Protein AF-A0A934RX71-F1 (afdb_monomer)

Organism: NCBI:txid415221

Foldseek 3Di:
DDDDDDDDDDDDDDDDDDDDDDDDDDDDDDDDDDDDDDDDPDQDPAEEQEDAALVSLLVQLVVCQPDLHEHEYEYEFDENELPPVDNAEREHAHDNQHEYEYEYQAQVGAEQERCLPAAHYEAEHAEYEYERHEQENAEDQAAHRRYEYPQYEYEYERYEFYPAEYQAAASGYEAANEYAYENYEFEQAEYAHDLPHQQFARHYGYEAEYEYEQYEYYQGEYAYFDLQGAYALHYEYEHAADEYEAYLYEYYNREYHPRYANYAYEHYEYEYEQAEHEAYQEHYEYHNYEYEYFLYEYDHDHQEPYYYHANYEYEYELYEAELNYDDDPRYHYYYYLYHHYNDDQQFPDVPQPRRAGDPPGPQAQRGDQDDDVVDDDDDQAEPQRHGLDHDNHHGRHRNHDDGVDWAFEAEAEVVNQQWDWDQHRHGGHAQDKTKTATDTDFQKDWAAKDPPGGDRDRIDIDGDPYHYYIYTYMDGAQDQQCPLPAGSNCCGPPQVADSNDQQRCPLPHGSVRCVVVVHRSNDRPNVVVVVCVVCVPVPPDDDPVPPDFDDDPHDTDDDDDDDKDKDFDWDDDPLPDIDTPDIDIDDDDDDDDDDDDDDDDD

Sequence (602 aa):
MPKFRIGIPQGNGIKEPEGLMWFTSSITKLILAFAALNFGITNLPGKLFEVSTVVGFREALLEASSNAEANSIHLTAGTYSTQEDGLGSFVYISSTGHKLSIYGESHESTIIDGDNKDTVLKLSQSQVHLENISVTNGYTTGSGGGVKATSAYLTISEVRVSDCHAENGGGGIFANGGISASRSTFYSNNANGSTSHFDSGGAVSASHDASFINCLFEGNKSPGGSPTRNGGAAIYVELGTLSSWVQQCIFVRNTESAYTADVSVHRGQTNVYNSLFINGTTALGSSEANLTVWNSIFTGGYNKLVSGGDSTSISLYNCFIPSSHSFPDNITYLLIDCLISDQSPLFVDMENRDYRLQESSPLKDRGRSTNTNEEPILQEQDYAGLTRSFGTASDIGPFEYWPNNTYNVTISPSPIAGGIVAGGETLAAQGATVSIKATPAPGYRFISWNEPYQSFDSTFELVLNSNVSLVAHFERDLSDEDQDGLTAYDELAIVGTDPLKADTDADGIDDKTEFDNGLDPTHNDSQAFESIIATPSVLGLFSSQEATYLKINGQFEEIEQKPVYMLSISKSSDLETWIVIGSIELNASPSYEPIFFKYKLE

Solvent-accessible surface area (backbone atoms only — not comparable to full-atom values): 31542 Å² total; per-residue (Å²): 137,85,89,86,84,84,86,81,84,88,79,85,89,80,82,86,84,89,82,92,83,94,81,82,88,86,84,83,88,89,86,80,87,90,86,88,79,88,83,78,90,70,85,71,80,53,55,76,40,85,27,84,46,58,68,51,45,52,52,48,36,50,50,56,30,72,44,93,52,38,29,36,37,40,34,48,69,42,77,38,44,24,61,79,82,68,77,40,47,47,64,36,64,37,88,66,65,46,46,40,35,42,34,31,76,29,36,92,46,11,34,36,29,9,81,64,65,21,29,27,36,39,34,33,36,51,36,37,37,40,30,21,24,21,34,28,29,3,15,33,86,43,54,6,0,16,31,24,21,68,46,14,26,37,38,37,35,43,29,36,33,25,54,3,30,6,43,26,18,0,0,16,29,19,21,48,36,7,37,39,38,30,52,28,39,33,34,47,7,29,3,51,18,35,97,86,48,81,48,4,0,0,24,31,18,29,50,29,54,36,37,35,35,46,28,40,38,32,46,8,25,5,68,13,43,39,93,68,44,42,4,1,3,28,34,20,37,35,30,60,87,38,60,31,41,39,29,40,27,40,38,37,46,29,44,41,36,101,29,16,4,40,41,11,38,36,29,28,40,37,41,37,34,24,22,32,39,35,40,32,46,20,51,32,20,26,15,51,14,39,41,39,36,32,20,24,33,46,44,67,68,37,61,22,50,44,49,68,15,69,78,20,41,40,38,40,33,23,24,39,34,47,65,70,51,43,75,59,93,76,49,53,73,44,80,41,76,49,49,70,42,80,70,74,65,43,50,69,35,68,92,67,44,25,52,34,68,36,94,84,19,80,38,60,49,50,16,66,72,67,88,48,102,88,52,85,83,80,64,67,44,30,91,56,69,48,71,57,85,62,70,90,14,37,49,42,26,29,66,43,57,53,54,96,40,64,26,48,28,47,63,43,44,39,50,65,85,26,30,51,70,45,60,44,81,40,62,38,40,57,71,38,71,44,62,38,37,52,45,53,29,71,26,29,38,73,60,32,37,43,81,96,59,69,35,74,61,53,56,51,79,43,69,30,85,56,70,42,77,46,40,40,33,34,44,76,33,77,53,52,80,48,68,55,80,48,27,34,23,46,22,49,62,70,73,69,49,48,62,78,36,38,37,54,53,69,50,84,59,40,33,44,61,27,52,77,71,71,49,60,43,76,53,69,53,42,69,60,55,50,53,52,71,76,44,41,80,83,75,76,62,75,60,93,87,72,78,83,73,60,78,61,98,86,49,74,74,89,83,93,74,86,80,76,49,78,49,72,44,63,52,58,92,75,83,80,56,76,45,77,79,49,71,53,78,52,76,89,74,95,83,74,77,91,84,85,85,87,82,84,85,127

Nearest PDB structures (foldseek):
  2vfo-assembly1_A  TM=2.304E-01  e=1.042E-01  Lederbergvirus P22
  2vfn-assembly1_A-3  TM=2.362E-01  e=2.595E-01  Lederbergvirus P22
  2vfp-assembly1_A  TM=2.175E-01  e=1.974E-01  Lederbergvirus P22
  2xc1-assembly1_A  TM=2.196E-01  e=5.383E-01  Lederbergvirus P22
  1qa1-assembly1_A  TM=2.425E-01  e=1.684E+00  Lederbergvirus P22

Radius of gyration: 39.59 Å; Cα contacts (8 Å, |Δi|>4): 1602; chains: 1; bounding box: 50×117×100 Å

InterPro domains:
  IPR011050 Pectin lyase fold/virulence factor [SSF51126] (56-401)
  IPR012334 Pectin lyase fold [G3DSA:2.160.20.10] (57-226)
  IPR044060 Bacterial repeat domain [PF18998] (410-476)

pLDDT: mean 75.49, std 22.3, range [22.94, 98.81]

Mean predicted aligned error: 17.78 Å

Structure (mmCIF, N/CA/C/O backbone):
data_AF-A0A934RX71-F1
#
_entry.id   AF-A0A934RX71-F1
#
loop_
_atom_site.group_PDB
_atom_site.id
_atom_site.type_symbol
_atom_site.label_atom_id
_atom_site.label_alt_id
_atom_site.label_comp_id
_atom_site.label_asym_id
_atom_site.label_entity_id
_atom_site.label_seq_id
_atom_site.pdbx_PDB_ins_code
_atom_site.Cartn_x
_atom_site.Cartn_y
_atom_site.Cartn_z
_atom_site.occupancy
_atom_site.B_iso_or_equiv
_atom_site.auth_seq_id
_atom_site.auth_comp_id
_atom_site.auth_asym_id
_atom_site.auth_atom_id
_atom_site.pdbx_PDB_model_num
ATOM 1 N N . MET A 1 1 ? 11.939 -27.059 50.079 1.00 27.84 1 MET A N 1
ATOM 2 C CA . MET A 1 1 ? 12.456 -26.033 51.020 1.00 27.84 1 MET A CA 1
ATOM 3 C C . MET A 1 1 ? 11.314 -25.094 51.421 1.00 27.84 1 MET A C 1
ATOM 5 O O . MET A 1 1 ? 10.364 -24.993 50.654 1.00 27.84 1 MET A O 1
ATOM 9 N N . PRO A 1 2 ? 11.322 -24.537 52.645 1.00 31.05 2 PRO A N 1
ATOM 10 C CA . PRO A 1 2 ? 10.117 -24.243 53.428 1.00 31.05 2 PRO A CA 1
ATOM 11 C C . PRO A 1 2 ? 9.476 -22.871 53.155 1.00 31.05 2 PRO A C 1
ATOM 13 O O . PRO A 1 2 ? 10.147 -21.913 52.782 1.00 31.05 2 PRO A O 1
ATOM 16 N N . LYS A 1 3 ? 8.163 -22.789 53.417 1.00 27.30 3 LYS A N 1
ATOM 17 C CA . LYS A 1 3 ? 7.356 -21.559 53.465 1.00 27.30 3 LYS A CA 1
ATOM 18 C C . LYS A 1 3 ? 7.732 -20.726 54.700 1.00 27.30 3 LYS A C 1
ATOM 20 O O . LYS A 1 3 ? 7.624 -21.221 55.820 1.00 27.30 3 LYS A O 1
ATOM 25 N N . PHE A 1 4 ? 8.106 -19.462 54.504 1.00 25.59 4 PHE A N 1
ATOM 26 C CA . PHE A 1 4 ? 8.289 -18.479 55.577 1.00 25.59 4 PHE A CA 1
ATOM 27 C C . PHE A 1 4 ? 6.977 -17.730 55.867 1.00 25.59 4 PHE A C 1
ATOM 29 O O . PHE A 1 4 ? 6.361 -17.166 54.966 1.00 25.59 4 PHE A O 1
ATOM 36 N N . ARG A 1 5 ? 6.570 -17.707 57.144 1.00 25.86 5 ARG A N 1
ATOM 37 C CA . ARG A 1 5 ? 5.630 -16.736 57.733 1.00 25.86 5 ARG A CA 1
ATOM 38 C C . ARG A 1 5 ? 6.460 -15.673 58.455 1.00 25.86 5 ARG A C 1
ATOM 40 O O . ARG A 1 5 ? 7.285 -16.032 59.290 1.00 25.86 5 ARG A O 1
ATOM 47 N N . ILE A 1 6 ? 6.207 -14.395 58.182 1.00 27.34 6 ILE A N 1
ATOM 48 C CA . ILE A 1 6 ? 6.726 -13.268 58.970 1.00 27.34 6 ILE A CA 1
ATOM 49 C C . ILE A 1 6 ? 5.532 -12.614 59.669 1.00 27.34 6 ILE A C 1
ATOM 51 O O . ILE A 1 6 ? 4.572 -12.208 59.019 1.00 27.34 6 ILE A O 1
ATOM 55 N N . GLY A 1 7 ? 5.577 -12.593 61.002 1.00 25.86 7 GLY A N 1
ATOM 56 C CA . GLY A 1 7 ? 4.602 -11.923 61.858 1.00 25.86 7 GLY A CA 1
ATOM 57 C C . GLY A 1 7 ? 4.910 -10.434 62.011 1.00 25.86 7 GLY A C 1
ATOM 58 O O . GLY A 1 7 ? 6.071 -10.032 62.041 1.00 25.86 7 GLY A O 1
ATOM 59 N N . ILE A 1 8 ? 3.854 -9.632 62.132 1.00 29.97 8 ILE A N 1
ATOM 60 C CA . ILE A 1 8 ? 3.912 -8.205 62.465 1.00 29.97 8 ILE A CA 1
ATOM 61 C C . ILE A 1 8 ? 3.592 -8.072 63.966 1.00 29.97 8 ILE A C 1
ATOM 63 O O . ILE A 1 8 ? 2.584 -8.636 64.403 1.00 29.97 8 ILE A O 1
ATOM 67 N N . PRO A 1 9 ? 4.404 -7.367 64.775 1.00 30.64 9 PRO A N 1
ATOM 68 C CA . PRO A 1 9 ? 4.114 -7.170 66.188 1.00 30.64 9 PRO A CA 1
ATOM 69 C C . PRO A 1 9 ? 3.102 -6.038 66.413 1.00 30.64 9 PRO A C 1
ATOM 71 O O . PRO A 1 9 ? 3.166 -4.985 65.782 1.00 30.64 9 PRO A O 1
ATOM 74 N N . GLN A 1 10 ? 2.186 -6.267 67.358 1.00 32.44 10 GLN A N 1
ATOM 75 C CA . GLN A 1 10 ? 1.287 -5.258 67.913 1.00 32.44 10 GLN A CA 1
ATOM 76 C C . GLN A 1 10 ? 2.030 -4.260 68.809 1.00 32.44 10 GLN A C 1
ATOM 78 O O . GLN A 1 10 ? 2.942 -4.632 69.547 1.00 32.44 10 GLN A O 1
ATOM 83 N N . GLY A 1 11 ? 1.550 -3.015 68.819 1.00 29.59 11 GLY A N 1
ATOM 84 C CA . GLY A 1 11 ? 1.971 -1.991 69.767 1.00 29.59 11 GLY A CA 1
ATOM 85 C C . GLY A 1 11 ? 1.001 -0.814 69.836 1.00 29.59 11 GLY A C 1
ATOM 86 O O . GLY A 1 11 ? 1.175 0.153 69.112 1.00 29.59 11 GLY A O 1
ATOM 87 N N . ASN A 1 12 ? 0.015 -0.951 70.729 1.00 31.89 12 ASN A N 1
ATOM 88 C CA . ASN A 1 12 ? -0.657 0.052 71.570 1.00 31.89 12 ASN A CA 1
ATOM 89 C C . ASN A 1 12 ? -1.144 1.385 70.972 1.00 31.89 12 ASN A C 1
ATOM 91 O O . ASN A 1 12 ? -0.387 2.214 70.481 1.00 31.89 12 ASN A O 1
ATOM 95 N N . GLY A 1 13 ? -2.452 1.606 71.141 1.00 30.12 13 GLY A N 1
ATOM 96 C CA . GLY A 1 13 ? -3.190 2.743 70.606 1.00 30.12 13 GLY A CA 1
ATOM 97 C C . GLY A 1 13 ? -3.198 3.994 71.473 1.00 30.12 13 GLY A C 1
ATOM 98 O O . GLY A 1 13 ? -2.628 4.009 72.556 1.00 30.12 13 GLY A O 1
ATOM 99 N N . ILE A 1 14 ? -3.943 4.999 70.999 1.00 30.70 14 ILE A N 1
ATOM 100 C CA . ILE A 1 14 ? -4.554 6.093 71.763 1.00 30.70 14 ILE A CA 1
ATOM 101 C C . ILE A 1 14 ? -5.862 6.498 71.037 1.00 30.70 14 ILE A C 1
ATOM 103 O O . ILE A 1 14 ? -5.829 6.913 69.887 1.00 30.70 14 ILE A O 1
ATOM 107 N N . LYS A 1 15 ? -6.977 6.316 71.762 1.00 29.83 15 LYS A N 1
ATOM 108 C CA . LYS A 1 15 ? -8.265 7.051 71.831 1.00 29.83 15 LYS A CA 1
ATOM 109 C C . LYS A 1 15 ? -8.863 7.756 70.592 1.00 29.83 15 LYS A C 1
ATOM 111 O O . LYS A 1 15 ? -8.307 8.727 70.094 1.00 29.83 15 LYS A O 1
ATOM 116 N N . GLU A 1 16 ? -10.110 7.385 70.276 1.00 33.69 16 GLU A N 1
ATOM 117 C CA . GLU A 1 16 ? -11.098 8.227 69.570 1.00 33.69 16 GLU A CA 1
ATOM 118 C C . GLU A 1 16 ? -11.586 9.414 70.436 1.00 33.69 16 GLU A C 1
ATOM 120 O O . GLU A 1 16 ? -11.408 9.401 71.663 1.00 33.69 16 GLU A O 1
ATOM 125 N N . PRO A 1 17 ? -12.230 10.429 69.820 1.00 35.56 17 PRO A N 1
ATOM 126 C CA . PRO A 1 17 ? -13.693 10.450 69.925 1.00 35.56 17 PRO A CA 1
ATOM 127 C C . PRO A 1 17 ? -14.466 10.873 68.656 1.00 35.56 17 PRO A C 1
ATOM 129 O O . PRO A 1 17 ? -13.960 11.530 67.751 1.00 35.56 17 PRO A O 1
ATOM 132 N N . GLU A 1 18 ? -15.735 10.476 68.703 1.00 29.92 18 GLU A N 1
ATOM 133 C CA . GLU A 1 18 ? -16.916 10.689 67.857 1.00 29.92 18 GLU A CA 1
ATOM 134 C C . GLU A 1 18 ? -17.138 12.095 67.251 1.00 29.92 18 GLU A C 1
ATOM 136 O O . GLU A 1 18 ? -16.810 13.111 67.863 1.00 29.92 18 GLU A O 1
ATOM 141 N N . GLY A 1 19 ? -17.866 12.161 66.120 1.00 26.58 19 GLY A N 1
ATOM 142 C CA . GLY A 1 19 ? -18.654 13.353 65.760 1.00 26.58 19 GLY A CA 1
ATOM 143 C C . GLY A 1 19 ? -18.944 13.574 64.267 1.00 26.58 19 GLY A C 1
ATOM 144 O O . GLY A 1 19 ? -18.037 13.819 63.484 1.00 26.58 19 GLY A O 1
ATOM 145 N N . LEU A 1 20 ? -20.234 13.540 63.909 1.00 26.14 20 LEU A N 1
ATOM 146 C CA . LEU A 1 20 ? -20.867 13.875 62.619 1.00 26.14 20 LEU A CA 1
ATOM 147 C C . LEU A 1 20 ? -20.278 15.091 61.866 1.00 26.14 20 LEU A C 1
ATOM 149 O O . LEU A 1 20 ? -20.031 16.119 62.485 1.00 26.14 20 LEU A O 1
ATOM 153 N N . MET A 1 21 ? -20.304 15.051 60.523 1.00 22.94 21 MET A N 1
ATOM 154 C CA . MET A 1 21 ? -20.961 16.074 59.677 1.00 22.94 21 MET A CA 1
ATOM 155 C C . MET A 1 21 ? -20.939 15.682 58.189 1.00 22.94 21 MET A C 1
ATOM 157 O O . MET A 1 21 ? -19.890 15.405 57.616 1.00 22.94 21 MET A O 1
ATOM 161 N N . TRP A 1 22 ? -22.111 15.706 57.555 1.00 26.36 22 TRP A N 1
ATOM 162 C CA . TRP A 1 22 ? -22.256 15.715 56.100 1.00 26.36 22 TRP A CA 1
ATOM 163 C C . TRP A 1 22 ? -21.961 17.126 55.579 1.00 26.36 22 TRP A C 1
ATOM 165 O O . TRP A 1 22 ? -22.635 18.059 56.004 1.00 26.36 22 TRP A O 1
ATOM 175 N N . PHE A 1 23 ? -21.042 17.274 54.622 1.00 24.97 23 PHE A N 1
ATOM 176 C CA . PHE A 1 23 ? -21.052 18.397 53.683 1.00 24.97 23 PHE A CA 1
ATOM 177 C C . PHE A 1 23 ? -20.603 17.952 52.291 1.00 24.97 23 PHE A C 1
ATOM 179 O O . PHE A 1 23 ? -19.602 17.270 52.095 1.00 24.97 23 PHE A O 1
ATOM 186 N N . THR A 1 24 ? -21.419 18.359 51.332 1.00 32.00 24 THR A N 1
ATOM 187 C CA . THR A 1 24 ? -21.270 18.250 49.889 1.00 32.00 24 THR A CA 1
ATOM 188 C C . THR A 1 24 ? -20.193 19.188 49.338 1.00 32.00 24 THR A C 1
ATOM 190 O O . THR A 1 24 ? -19.987 20.279 49.864 1.00 32.00 24 THR A O 1
ATOM 193 N N . SER A 1 25 ? -19.672 18.819 48.164 1.00 36.06 25 SER A N 1
ATOM 194 C CA . SER A 1 25 ? -18.941 19.639 47.183 1.00 36.06 25 SER A CA 1
ATOM 195 C C . SER A 1 25 ? -17.517 20.070 47.544 1.00 36.06 25 SER A C 1
ATOM 197 O O . SER A 1 25 ? -17.285 20.716 48.560 1.00 36.06 25 SER A O 1
ATOM 199 N N . SER A 1 26 ? -16.575 19.813 46.633 1.00 23.94 26 SER A N 1
ATOM 200 C CA . SER A 1 26 ? -15.551 20.799 46.282 1.00 23.94 26 SER A CA 1
ATOM 201 C C . SER A 1 26 ? -14.902 20.503 44.936 1.00 23.94 26 SER A C 1
ATOM 203 O O . SER A 1 26 ? -14.575 19.378 44.573 1.00 23.94 26 SER A O 1
ATOM 205 N N . ILE A 1 27 ? -14.757 21.604 44.221 1.00 23.91 27 ILE A N 1
ATOM 206 C CA . ILE A 1 27 ? -14.109 21.842 42.946 1.00 23.91 27 ILE A CA 1
ATOM 207 C C . ILE A 1 27 ? -12.593 22.037 43.198 1.00 23.91 27 ILE A C 1
ATOM 209 O O . ILE A 1 27 ? -12.213 22.745 44.124 1.00 23.91 27 ILE A O 1
ATOM 213 N N . THR A 1 28 ? -11.756 21.498 42.296 1.00 23.86 28 THR A N 1
ATOM 214 C CA . THR A 1 28 ? -10.336 21.840 41.973 1.00 23.86 28 THR A CA 1
ATOM 215 C C . THR A 1 28 ? -9.152 21.413 42.864 1.00 23.86 28 THR A C 1
ATOM 217 O O . THR A 1 28 ? -8.969 21.903 43.966 1.00 23.86 28 THR A O 1
ATOM 220 N N . LYS A 1 29 ? -8.257 20.650 42.204 1.00 27.33 29 LYS A N 1
ATOM 221 C CA . LYS A 1 29 ? -6.785 20.779 42.051 1.00 27.33 29 LYS A CA 1
ATOM 222 C C . LYS A 1 29 ? -5.862 20.930 43.277 1.00 27.33 29 LYS A C 1
ATOM 224 O O . LYS A 1 29 ? -6.033 21.789 44.127 1.00 27.33 29 LYS A O 1
ATOM 229 N N . LEU A 1 30 ? -4.719 20.248 43.106 1.00 23.80 30 LEU A N 1
ATOM 230 C CA . LEU A 1 30 ? -3.391 20.461 43.698 1.00 23.80 30 LEU A CA 1
ATOM 231 C C . LEU A 1 30 ? -3.101 19.701 45.005 1.00 23.80 30 LEU A C 1
ATOM 233 O O . LEU A 1 30 ? -3.343 20.216 46.083 1.00 23.80 30 LEU A O 1
ATOM 237 N N . ILE A 1 31 ? -2.480 18.520 44.883 1.00 25.97 31 ILE A N 1
ATOM 238 C CA . ILE A 1 31 ? -1.184 18.188 45.509 1.00 25.97 31 ILE A CA 1
ATOM 239 C C . ILE A 1 31 ? -0.436 17.290 44.506 1.00 25.97 31 ILE A C 1
ATOM 241 O O . ILE A 1 31 ? -0.904 16.220 44.127 1.00 25.97 31 ILE A O 1
ATOM 245 N N . LEU A 1 32 ? 0.693 17.804 44.019 1.00 25.55 32 LEU A N 1
ATOM 246 C CA . LEU A 1 32 ? 1.668 17.143 43.154 1.00 25.55 32 LEU A CA 1
ATOM 247 C C . LEU A 1 32 ? 2.635 16.293 43.995 1.00 25.55 32 LEU A C 1
ATOM 249 O O . LEU A 1 32 ? 2.989 16.691 45.099 1.00 25.55 32 LEU A O 1
ATOM 253 N N . ALA A 1 33 ? 3.118 15.213 43.374 1.00 27.55 33 ALA A N 1
ATOM 254 C CA . ALA A 1 33 ? 4.468 14.651 43.472 1.00 27.55 33 ALA A CA 1
ATOM 255 C C . ALA A 1 33 ? 5.069 14.410 44.868 1.00 27.55 33 ALA A C 1
ATOM 257 O O . ALA A 1 33 ? 5.556 15.339 45.490 1.00 27.55 33 ALA A O 1
ATOM 258 N N . PHE A 1 34 ? 5.187 13.137 45.269 1.00 25.53 34 PHE A N 1
ATOM 259 C CA . PHE A 1 34 ? 6.425 12.562 45.830 1.00 25.53 34 PHE A CA 1
ATOM 260 C C . PHE A 1 34 ? 6.262 11.040 46.005 1.00 25.53 34 PHE A C 1
ATOM 262 O O . PHE A 1 34 ? 5.809 10.576 47.043 1.00 25.53 34 PHE A O 1
ATOM 269 N N . ALA A 1 35 ? 6.624 10.267 44.976 1.00 25.50 35 ALA A N 1
ATOM 270 C CA . ALA A 1 35 ? 7.065 8.869 45.096 1.00 25.50 35 ALA A CA 1
ATOM 271 C C . ALA A 1 35 ? 7.681 8.398 43.764 1.00 25.50 35 ALA A C 1
ATOM 273 O O . ALA A 1 35 ? 7.205 7.463 43.132 1.00 25.50 35 ALA A O 1
ATOM 274 N N . ALA A 1 36 ? 8.740 9.074 43.318 1.00 29.73 36 ALA A N 1
ATOM 275 C CA . ALA A 1 36 ? 9.679 8.503 42.361 1.00 29.73 36 ALA A CA 1
ATOM 276 C C . ALA A 1 36 ? 11.007 8.309 43.092 1.00 29.73 36 ALA A C 1
ATOM 278 O O . ALA A 1 36 ? 11.760 9.259 43.289 1.00 29.73 36 ALA A O 1
ATOM 279 N N . LEU A 1 37 ? 11.267 7.083 43.538 1.00 25.55 37 LEU A N 1
ATOM 280 C CA . LEU A 1 37 ? 12.614 6.621 43.847 1.00 25.55 37 LEU A CA 1
ATOM 281 C C . LEU A 1 37 ? 12.683 5.115 43.588 1.00 25.55 37 LEU A C 1
ATOM 283 O O . LEU A 1 37 ? 12.255 4.313 44.407 1.00 25.55 37 LEU A O 1
ATOM 287 N N . ASN A 1 38 ? 13.224 4.806 42.407 1.00 28.89 38 ASN A N 1
ATOM 288 C CA . ASN A 1 38 ? 13.971 3.606 42.040 1.00 28.89 38 ASN A CA 1
ATOM 289 C C . ASN A 1 38 ? 13.392 2.252 42.469 1.00 28.89 38 ASN A C 1
ATOM 291 O O . ASN A 1 38 ? 13.602 1.813 43.591 1.00 28.89 38 ASN A O 1
ATOM 295 N N . PHE A 1 39 ? 12.792 1.529 41.523 1.00 28.77 39 PHE A N 1
ATOM 296 C CA . PHE A 1 39 ? 13.412 0.379 40.845 1.00 28.77 39 PHE A CA 1
ATOM 297 C C . PHE A 1 39 ? 12.384 -0.231 39.877 1.00 28.77 39 PHE A C 1
ATOM 299 O O . PHE A 1 39 ? 11.270 -0.546 40.277 1.00 28.77 39 PHE A O 1
ATOM 306 N N . GLY A 1 40 ? 12.781 -0.421 38.616 1.00 26.20 40 GLY A N 1
ATOM 307 C CA . GLY A 1 40 ? 12.026 -1.199 37.630 1.00 26.20 40 GLY A CA 1
ATOM 308 C C . GLY A 1 40 ? 11.142 -0.362 36.713 1.00 26.20 40 GLY A C 1
ATOM 309 O O . GLY A 1 40 ? 9.965 -0.155 36.984 1.00 26.20 40 GLY A O 1
ATOM 310 N N . ILE A 1 41 ? 11.712 0.061 35.582 1.00 31.94 41 ILE A N 1
ATOM 311 C CA . ILE A 1 41 ? 10.945 0.379 34.377 1.00 31.94 41 ILE A CA 1
ATOM 312 C C . ILE A 1 41 ? 10.197 -0.908 34.021 1.00 31.94 41 ILE A C 1
ATOM 314 O O . ILE A 1 41 ? 10.784 -1.849 33.490 1.00 31.94 41 ILE A O 1
ATOM 318 N N . THR A 1 42 ? 8.928 -0.993 34.401 1.00 30.28 42 THR A N 1
ATOM 319 C CA . THR A 1 42 ? 8.024 -1.981 33.830 1.00 30.28 42 THR A CA 1
ATOM 320 C C . THR A 1 42 ? 7.497 -1.341 32.557 1.00 30.28 42 THR A C 1
ATOM 322 O O . THR A 1 42 ? 6.811 -0.326 32.603 1.00 30.28 42 THR A O 1
ATOM 325 N N . ASN A 1 43 ? 7.896 -1.887 31.407 1.00 36.84 43 ASN A N 1
ATOM 326 C CA . ASN A 1 43 ? 7.139 -1.707 30.175 1.00 36.84 43 ASN A CA 1
ATOM 327 C C . ASN A 1 43 ? 5.737 -2.255 30.459 1.00 36.84 43 ASN A C 1
ATOM 329 O O . ASN A 1 43 ? 5.523 -3.466 30.385 1.00 36.84 43 ASN A O 1
ATOM 333 N N . LEU A 1 44 ? 4.817 -1.384 30.869 1.00 39.50 44 LEU A N 1
ATOM 334 C CA . LEU A 1 44 ? 3.402 -1.710 30.859 1.00 39.50 44 LEU A CA 1
ATOM 335 C C . LEU A 1 44 ? 3.023 -1.952 29.388 1.00 39.50 44 LEU A C 1
ATOM 337 O O . LEU A 1 44 ? 3.421 -1.162 28.524 1.00 39.50 44 LEU A O 1
ATOM 341 N N . PRO A 1 45 ? 2.357 -3.073 29.064 1.00 53.25 45 PRO A N 1
ATOM 342 C CA . PRO A 1 45 ? 1.878 -3.311 27.711 1.00 53.25 45 PRO A CA 1
ATOM 343 C C . PRO A 1 45 ? 0.926 -2.175 27.334 1.00 53.25 45 PRO A C 1
ATOM 345 O O . PRO A 1 45 ? 0.048 -1.823 28.119 1.00 53.25 45 PRO A O 1
ATOM 348 N N . GLY A 1 46 ? 1.143 -1.580 26.160 1.00 65.19 46 GLY A N 1
ATOM 349 C CA . GLY A 1 46 ? 0.379 -0.422 25.708 1.00 65.19 46 GLY A CA 1
ATOM 350 C C . GLY A 1 46 ? -1.132 -0.662 25.712 1.00 65.19 46 GLY A C 1
ATOM 351 O O . GLY A 1 46 ? -1.586 -1.779 25.452 1.00 65.19 46 GLY A O 1
ATOM 352 N N . LYS A 1 47 ? -1.919 0.380 25.999 1.00 84.00 47 LYS A N 1
ATOM 353 C CA . LYS A 1 47 ? -3.384 0.279 26.044 1.00 84.00 47 LYS A CA 1
ATOM 354 C C . LYS A 1 47 ? -3.951 0.029 24.639 1.00 84.00 47 LYS A C 1
ATOM 356 O O . LYS A 1 47 ? -3.605 0.739 23.693 1.00 84.00 47 LYS A O 1
ATOM 361 N N . LEU A 1 48 ? -4.830 -0.969 24.526 1.00 89.88 48 LEU A N 1
ATOM 362 C CA . LEU A 1 48 ? -5.617 -1.265 23.326 1.00 89.88 48 LEU A CA 1
ATOM 363 C C . LEU A 1 48 ? -7.025 -0.670 23.465 1.00 89.88 48 LEU A C 1
ATOM 365 O O . LEU A 1 48 ? -7.694 -0.885 24.478 1.00 89.88 48 LEU A O 1
ATOM 369 N N . PHE A 1 49 ? -7.464 0.067 22.448 1.00 93.19 49 PHE A N 1
ATOM 370 C CA . PHE A 1 49 ? -8.806 0.626 22.330 1.00 93.19 49 PHE A CA 1
ATOM 371 C C . PHE A 1 49 ? -9.550 -0.069 21.194 1.00 93.19 49 PHE A C 1
ATOM 373 O O . PHE A 1 49 ? -9.143 0.047 20.043 1.00 93.19 49 PHE A O 1
ATOM 380 N N . GLU A 1 50 ? -10.648 -0.743 21.518 1.00 94.62 50 GLU A N 1
ATOM 381 C CA . GLU A 1 50 ? -11.567 -1.333 20.542 1.00 94.62 50 GLU A CA 1
ATOM 382 C C . GLU A 1 50 ? -12.674 -0.324 20.226 1.00 94.62 50 GLU A C 1
ATOM 384 O O . GLU A 1 50 ? -13.411 0.095 21.125 1.00 94.62 50 GLU A O 1
ATOM 389 N N . VAL A 1 51 ? -12.770 0.113 18.971 1.00 97.50 51 VAL A N 1
ATOM 390 C CA . VAL A 1 51 ? -13.590 1.264 18.582 1.00 97.50 51 VAL A CA 1
ATOM 391 C C . VAL A 1 51 ? -14.483 0.925 17.393 1.00 97.50 51 VAL A C 1
ATOM 393 O O . VAL A 1 51 ? -14.006 0.628 16.304 1.00 97.50 51 VAL A O 1
ATOM 396 N N . SER A 1 52 ? -15.792 1.095 17.573 1.00 96.06 52 SER A N 1
ATOM 397 C CA . SER A 1 52 ? -16.811 0.875 16.534 1.00 96.06 52 SER A CA 1
ATOM 398 C C . SER A 1 52 ? -17.685 2.097 16.231 1.00 96.06 52 SER A C 1
ATOM 400 O O . SER A 1 52 ? -18.663 1.997 15.497 1.00 96.06 52 SER A O 1
ATOM 402 N N . THR A 1 53 ? -17.363 3.262 16.808 1.00 97.69 53 THR A N 1
ATOM 403 C CA . THR A 1 53 ? -18.130 4.508 16.623 1.00 97.69 53 THR A CA 1
ATOM 404 C C . THR A 1 53 ? -17.210 5.719 16.473 1.00 97.69 53 THR A C 1
ATOM 406 O O . THR A 1 53 ? -16.093 5.721 16.999 1.00 97.69 53 THR A O 1
ATOM 409 N N . VAL A 1 54 ? -17.690 6.783 15.818 1.00 98.38 54 VAL A N 1
ATOM 410 C CA . VAL A 1 54 ? -16.952 8.053 15.670 1.00 98.38 54 VAL A CA 1
ATOM 411 C C . VAL A 1 54 ? -16.632 8.689 17.024 1.00 98.38 54 VAL A C 1
ATOM 413 O O . VAL A 1 54 ? -15.492 9.094 17.257 1.00 98.38 54 VAL A O 1
ATOM 416 N N . VAL A 1 55 ? -17.600 8.720 17.946 1.00 98.00 55 VAL A N 1
ATOM 417 C CA . VAL A 1 55 ? -17.396 9.268 19.299 1.00 98.00 55 VAL A CA 1
ATOM 418 C C . VAL A 1 55 ? -16.313 8.484 20.041 1.00 98.00 55 VAL A C 1
ATOM 420 O O . VAL A 1 55 ? -15.372 9.086 20.560 1.00 98.00 55 VAL A O 1
ATOM 423 N N . GLY A 1 56 ? -16.384 7.148 20.014 1.00 97.94 56 GLY A N 1
ATOM 424 C CA . GLY A 1 56 ? -15.374 6.290 20.633 1.00 97.94 56 GLY A CA 1
ATOM 425 C C . GLY A 1 56 ? -13.978 6.489 20.036 1.00 97.94 56 GLY A C 1
ATOM 426 O O . GLY A 1 56 ? -12.991 6.482 20.768 1.00 97.94 56 GLY A O 1
ATOM 427 N N . PHE A 1 57 ? -13.877 6.751 18.727 1.00 98.38 57 PHE A N 1
ATOM 428 C CA . PHE A 1 57 ? -12.587 7.023 18.091 1.00 98.38 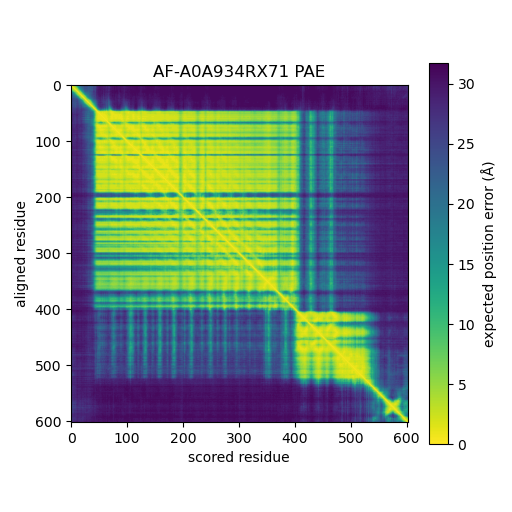57 PHE A CA 1
ATOM 429 C C . PHE A 1 57 ? -11.957 8.314 18.618 1.00 98.38 57 PHE A C 1
ATOM 431 O O . PHE A 1 57 ? -10.769 8.347 18.943 1.00 98.38 57 PHE A O 1
ATOM 438 N N . ARG A 1 58 ? -12.754 9.374 18.778 1.00 97.38 58 ARG A N 1
ATOM 439 C CA . ARG A 1 58 ? -12.271 10.638 19.351 1.00 97.38 58 ARG A CA 1
ATOM 440 C C . ARG A 1 58 ? -11.834 10.483 20.801 1.00 97.38 58 ARG A C 1
ATOM 442 O O . ARG A 1 58 ? -10.793 11.021 21.173 1.00 97.38 58 ARG A O 1
ATOM 449 N N . GLU A 1 59 ? -12.604 9.756 21.604 1.00 95.81 59 GLU A N 1
ATOM 450 C CA . GLU A 1 59 ? -12.264 9.479 23.003 1.00 95.81 59 GLU A CA 1
ATOM 451 C C . GLU A 1 59 ? -10.954 8.693 23.116 1.00 95.81 59 GLU A C 1
ATOM 453 O O . GLU A 1 59 ? -10.089 9.063 23.911 1.00 95.81 59 GLU A O 1
ATOM 458 N N . ALA A 1 60 ? -10.758 7.681 22.265 1.00 95.44 60 ALA A N 1
ATOM 459 C CA . ALA A 1 60 ? -9.524 6.904 22.212 1.00 95.44 60 ALA A CA 1
ATOM 460 C C . ALA A 1 60 ? -8.308 7.769 21.839 1.00 95.44 60 ALA A C 1
ATOM 462 O O . ALA A 1 60 ? -7.280 7.710 22.514 1.00 95.44 60 ALA A O 1
ATOM 463 N N . LEU A 1 61 ? -8.426 8.626 20.815 1.00 94.62 61 LEU A N 1
ATOM 464 C CA . LEU A 1 61 ? -7.359 9.560 20.427 1.00 94.62 61 LEU A CA 1
ATOM 465 C C . LEU A 1 61 ? -7.034 10.553 21.549 1.00 94.62 61 LEU A C 1
ATOM 467 O O . LEU A 1 61 ? -5.861 10.821 21.816 1.00 94.62 61 LEU A O 1
ATOM 471 N N . LEU A 1 62 ? -8.058 11.087 22.222 1.00 92.62 62 LEU A N 1
ATOM 472 C CA . LEU A 1 62 ? -7.884 12.014 23.336 1.00 92.62 62 LEU A CA 1
ATOM 473 C C . LEU A 1 62 ? -7.179 11.337 24.513 1.00 92.62 62 LEU A C 1
ATOM 475 O O . LEU A 1 62 ? -6.214 11.888 25.045 1.00 92.62 62 LEU A O 1
ATOM 479 N N . GLU A 1 63 ? -7.605 10.139 24.905 1.00 91.19 63 GLU A N 1
ATOM 480 C CA . GLU A 1 63 ? -6.976 9.424 26.011 1.00 91.19 63 GLU A CA 1
ATOM 481 C C . GLU A 1 63 ? -5.526 9.051 25.679 1.00 91.19 63 GLU A C 1
ATOM 483 O O . GLU A 1 63 ? -4.620 9.391 26.450 1.00 91.19 63 GLU A O 1
ATOM 488 N N . ALA A 1 64 ? -5.291 8.468 24.499 1.00 90.00 64 ALA A N 1
ATOM 489 C CA . ALA A 1 64 ? -3.959 8.127 24.002 1.00 90.00 64 ALA A CA 1
ATOM 490 C C . ALA A 1 64 ? -3.035 9.349 23.891 1.00 90.00 64 ALA A C 1
ATOM 492 O O . ALA A 1 64 ? -1.813 9.216 23.900 1.00 90.00 64 ALA A O 1
ATOM 493 N N . SER A 1 65 ? -3.592 10.558 23.760 1.00 88.00 65 SER A N 1
ATOM 494 C CA . SER A 1 65 ? -2.796 11.786 23.708 1.00 88.00 65 SER A CA 1
ATOM 495 C C . SER A 1 65 ? -2.288 12.227 25.085 1.00 88.00 65 SER A C 1
ATOM 497 O O . SER A 1 65 ? -1.289 12.942 25.186 1.00 88.00 65 SER A O 1
ATOM 499 N N . SER A 1 66 ? -2.960 11.794 26.151 1.00 83.94 66 SER A N 1
ATOM 500 C CA . SER A 1 66 ? -2.742 12.271 27.519 1.00 83.94 66 SER A CA 1
ATOM 501 C C . SER A 1 66 ? -1.954 11.304 28.402 1.00 83.94 66 SER A C 1
ATOM 503 O O . SER A 1 66 ? -1.395 11.724 29.417 1.00 83.94 66 SER A O 1
ATOM 505 N N . ASN A 1 67 ? -1.901 10.023 28.032 1.00 73.75 67 ASN A N 1
ATOM 506 C CA . ASN A 1 67 ? -1.194 9.007 28.799 1.00 73.75 67 ASN A CA 1
ATOM 507 C C . ASN A 1 67 ? 0.301 8.927 28.413 1.00 73.75 67 ASN A C 1
ATOM 509 O O . ASN A 1 67 ? 0.746 9.436 27.380 1.00 73.75 67 ASN A O 1
ATOM 513 N N . ALA A 1 68 ? 1.101 8.342 29.304 1.00 73.12 68 ALA A N 1
ATOM 514 C CA . ALA A 1 68 ? 2.554 8.224 29.160 1.00 73.12 68 ALA A CA 1
ATOM 515 C C . ALA A 1 68 ? 2.970 6.828 28.654 1.00 73.12 68 ALA A C 1
ATOM 517 O O . ALA A 1 68 ? 3.971 6.269 29.102 1.00 73.12 68 ALA A O 1
ATOM 518 N N . GLU A 1 69 ? 2.167 6.235 27.768 1.00 82.38 69 GLU A N 1
ATOM 519 C CA . GLU A 1 69 ? 2.350 4.867 27.277 1.00 82.38 69 GLU A CA 1
ATOM 520 C C . GLU A 1 69 ? 2.165 4.805 25.755 1.00 82.38 69 GLU A C 1
ATOM 522 O O . GLU A 1 69 ? 1.608 5.716 25.142 1.00 82.38 69 GLU A O 1
ATOM 527 N N . ALA A 1 70 ? 2.659 3.738 25.121 1.00 83.81 70 ALA A N 1
ATOM 528 C CA . ALA A 1 70 ? 2.325 3.455 23.727 1.00 83.81 70 ALA A CA 1
ATOM 529 C C . ALA A 1 70 ? 0.871 2.970 23.636 1.00 83.81 70 ALA A C 1
ATOM 531 O O . ALA A 1 70 ? 0.417 2.234 24.509 1.00 83.81 70 ALA A O 1
ATOM 532 N N . ASN A 1 71 ? 0.147 3.347 22.584 1.00 88.31 71 ASN A N 1
ATOM 533 C CA . ASN A 1 71 ? -1.273 3.012 22.445 1.00 88.31 71 ASN A CA 1
ATOM 534 C C . ASN A 1 71 ? -1.572 2.385 21.091 1.00 88.31 71 ASN A C 1
ATOM 536 O O . ASN A 1 71 ? -0.947 2.731 20.085 1.00 88.31 71 ASN A O 1
ATOM 540 N N . SER A 1 72 ? -2.569 1.508 21.075 1.00 92.81 72 SER A N 1
ATOM 541 C CA . SER A 1 72 ? -3.113 0.915 19.857 1.00 92.81 72 SER A CA 1
ATOM 542 C C . SER A 1 72 ? -4.618 1.150 19.801 1.00 92.81 72 SER A C 1
ATOM 544 O O . SER A 1 72 ? -5.316 0.900 20.779 1.00 92.81 72 SER A O 1
ATOM 546 N N . ILE A 1 73 ? -5.118 1.643 18.674 1.00 95.88 73 ILE A N 1
ATOM 547 C CA . ILE A 1 73 ? -6.541 1.851 18.410 1.00 95.88 73 ILE A CA 1
ATOM 548 C C . ILE A 1 73 ? -6.931 0.920 17.268 1.00 95.88 73 ILE A C 1
ATOM 550 O O . ILE A 1 73 ? -6.440 1.088 16.152 1.00 95.88 73 ILE A O 1
ATOM 554 N N . HIS A 1 74 ? -7.804 -0.036 17.561 1.00 96.06 74 HIS A N 1
ATOM 555 C CA . HIS A 1 74 ? -8.420 -0.911 16.579 1.00 96.06 74 HIS A CA 1
ATOM 556 C C . HIS A 1 74 ? -9.782 -0.349 16.175 1.00 96.06 74 HIS A C 1
ATOM 558 O O . HIS A 1 74 ? -10.648 -0.112 17.022 1.00 96.06 74 HIS A O 1
ATOM 564 N N . LEU A 1 75 ? -9.958 -0.120 14.879 1.00 96.88 75 LEU A N 1
ATOM 565 C CA . LEU A 1 75 ? -11.204 0.320 14.274 1.00 96.88 75 LEU A CA 1
ATOM 566 C C . LEU A 1 75 ? -11.894 -0.883 13.622 1.00 96.88 75 LEU A C 1
ATOM 568 O O . LEU A 1 75 ? -11.369 -1.454 12.665 1.00 96.88 75 LEU A O 1
ATOM 572 N N . THR A 1 76 ? -13.084 -1.240 14.103 1.00 93.31 76 THR A N 1
ATOM 573 C CA . THR A 1 76 ? -13.908 -2.267 13.448 1.00 93.31 76 THR A CA 1
ATOM 574 C C . THR A 1 76 ? -14.299 -1.839 12.028 1.00 93.31 76 THR A C 1
ATOM 576 O O . THR A 1 76 ? -14.192 -0.663 11.667 1.00 93.31 76 THR A O 1
ATOM 579 N N . ALA A 1 77 ? -14.796 -2.764 11.208 1.00 93.38 77 ALA A N 1
ATOM 580 C CA . ALA A 1 77 ? -15.350 -2.408 9.902 1.00 93.38 77 ALA A CA 1
ATOM 581 C C . ALA A 1 77 ? -16.454 -1.340 10.028 1.00 93.38 77 ALA A C 1
ATOM 583 O O . ALA A 1 77 ? -17.335 -1.417 10.887 1.00 93.38 77 ALA A O 1
ATOM 584 N N . GLY A 1 78 ? -16.411 -0.341 9.151 1.00 91.81 78 GLY A N 1
ATOM 585 C CA . GLY A 1 78 ? -17.333 0.784 9.138 1.00 91.81 78 GLY A CA 1
ATOM 586 C C . GLY A 1 78 ? -16.717 2.052 8.554 1.00 91.81 78 GLY A C 1
ATOM 587 O O . GLY A 1 78 ? -15.518 2.132 8.279 1.00 91.81 78 GLY A O 1
ATOM 588 N N . THR A 1 79 ? -17.564 3.066 8.379 1.00 97.94 79 THR A N 1
ATOM 589 C CA . THR A 1 79 ? -17.148 4.406 7.960 1.00 97.94 79 THR A CA 1
ATOM 590 C C . THR A 1 79 ? -17.174 5.355 9.153 1.00 97.94 79 THR A C 1
ATOM 592 O O . THR A 1 79 ? -18.216 5.549 9.769 1.00 97.94 79 THR A O 1
ATOM 595 N N . TYR A 1 80 ? -16.035 5.976 9.443 1.00 98.56 80 TYR A N 1
ATOM 596 C CA . TYR A 1 80 ? -15.836 6.966 10.494 1.00 98.56 80 TYR A CA 1
ATOM 597 C C . TYR A 1 80 ? -15.741 8.345 9.841 1.00 98.56 80 TYR A C 1
ATOM 599 O O . TYR A 1 80 ? -14.658 8.783 9.444 1.00 98.56 80 TYR A O 1
ATOM 607 N N . SER A 1 81 ? -16.880 9.021 9.684 1.00 98.50 81 SER A N 1
ATOM 608 C CA . SER A 1 81 ? -16.922 10.336 9.037 1.00 98.50 81 SER A CA 1
ATOM 609 C C . SER A 1 81 ? -16.595 11.462 10.019 1.00 98.50 81 SER A C 1
ATOM 611 O O . SER A 1 81 ? -17.136 11.512 11.126 1.00 98.50 81 SER A O 1
ATOM 613 N N . THR A 1 82 ? -15.780 12.432 9.597 1.00 98.31 82 THR A N 1
ATOM 614 C CA . THR A 1 82 ? -15.492 13.654 10.374 1.00 98.31 82 THR A CA 1
ATOM 615 C C . THR A 1 82 ? -16.736 14.503 10.643 1.00 98.31 82 THR A C 1
ATOM 617 O O . THR A 1 82 ? -16.731 15.349 11.541 1.00 98.31 82 THR A O 1
ATOM 620 N N . GLN A 1 83 ? -17.806 14.285 9.877 1.00 97.75 83 GLN A N 1
ATOM 621 C CA . GLN A 1 83 ? -19.045 15.054 9.941 1.00 97.75 83 GLN A CA 1
ATOM 622 C C . GLN A 1 83 ? -20.148 14.378 10.757 1.00 97.75 83 GLN A C 1
ATOM 624 O O . GLN A 1 83 ? -21.134 15.043 11.068 1.00 97.75 83 GLN A O 1
ATOM 629 N N . GLU A 1 84 ? -19.994 13.104 11.133 1.00 97.25 84 GLU A N 1
ATOM 630 C CA . GLU A 1 84 ? -21.043 12.328 11.816 1.00 97.25 84 GLU A CA 1
ATOM 631 C C . GLU A 1 84 ? -21.506 12.987 13.124 1.00 97.25 84 GLU A C 1
ATOM 633 O O . GLU A 1 84 ? -22.702 13.057 13.403 1.00 97.25 84 GLU A O 1
ATOM 638 N N . ASP A 1 85 ? -20.567 13.535 13.895 1.00 95.81 85 ASP A N 1
ATOM 639 C CA . ASP A 1 85 ? -20.831 14.250 15.147 1.00 95.81 85 ASP A CA 1
ATOM 640 C C . ASP A 1 85 ? -20.641 15.773 15.044 1.00 95.81 85 ASP A C 1
ATOM 642 O O . ASP A 1 85 ? -20.776 16.494 16.034 1.00 95.81 85 ASP A O 1
ATOM 646 N N . GLY A 1 86 ? -20.330 16.279 13.847 1.00 94.69 86 GLY A N 1
ATOM 647 C CA . GLY A 1 86 ? -20.120 17.702 13.580 1.00 94.69 86 GLY A CA 1
ATOM 648 C C . GLY A 1 86 ? -18.864 18.313 14.214 1.00 94.69 86 GLY A C 1
ATOM 649 O O . GLY A 1 86 ? -18.746 19.540 14.235 1.00 94.69 86 GLY A O 1
ATOM 650 N N . LEU A 1 87 ? -17.928 17.507 14.734 1.00 97.06 87 LEU A N 1
ATOM 651 C CA . LEU A 1 87 ? -16.697 18.001 15.372 1.00 97.06 87 LEU A CA 1
ATOM 652 C C . LEU A 1 87 ? -15.509 18.150 14.404 1.00 97.06 87 LEU A C 1
ATOM 654 O O . LEU A 1 87 ? -14.477 18.708 14.784 1.00 97.06 87 LEU A O 1
ATOM 658 N N . GLY A 1 88 ? -15.648 17.698 13.155 1.00 97.69 88 GLY A N 1
ATOM 659 C CA . GLY A 1 88 ? -14.642 17.842 12.104 1.00 97.69 88 GLY A CA 1
ATOM 660 C C . GLY A 1 88 ? -13.494 16.838 12.230 1.00 97.69 88 GLY A C 1
ATOM 661 O O . GLY A 1 88 ? -13.689 15.714 12.690 1.00 97.69 88 GLY A O 1
ATOM 662 N N . SER A 1 89 ? -12.284 17.221 11.811 1.00 98.44 89 SER A N 1
ATOM 663 C CA . SER A 1 89 ? -11.093 16.348 11.785 1.00 98.44 89 SER A CA 1
ATOM 664 C C . SER A 1 89 ? -10.908 15.477 13.036 1.00 98.44 89 SER A C 1
ATOM 666 O O . SER A 1 89 ? -11.122 15.936 14.161 1.00 98.44 89 SER A O 1
ATOM 668 N N . PHE A 1 90 ? -10.390 14.261 12.868 1.00 98.50 90 PHE A N 1
ATOM 669 C CA . PHE A 1 90 ? -9.857 13.476 13.982 1.00 98.50 90 PHE A CA 1
ATOM 670 C C . PHE A 1 90 ? -8.467 13.998 14.349 1.00 98.50 90 PHE A C 1
ATOM 672 O O . PHE A 1 90 ? -7.601 14.173 13.487 1.00 98.50 90 PHE A O 1
ATOM 679 N N . VAL A 1 91 ? -8.257 14.308 15.628 1.00 96.00 91 VAL A N 1
ATOM 680 C CA . VAL A 1 91 ? -7.074 15.045 16.086 1.00 96.00 91 VAL A CA 1
ATOM 681 C C . VAL A 1 91 ? -6.307 14.228 17.113 1.00 96.00 91 VAL A C 1
ATOM 683 O O . VAL A 1 91 ? -6.846 13.868 18.155 1.00 96.00 91 VAL A O 1
ATOM 686 N N . TYR A 1 92 ? -5.023 14.018 16.841 1.00 93.69 92 TYR A N 1
ATOM 687 C CA . TYR A 1 92 ? -4.055 13.480 17.783 1.00 93.69 92 TYR A CA 1
ATOM 688 C C . TYR A 1 92 ? -2.881 14.445 17.932 1.00 93.69 92 TYR A C 1
ATOM 690 O O . TYR A 1 92 ? -2.029 14.575 17.049 1.00 93.69 92 TYR A O 1
ATOM 698 N N . ILE A 1 93 ? -2.844 15.143 19.063 1.00 89.12 93 ILE A N 1
ATOM 699 C CA . ILE A 1 93 ? -1.767 16.067 19.415 1.00 89.12 93 ILE A CA 1
ATOM 700 C C . ILE A 1 93 ? -1.307 15.690 20.811 1.00 89.12 93 ILE A C 1
ATOM 702 O O . ILE A 1 93 ? -2.076 15.813 21.760 1.00 89.12 93 ILE A O 1
ATOM 706 N N . SER A 1 94 ? -0.057 15.259 20.950 1.00 83.56 94 SER A N 1
ATOM 707 C CA . SER A 1 94 ? 0.469 14.884 22.260 1.00 83.56 94 SER A CA 1
ATOM 708 C C . SER A 1 94 ? 1.917 15.319 22.465 1.00 83.56 94 SER A C 1
ATOM 710 O O . SER A 1 94 ? 2.702 15.438 21.526 1.00 83.56 94 SER A O 1
ATOM 712 N N . SER A 1 95 ? 2.288 15.551 23.721 1.00 73.38 95 SER A N 1
ATOM 713 C CA . SER A 1 95 ? 3.634 15.956 24.135 1.00 73.38 95 SER A CA 1
ATOM 714 C C . SER A 1 95 ? 4.458 14.822 24.751 1.00 73.38 95 SER A C 1
ATOM 716 O O . SER A 1 95 ? 5.570 15.074 25.204 1.00 73.38 95 SER A O 1
ATOM 718 N N . THR A 1 96 ? 3.921 13.601 24.833 1.00 70.25 96 THR A N 1
ATOM 719 C CA . THR A 1 96 ? 4.525 12.500 25.606 1.00 70.25 96 THR A CA 1
ATOM 720 C C . THR A 1 96 ? 5.535 11.663 24.809 1.00 70.25 96 THR A C 1
ATOM 722 O O . THR A 1 96 ? 6.332 10.947 25.402 1.00 70.25 96 THR A O 1
ATOM 725 N N . GLY A 1 97 ? 5.589 11.814 23.477 1.00 73.12 97 GLY A N 1
ATOM 726 C CA . GLY A 1 97 ? 6.618 11.210 22.618 1.00 73.12 97 GLY A CA 1
ATOM 727 C C . GLY A 1 97 ? 6.492 9.695 22.411 1.00 73.12 97 GLY A C 1
ATOM 728 O O . GLY A 1 97 ? 7.419 9.089 21.867 1.00 73.12 97 GLY A O 1
ATOM 729 N N . HIS A 1 98 ? 5.381 9.089 22.831 1.00 81.94 98 HIS A N 1
ATOM 730 C CA . HIS A 1 98 ? 5.111 7.661 22.667 1.00 81.94 98 HIS A CA 1
ATOM 731 C C . HIS A 1 98 ? 4.513 7.334 21.294 1.00 81.94 98 HIS A C 1
ATOM 733 O O . HIS A 1 98 ? 4.009 8.206 20.592 1.00 81.94 98 HIS A O 1
ATOM 739 N N . LYS A 1 99 ? 4.588 6.055 20.907 1.00 87.88 99 LYS A N 1
ATOM 740 C CA . LYS A 1 99 ? 4.032 5.562 19.643 1.00 87.88 99 LYS A CA 1
ATOM 741 C C . LYS A 1 99 ? 2.510 5.420 19.746 1.00 87.88 99 LYS A C 1
ATOM 743 O O . LYS A 1 99 ? 2.013 4.798 20.687 1.00 87.88 99 LYS A O 1
ATOM 748 N N . LEU A 1 100 ? 1.800 5.902 18.729 1.00 92.19 100 LEU A N 1
ATOM 749 C CA . LEU A 1 100 ? 0.398 5.566 18.474 1.00 92.19 100 LEU A CA 1
ATOM 750 C C . LEU A 1 100 ? 0.307 4.625 17.270 1.00 92.19 100 LEU A C 1
ATOM 752 O O . LEU A 1 100 ? 0.906 4.906 16.235 1.00 92.19 100 LEU A O 1
ATOM 756 N N . SER A 1 101 ? -0.463 3.547 17.389 1.00 93.81 101 SER A N 1
ATOM 757 C CA . SER A 1 101 ? -0.855 2.701 16.256 1.00 93.81 101 SER A CA 1
ATOM 758 C C . SER A 1 101 ? -2.365 2.798 16.053 1.00 93.81 101 SER A C 1
ATOM 760 O O . SER A 1 101 ? -3.114 2.651 17.014 1.00 93.81 101 SER A O 1
ATOM 762 N N . ILE A 1 102 ? -2.813 3.053 14.828 1.00 96.62 102 ILE A N 1
ATOM 763 C CA . ILE A 1 102 ? -4.224 3.021 14.432 1.00 96.62 102 ILE A CA 1
ATOM 764 C C . ILE A 1 102 ? -4.339 1.973 13.335 1.00 96.62 102 ILE A C 1
ATOM 766 O O . ILE A 1 102 ? -3.672 2.105 12.308 1.00 96.62 102 ILE A O 1
ATOM 770 N N . TYR A 1 103 ? -5.158 0.949 13.548 1.00 95.75 103 TYR A N 1
ATOM 771 C CA . TYR A 1 103 ? -5.351 -0.097 12.556 1.00 95.75 103 TYR A CA 1
ATOM 772 C C . TYR A 1 103 ? -6.812 -0.505 12.401 1.00 95.75 103 TYR A C 1
ATOM 774 O O . TYR A 1 103 ? -7.588 -0.420 13.351 1.00 95.75 103 TYR A O 1
ATOM 782 N N . GLY A 1 104 ? -7.182 -0.908 11.189 1.00 92.12 104 GLY A N 1
ATOM 783 C CA . GLY A 1 104 ? -8.512 -1.409 10.855 1.00 92.12 104 GLY A CA 1
ATOM 784 C C . GLY A 1 104 ? -8.542 -2.913 10.608 1.00 92.12 104 GLY A C 1
ATOM 785 O O . GLY A 1 104 ? -7.505 -3.578 10.606 1.00 92.12 104 GLY A O 1
ATOM 786 N N . GLU A 1 105 ? -9.738 -3.439 10.351 1.00 84.69 105 GLU A N 1
ATOM 787 C CA . GLU A 1 105 ? -9.925 -4.826 9.905 1.00 84.69 105 GLU A CA 1
ATOM 788 C C . GLU A 1 105 ? -9.402 -5.037 8.476 1.00 84.69 105 GLU A C 1
ATOM 790 O O . GLU A 1 105 ? -8.829 -6.081 8.158 1.00 84.69 105 GLU A O 1
ATOM 795 N N . SER A 1 106 ? -9.609 -4.045 7.605 1.00 84.38 106 SER A N 1
ATOM 796 C CA . SER A 1 106 ? -9.027 -3.968 6.264 1.00 84.38 106 SER A CA 1
ATOM 797 C C . SER A 1 106 ? -9.177 -2.556 5.697 1.00 84.38 106 SER A C 1
ATOM 799 O O . SER A 1 106 ? -10.123 -1.842 6.040 1.00 84.38 106 SER A O 1
ATOM 801 N N . HIS A 1 107 ? -8.315 -2.169 4.753 1.00 83.19 107 HIS A N 1
ATOM 802 C CA . HIS A 1 107 ? -8.468 -0.885 4.065 1.00 83.19 107 HIS A CA 1
ATOM 803 C C . HIS A 1 107 ? -9.745 -0.797 3.211 1.00 83.19 107 HIS A C 1
ATOM 805 O O . HIS A 1 107 ? -10.160 0.307 2.880 1.00 83.19 107 HIS A O 1
ATOM 811 N N . GLU A 1 108 ? -10.405 -1.910 2.877 1.00 81.00 108 GLU A N 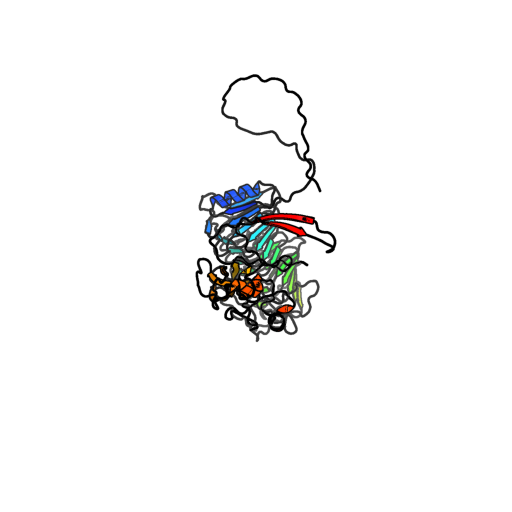1
ATOM 812 C CA . GLU A 1 108 ? -11.677 -1.903 2.134 1.00 81.00 108 GLU A CA 1
ATOM 813 C C . GLU A 1 108 ? -12.905 -1.728 3.042 1.00 81.00 108 GLU A C 1
ATOM 815 O O . GLU A 1 108 ? -13.919 -1.180 2.613 1.00 81.00 108 GLU A O 1
ATOM 820 N N . SER A 1 109 ? -12.832 -2.188 4.296 1.00 85.88 109 SER A N 1
ATOM 821 C CA . SER A 1 109 ? -13.966 -2.180 5.230 1.00 85.88 109 SER A CA 1
ATOM 822 C C . SER A 1 109 ? -13.870 -1.107 6.311 1.00 85.88 109 SER A C 1
ATOM 824 O O . SER A 1 109 ? -14.904 -0.685 6.824 1.00 85.88 109 SER A O 1
ATOM 826 N N . THR A 1 110 ? -12.668 -0.645 6.655 1.00 96.00 110 THR A N 1
ATOM 827 C CA . THR A 1 110 ? -12.439 0.384 7.674 1.00 96.00 110 THR A CA 1
ATOM 828 C C . THR A 1 110 ? -12.052 1.701 7.004 1.00 96.00 110 THR A C 1
ATOM 830 O O . THR A 1 110 ? -10.908 1.911 6.595 1.00 96.00 110 THR A O 1
ATOM 833 N N . ILE A 1 111 ? -13.020 2.609 6.896 1.00 98.00 111 ILE A N 1
ATOM 834 C CA . ILE A 1 111 ? -12.905 3.860 6.140 1.00 98.00 111 ILE A CA 1
ATOM 835 C C . ILE A 1 111 ? -12.967 5.042 7.104 1.00 98.00 111 ILE A C 1
ATOM 837 O O . ILE A 1 111 ? -13.929 5.181 7.850 1.00 98.00 111 ILE A O 1
ATOM 841 N N . ILE A 1 112 ? -11.986 5.937 7.059 1.00 98.75 112 ILE A N 1
ATOM 842 C CA . ILE A 1 112 ? -12.006 7.225 7.755 1.00 98.75 112 ILE A CA 1
ATOM 843 C C . ILE A 1 112 ? -12.225 8.312 6.699 1.00 98.75 112 ILE A C 1
ATOM 845 O O . ILE A 1 112 ? -11.401 8.490 5.799 1.00 98.75 112 ILE A O 1
ATOM 849 N N . ASP A 1 113 ? -13.355 9.011 6.781 1.00 98.75 113 ASP A N 1
ATOM 850 C CA . ASP A 1 113 ? -13.882 9.841 5.691 1.00 98.75 113 ASP A CA 1
ATOM 851 C C . ASP A 1 113 ? -13.958 11.324 6.097 1.00 98.75 113 ASP A C 1
ATOM 853 O O . ASP A 1 113 ? -14.529 11.662 7.136 1.00 98.75 113 ASP A O 1
ATOM 857 N N . GLY A 1 114 ? -13.374 12.216 5.291 1.00 98.44 114 GLY A N 1
ATOM 858 C CA . GLY A 1 114 ? -13.380 13.672 5.507 1.00 98.44 114 GLY A CA 1
ATOM 859 C C . GLY A 1 114 ? -14.618 14.416 4.994 1.00 98.44 114 GLY A C 1
ATOM 860 O O . GLY A 1 114 ? -14.703 15.639 5.153 1.00 98.44 114 GLY A O 1
ATOM 861 N N . ASP A 1 115 ? -15.550 13.712 4.346 1.00 97.31 115 ASP A N 1
ATOM 862 C CA . ASP A 1 115 ? -16.797 14.195 3.733 1.00 97.31 115 ASP A CA 1
ATOM 863 C C . ASP A 1 115 ? -16.598 15.401 2.798 1.00 97.31 115 ASP A C 1
ATOM 865 O O . ASP A 1 115 ? -17.446 16.288 2.682 1.00 97.31 115 ASP A O 1
ATOM 869 N N . ASN A 1 116 ? -15.434 15.479 2.149 1.00 97.44 116 ASN A N 1
ATOM 870 C CA . ASN A 1 116 ? -14.992 16.594 1.309 1.00 97.44 116 ASN A CA 1
ATOM 871 C C . ASN A 1 116 ? -14.984 17.958 2.026 1.00 97.44 116 ASN A C 1
ATOM 873 O O . ASN A 1 116 ? -15.071 19.003 1.375 1.00 97.44 116 ASN A O 1
ATOM 877 N N . LYS A 1 117 ? -14.891 17.976 3.361 1.00 97.31 117 LYS A N 1
ATOM 878 C CA . LYS A 1 117 ? -14.947 19.205 4.173 1.00 97.31 117 LYS A CA 1
ATOM 879 C C . LYS A 1 117 ? -13.747 19.397 5.080 1.00 97.31 117 LYS A C 1
ATOM 881 O O . LYS A 1 117 ? -13.309 20.535 5.255 1.00 97.31 117 LYS A O 1
ATOM 886 N N . ASP A 1 118 ? -13.237 18.317 5.661 1.00 98.31 118 ASP A N 1
ATOM 887 C CA . ASP A 1 118 ? -12.170 18.378 6.653 1.00 98.31 118 ASP A CA 1
ATOM 888 C C . ASP A 1 118 ? -10.910 17.665 6.192 1.00 98.31 118 ASP A C 1
ATOM 890 O O . ASP A 1 118 ? -10.959 16.665 5.479 1.00 98.31 118 ASP A O 1
ATOM 894 N N . THR A 1 119 ? -9.771 18.101 6.734 1.00 98.50 119 THR A N 1
ATOM 895 C CA . THR A 1 119 ? -8.636 17.190 6.852 1.00 98.50 119 THR A CA 1
ATOM 896 C C . THR A 1 119 ? -9.081 15.975 7.665 1.00 98.50 119 THR A C 1
ATOM 898 O O . THR A 1 119 ? -9.601 16.171 8.766 1.00 98.50 119 THR A O 1
ATOM 901 N N . VAL A 1 120 ? -8.839 14.752 7.199 1.00 98.75 120 VAL A N 1
ATOM 902 C CA . VAL A 1 120 ? -9.314 13.550 7.906 1.00 98.75 120 VAL A CA 1
ATOM 903 C C . VAL A 1 120 ? -8.581 13.369 9.239 1.00 98.75 120 VAL A C 1
ATOM 905 O O . VAL A 1 120 ? -9.197 13.433 10.306 1.00 98.75 120 VAL A O 1
ATOM 908 N N . LEU A 1 121 ? -7.253 13.217 9.193 1.00 98.38 121 LEU A N 1
ATOM 909 C CA . LEU A 1 121 ? -6.398 12.997 10.364 1.00 98.38 121 LEU A CA 1
ATOM 910 C C . LEU A 1 121 ? -5.415 14.157 10.555 1.00 98.38 121 LEU A C 1
ATOM 912 O O . LEU A 1 121 ? -4.611 14.468 9.675 1.00 98.38 121 LEU A O 1
ATOM 916 N N . LYS A 1 122 ? -5.416 14.774 11.739 1.00 97.38 122 LYS A N 1
ATOM 917 C CA . LYS A 1 122 ? -4.423 15.780 12.152 1.00 97.38 122 LYS A CA 1
ATOM 918 C C . LYS A 1 122 ? -3.537 15.204 13.247 1.00 97.38 122 LYS A C 1
ATOM 920 O O . LYS A 1 122 ? -3.996 14.994 14.366 1.00 97.38 122 LYS A O 1
ATOM 925 N N . LEU A 1 123 ? -2.268 14.985 12.919 1.00 95.00 123 LEU A N 1
ATOM 926 C CA . LEU A 1 123 ? -1.306 14.256 13.740 1.00 95.00 123 LEU A CA 1
ATOM 927 C C . LEU A 1 123 ? -0.105 15.151 14.093 1.00 95.00 123 LEU A C 1
ATOM 929 O O . LEU A 1 123 ? 0.481 15.825 13.239 1.00 95.00 123 LEU A O 1
ATOM 933 N N . SER A 1 124 ? 0.289 15.163 15.362 1.00 89.00 124 SER A N 1
ATOM 934 C CA . SER A 1 124 ? 1.450 15.914 15.856 1.00 89.00 124 SER A CA 1
ATOM 935 C C . SER A 1 124 ? 2.070 15.177 17.032 1.00 89.00 124 SER A C 1
ATOM 937 O O . SER A 1 124 ? 1.461 15.222 18.096 1.00 89.00 124 SER A O 1
ATOM 939 N N . GLN A 1 125 ? 3.235 14.530 16.840 1.00 74.75 125 GLN A N 1
ATOM 940 C CA . GLN A 1 125 ? 3.965 13.692 17.820 1.00 74.75 125 GLN A CA 1
ATOM 941 C C . GLN A 1 125 ? 5.316 13.192 17.271 1.00 74.75 125 GLN A C 1
ATOM 943 O O . GLN A 1 125 ? 5.769 13.742 16.284 1.00 74.75 125 GLN A O 1
ATOM 948 N N . SER A 1 126 ? 5.977 12.209 17.905 1.00 72.50 126 SER A N 1
ATOM 949 C CA . SER A 1 126 ? 7.207 11.571 17.400 1.00 72.50 126 SER A CA 1
ATOM 950 C C . SER A 1 126 ? 6.926 10.463 16.373 1.00 72.50 126 SER A C 1
ATOM 952 O O . SER A 1 126 ? 7.515 10.497 15.298 1.00 72.50 126 SER A O 1
ATOM 954 N N . GLN A 1 127 ? 6.034 9.503 16.660 1.00 88.88 127 GLN A N 1
ATOM 955 C CA . GLN A 1 127 ? 5.791 8.336 15.793 1.00 88.88 127 GLN A CA 1
ATOM 956 C C . GLN A 1 127 ? 4.316 7.912 15.769 1.00 88.88 127 GLN A C 1
ATOM 958 O O . GLN A 1 127 ? 3.737 7.602 16.811 1.00 88.88 127 GLN A O 1
ATOM 963 N N . VAL A 1 128 ? 3.727 7.840 14.573 1.00 94.31 128 VAL A N 1
ATOM 964 C CA . VAL A 1 128 ? 2.371 7.307 14.358 1.00 94.31 128 VAL A CA 1
ATOM 965 C C . VAL A 1 128 ? 2.412 6.225 13.284 1.00 94.31 128 VAL A C 1
ATOM 967 O O . VAL A 1 128 ? 3.003 6.427 12.224 1.00 94.31 128 VAL A O 1
ATOM 970 N N . HIS A 1 129 ? 1.784 5.088 13.570 1.00 95.69 129 HIS A N 1
ATOM 971 C CA . HIS A 1 129 ? 1.622 3.961 12.657 1.00 95.69 129 HIS A CA 1
ATOM 972 C C . HIS A 1 129 ? 0.163 3.852 12.211 1.00 95.69 129 HIS A C 1
ATOM 974 O O . HIS A 1 129 ? -0.720 3.807 13.066 1.00 95.69 129 HIS A O 1
ATOM 980 N N . LEU A 1 130 ? -0.085 3.834 10.902 1.00 97.88 130 LEU A N 1
ATOM 981 C CA . LEU A 1 130 ? -1.408 3.616 10.312 1.00 97.88 130 LEU A CA 1
ATOM 982 C C . LEU A 1 130 ? -1.391 2.321 9.498 1.00 97.88 130 LEU A C 1
ATOM 984 O O . LEU A 1 130 ? -0.498 2.135 8.672 1.00 97.88 130 LEU A O 1
ATOM 988 N N . GLU A 1 131 ? -2.377 1.453 9.702 1.00 95.56 131 GLU A N 1
ATOM 989 C CA . GLU A 1 131 ? -2.392 0.138 9.058 1.00 95.56 131 GLU A CA 1
ATOM 990 C C . GLU A 1 131 ? -3.801 -0.351 8.711 1.00 95.56 131 GLU A C 1
ATOM 992 O O . GLU A 1 131 ? -4.723 -0.153 9.491 1.00 95.56 131 GLU A O 1
ATOM 997 N N . ASN A 1 132 ? -3.987 -1.009 7.563 1.00 92.06 132 ASN A N 1
ATOM 998 C CA . ASN A 1 132 ? -5.265 -1.633 7.180 1.00 92.06 132 ASN A CA 1
ATOM 999 C C . ASN A 1 132 ? -6.478 -0.684 7.254 1.00 92.06 132 ASN A C 1
ATOM 1001 O O . ASN A 1 132 ? -7.539 -1.052 7.755 1.00 92.06 132 ASN A O 1
ATOM 1005 N N . ILE A 1 133 ? -6.327 0.550 6.769 1.00 96.69 133 ILE A N 1
ATOM 1006 C CA . ILE A 1 133 ? -7.400 1.555 6.746 1.00 96.69 133 ILE A CA 1
ATOM 1007 C C . ILE A 1 133 ? -7.443 2.307 5.417 1.00 96.69 133 ILE A C 1
ATOM 1009 O O . ILE A 1 133 ? -6.425 2.467 4.738 1.00 96.69 133 ILE A O 1
ATOM 1013 N N . SER A 1 134 ? -8.618 2.833 5.083 1.00 97.88 134 SER A N 1
ATOM 1014 C CA . SER A 1 134 ? -8.782 3.869 4.063 1.00 97.88 134 SER A CA 1
ATOM 1015 C C . SER A 1 134 ? -8.896 5.252 4.701 1.00 97.88 134 SER A C 1
ATOM 1017 O O . SER A 1 134 ? -9.643 5.439 5.656 1.00 97.88 134 SER A O 1
ATOM 1019 N N . VAL A 1 135 ? -8.198 6.239 4.145 1.00 98.81 135 VAL A N 1
ATOM 1020 C CA . VAL A 1 135 ? -8.343 7.667 4.456 1.00 98.81 135 VAL A CA 1
ATOM 1021 C C . VAL A 1 135 ? -8.812 8.366 3.187 1.00 98.81 135 VAL A C 1
ATOM 1023 O O . VAL A 1 135 ? -8.048 8.471 2.228 1.00 98.81 135 VAL A O 1
ATOM 1026 N N . THR A 1 136 ? -10.061 8.829 3.164 1.00 98.50 136 THR A N 1
ATOM 1027 C CA . THR A 1 136 ? -10.693 9.280 1.917 1.00 98.50 136 THR A CA 1
ATOM 1028 C C . THR A 1 136 ? -11.434 10.606 2.040 1.00 98.50 136 THR A C 1
ATOM 1030 O O . THR A 1 136 ? -11.780 11.031 3.144 1.00 98.50 136 THR A O 1
ATOM 1033 N N . ASN A 1 137 ? -11.695 11.248 0.896 1.00 98.06 137 ASN A N 1
ATOM 1034 C CA . ASN A 1 137 ? -12.528 12.451 0.769 1.00 98.06 137 ASN A CA 1
ATOM 1035 C C . ASN A 1 137 ? -12.084 13.597 1.694 1.00 98.06 137 ASN A C 1
ATOM 1037 O O . ASN A 1 137 ? -12.898 14.361 2.212 1.00 98.06 137 ASN A O 1
ATOM 1041 N N . GLY A 1 138 ? -10.787 13.702 1.970 1.00 98.62 138 GLY A N 1
ATOM 1042 C CA . GLY A 1 138 ? -10.243 14.767 2.800 1.00 98.62 138 GLY A CA 1
ATOM 1043 C C . GLY A 1 138 ? -10.213 16.098 2.054 1.00 98.62 138 GLY A C 1
ATOM 1044 O O . GLY A 1 138 ? -9.866 16.137 0.880 1.00 98.62 138 GLY A O 1
ATOM 1045 N N . TYR A 1 139 ? -10.521 17.210 2.716 1.00 98.12 139 TYR A N 1
ATOM 1046 C CA . TYR A 1 139 ? -10.436 18.541 2.112 1.00 98.12 139 TYR A CA 1
ATOM 1047 C C . TYR A 1 139 ? -9.794 19.551 3.055 1.00 98.12 139 TYR A C 1
ATOM 1049 O O . TYR A 1 139 ? -10.158 19.673 4.224 1.00 98.12 139 TYR A O 1
ATOM 1057 N N . THR A 1 140 ? -8.857 20.346 2.546 1.00 95.94 140 THR A N 1
ATOM 1058 C CA . THR A 1 140 ? -8.280 21.444 3.319 1.00 95.94 140 THR A CA 1
ATOM 1059 C C . THR A 1 140 ? -7.867 22.620 2.452 1.00 95.94 140 THR A C 1
ATOM 1061 O O . THR A 1 140 ? -7.331 22.461 1.358 1.00 95.94 140 THR A O 1
ATOM 1064 N N . THR A 1 141 ? -8.024 23.830 2.990 1.00 93.12 141 THR A N 1
ATOM 1065 C CA . THR A 1 141 ? -7.429 25.039 2.402 1.00 93.12 141 THR A CA 1
ATOM 1066 C C . THR A 1 141 ? -5.940 25.186 2.734 1.00 93.12 141 THR A C 1
ATOM 1068 O O . THR A 1 141 ? -5.319 26.177 2.365 1.00 93.12 141 THR A O 1
ATOM 1071 N N . GLY A 1 142 ? -5.377 24.257 3.513 1.00 91.56 142 GLY A N 1
ATOM 1072 C CA . GLY A 1 142 ? -3.958 24.194 3.846 1.00 91.56 142 GLY A CA 1
ATOM 1073 C C . GLY A 1 142 ? -3.265 23.023 3.154 1.00 91.56 142 GLY A C 1
ATOM 1074 O O . GLY A 1 142 ? -3.473 22.782 1.970 1.00 91.56 142 GLY A O 1
ATOM 1075 N N . SER A 1 143 ? -2.441 22.302 3.916 1.00 92.38 143 SER A N 1
ATOM 1076 C CA . SER A 1 143 ? -1.727 21.093 3.480 1.00 92.38 143 SER A CA 1
ATOM 1077 C C . SER A 1 143 ? -2.259 19.853 4.205 1.00 92.38 143 SER A C 1
ATOM 1079 O O . SER A 1 143 ? -2.613 19.964 5.385 1.00 92.38 143 SER A O 1
ATOM 1081 N N . GLY A 1 144 ? -2.256 18.693 3.544 1.00 94.94 144 GLY A N 1
ATOM 1082 C CA . GLY A 1 144 ? -2.726 17.419 4.102 1.00 94.94 144 GLY A CA 1
ATOM 1083 C C . GLY A 1 144 ? -4.247 17.307 4.075 1.00 94.94 144 GLY A C 1
ATOM 1084 O O . GLY A 1 144 ? -4.892 17.553 5.096 1.00 94.94 144 GLY A O 1
ATOM 1085 N N . GLY A 1 145 ? -4.824 16.978 2.917 1.00 96.75 145 GLY A N 1
ATOM 1086 C CA . GLY A 1 145 ? -6.264 16.734 2.783 1.00 96.75 145 GLY A CA 1
ATOM 1087 C C . GLY A 1 145 ? -6.678 15.460 3.517 1.00 96.75 145 GLY A C 1
ATOM 1088 O O . GLY A 1 145 ? -7.537 15.499 4.388 1.00 96.75 145 GLY A O 1
ATOM 1089 N N . GLY A 1 146 ? -6.008 14.342 3.264 1.00 98.38 146 GLY A N 1
ATOM 1090 C CA . GLY A 1 146 ? -6.204 13.110 4.029 1.00 98.38 146 GLY A CA 1
ATOM 1091 C C . GLY A 1 146 ? -5.553 13.201 5.407 1.00 98.38 146 GLY A C 1
ATOM 1092 O O . GLY A 1 146 ? -6.218 13.287 6.439 1.00 98.38 146 GLY A O 1
ATOM 1093 N N . VAL A 1 147 ? -4.222 13.227 5.433 1.00 98.38 147 VAL A N 1
ATOM 1094 C CA . VAL A 1 147 ? -3.428 13.221 6.667 1.00 98.38 147 VAL A CA 1
ATOM 1095 C C . VAL A 1 147 ? -2.522 14.442 6.726 1.00 98.38 147 VAL A C 1
ATOM 1097 O O . VAL A 1 147 ? -1.720 14.694 5.828 1.00 98.38 147 VAL A O 1
ATOM 1100 N N . LYS A 1 148 ? -2.588 15.177 7.835 1.00 96.88 148 LYS A N 1
ATOM 1101 C CA . LYS A 1 148 ? -1.648 16.248 8.163 1.00 96.88 148 LYS A CA 1
ATOM 1102 C C . LYS A 1 148 ? -0.789 15.850 9.359 1.00 96.88 148 LYS A C 1
ATOM 1104 O O . LYS A 1 148 ? -1.213 16.010 10.503 1.00 96.88 148 LYS A O 1
ATOM 1109 N N . ALA A 1 149 ? 0.435 15.401 9.097 1.00 94.56 149 ALA A N 1
ATOM 1110 C CA . ALA A 1 149 ? 1.454 15.116 10.101 1.00 94.56 149 ALA A CA 1
ATOM 1111 C C . ALA A 1 149 ? 2.439 16.285 10.222 1.00 94.56 149 ALA A C 1
ATOM 1113 O O . ALA A 1 149 ? 3.333 16.472 9.398 1.00 94.56 149 ALA A O 1
ATOM 1114 N N . THR A 1 150 ? 2.264 17.101 11.264 1.00 90.31 150 THR A N 1
ATOM 1115 C CA . THR A 1 150 ? 3.037 18.349 11.430 1.00 90.31 150 THR A CA 1
ATOM 1116 C C . THR A 1 150 ? 4.438 18.102 11.992 1.00 90.31 150 THR A C 1
ATOM 1118 O O . THR A 1 150 ? 5.385 18.774 11.600 1.00 90.31 150 THR A O 1
ATOM 1121 N N . SER A 1 151 ? 4.581 17.142 12.901 1.00 88.12 151 SER A N 1
ATOM 1122 C CA . SER A 1 151 ? 5.869 16.748 13.495 1.00 88.12 151 SER A CA 1
ATOM 1123 C C . SER A 1 151 ? 6.041 15.235 13.623 1.00 88.12 151 SER A C 1
ATOM 1125 O O . SER A 1 151 ? 7.130 14.783 13.956 1.00 88.12 151 SER A O 1
ATOM 1127 N N . ALA A 1 152 ? 4.981 14.466 13.349 1.00 88.56 152 ALA A N 1
ATOM 1128 C CA . ALA A 1 152 ? 4.992 13.013 13.436 1.00 88.56 152 ALA A CA 1
ATOM 1129 C C . ALA A 1 152 ? 5.764 12.395 12.277 1.00 88.56 152 ALA A C 1
ATOM 1131 O O . ALA A 1 152 ? 5.506 12.734 11.121 1.00 88.56 152 ALA A O 1
ATOM 1132 N N . TYR A 1 153 ? 6.647 11.452 12.604 1.00 92.12 153 TYR A N 1
ATOM 1133 C CA . TYR A 1 153 ? 7.130 10.480 11.640 1.00 92.12 153 TYR A CA 1
ATOM 1134 C C . TYR A 1 153 ? 6.020 9.457 11.396 1.00 92.12 153 TYR A C 1
ATOM 1136 O O . TYR A 1 153 ? 5.569 8.782 12.331 1.00 92.12 153 TYR A O 1
ATOM 1144 N N . LEU A 1 154 ? 5.549 9.368 10.154 1.00 95.38 154 LEU A N 1
ATOM 1145 C CA . LEU A 1 154 ? 4.483 8.447 9.776 1.00 95.38 154 LEU A CA 1
ATOM 1146 C C . LEU A 1 154 ? 5.061 7.121 9.299 1.00 95.38 154 LEU A C 1
ATOM 1148 O O . LEU A 1 154 ? 5.881 7.089 8.391 1.00 95.38 154 LEU A O 1
ATOM 1152 N N . THR A 1 155 ? 4.594 6.020 9.872 1.00 95.75 155 THR A N 1
ATOM 1153 C CA . THR A 1 155 ? 4.728 4.693 9.263 1.00 95.75 155 THR A CA 1
ATOM 1154 C C . THR A 1 155 ? 3.357 4.279 8.754 1.00 95.75 155 THR A C 1
ATOM 1156 O O . THR A 1 155 ? 2.391 4.345 9.510 1.00 95.75 155 THR A O 1
ATOM 1159 N N . ILE A 1 156 ? 3.248 3.914 7.480 1.00 95.50 156 IL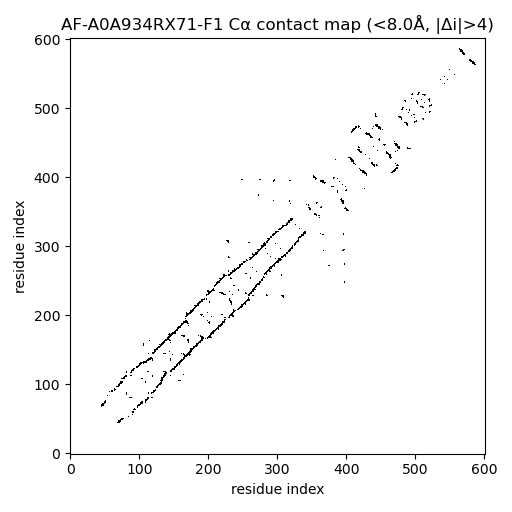E A N 1
ATOM 1160 C CA . ILE A 1 156 ? 1.990 3.450 6.891 1.00 95.50 156 ILE A CA 1
ATOM 1161 C C . ILE A 1 156 ? 2.197 2.133 6.141 1.00 95.50 156 ILE A C 1
ATOM 1163 O O . ILE A 1 156 ? 3.190 1.957 5.427 1.00 95.50 156 ILE A O 1
ATOM 1167 N N . SER A 1 157 ? 1.272 1.198 6.325 1.00 91.38 157 SER A N 1
ATOM 1168 C CA . SER A 1 157 ? 1.301 -0.125 5.693 1.00 91.38 157 SER A CA 1
ATOM 1169 C C . SER A 1 157 ? -0.105 -0.609 5.373 1.00 91.38 157 SER A C 1
ATOM 1171 O O . SER A 1 157 ? -0.949 -0.565 6.258 1.00 91.38 157 SER A O 1
ATOM 1173 N N . GLU A 1 158 ? -0.371 -1.093 4.158 1.00 88.69 158 GLU A N 1
ATOM 1174 C CA . GLU A 1 158 ? -1.730 -1.515 3.760 1.00 88.69 158 GLU A CA 1
ATOM 1175 C C . GLU A 1 158 ? -2.761 -0.385 3.929 1.00 88.69 158 GLU A C 1
ATOM 1177 O O . GLU A 1 158 ? -3.873 -0.584 4.420 1.00 88.69 158 GLU A O 1
ATOM 1182 N N . VAL A 1 159 ? -2.366 0.848 3.593 1.00 96.00 159 VAL A N 1
ATOM 1183 C CA . VAL A 1 159 ? -3.230 2.029 3.695 1.00 96.00 159 VAL A CA 1
ATOM 1184 C C . VAL A 1 159 ? -3.614 2.513 2.306 1.00 96.00 159 VAL A C 1
ATOM 1186 O O . VAL A 1 159 ? -2.782 2.603 1.398 1.00 96.00 159 VAL A O 1
ATOM 1189 N N . ARG A 1 160 ? -4.882 2.892 2.156 1.00 96.31 160 ARG A N 1
ATOM 1190 C CA . ARG A 1 160 ? -5.405 3.538 0.954 1.00 96.31 160 ARG A CA 1
ATOM 1191 C C . ARG A 1 160 ? -5.706 5.004 1.255 1.00 96.31 160 ARG A C 1
ATOM 1193 O O . ARG A 1 160 ? -6.479 5.300 2.157 1.00 96.31 160 ARG A O 1
ATOM 1200 N N . VAL A 1 161 ? -5.084 5.931 0.527 1.00 98.50 161 VAL A N 1
ATOM 1201 C CA . VAL A 1 161 ? -5.327 7.378 0.664 1.00 98.50 161 VAL A CA 1
ATOM 1202 C C . VAL A 1 161 ? -5.879 7.937 -0.630 1.00 98.50 161 VAL A C 1
ATOM 1204 O O . VAL A 1 161 ? -5.248 7.792 -1.685 1.00 98.50 161 VAL A O 1
ATOM 1207 N N . SER A 1 162 ? -7.048 8.572 -0.562 1.00 97.44 162 SER A N 1
ATOM 1208 C CA . SER A 1 162 ? -7.777 8.842 -1.790 1.00 97.44 162 SER A CA 1
ATOM 1209 C C . SER A 1 162 ? -8.758 9.967 -1.836 1.00 97.44 162 SER A C 1
ATOM 1211 O O . SER A 1 162 ? -9.355 10.327 -0.827 1.00 97.44 162 SER A O 1
ATOM 1213 N N . ASP A 1 163 ? -8.951 10.477 -3.052 1.00 96.69 163 ASP A N 1
ATOM 1214 C CA . ASP A 1 163 ? -9.926 11.525 -3.346 1.00 96.69 163 ASP A CA 1
ATOM 1215 C C . ASP A 1 163 ? -9.779 12.712 -2.376 1.00 96.69 163 ASP A C 1
ATOM 1217 O O . ASP A 1 163 ? -10.736 13.400 -2.030 1.00 96.69 163 ASP A O 1
ATOM 1221 N N . CYS A 1 164 ? -8.552 12.930 -1.889 1.00 98.25 164 CYS A N 1
ATOM 1222 C CA . CYS A 1 164 ? -8.239 13.985 -0.948 1.00 98.25 164 CYS A CA 1
ATOM 1223 C C . CYS A 1 164 ? -7.702 15.204 -1.691 1.00 98.25 164 CYS A C 1
ATOM 1225 O O . CYS A 1 164 ? -6.928 15.098 -2.646 1.00 98.25 164 CYS A O 1
ATOM 1227 N N . HIS A 1 165 ? -8.076 16.380 -1.204 1.00 95.62 165 HIS A N 1
ATOM 1228 C CA . HIS A 1 165 ? -7.737 17.664 -1.786 1.00 95.62 165 HIS A CA 1
ATOM 1229 C C . HIS A 1 165 ? -7.075 18.592 -0.768 1.00 95.62 165 HIS A C 1
ATOM 1231 O O . HIS A 1 165 ? -7.582 18.810 0.336 1.00 95.62 165 HIS A O 1
ATOM 1237 N N . ALA A 1 166 ? -5.966 19.206 -1.171 1.00 93.75 166 ALA A N 1
ATOM 1238 C CA . ALA A 1 166 ? -5.312 20.280 -0.436 1.00 93.75 166 ALA A CA 1
ATOM 1239 C C . ALA A 1 166 ? -5.058 21.481 -1.356 1.00 93.75 166 ALA A C 1
ATOM 1241 O O . ALA A 1 166 ? -4.559 21.336 -2.470 1.00 93.75 166 ALA A O 1
ATOM 1242 N N . GLU A 1 167 ? -5.347 22.693 -0.885 1.00 89.69 167 GLU A N 1
ATOM 1243 C CA . GLU A 1 167 ? -5.022 23.908 -1.648 1.00 89.69 167 GLU A CA 1
ATOM 1244 C C . GLU A 1 167 ? -3.507 24.180 -1.710 1.00 89.69 167 GLU A C 1
ATOM 1246 O O . GLU A 1 167 ? -3.026 24.753 -2.684 1.00 89.69 167 GLU A O 1
ATOM 1251 N N . ASN A 1 168 ? -2.738 23.739 -0.705 1.00 87.31 168 ASN A N 1
ATOM 1252 C CA . ASN A 1 168 ? -1.279 23.855 -0.691 1.00 87.31 168 ASN A CA 1
ATOM 1253 C C . ASN A 1 168 ? -0.613 22.542 -1.140 1.00 87.31 168 ASN A C 1
ATOM 1255 O O . ASN A 1 168 ? -0.574 22.249 -2.330 1.00 87.31 168 ASN A O 1
ATOM 1259 N N . GLY A 1 169 ? -0.058 21.773 -0.200 1.00 87.81 169 GLY A N 1
ATOM 1260 C CA . GLY A 1 169 ? 0.746 20.583 -0.467 1.00 87.81 169 GLY A CA 1
ATOM 1261 C C . GLY A 1 169 ? 0.208 19.325 0.197 1.00 87.81 169 GLY A C 1
ATOM 1262 O O . GLY A 1 169 ? -0.450 19.403 1.234 1.00 87.81 169 GLY A O 1
ATOM 1263 N N . GLY A 1 170 ? 0.515 18.158 -0.365 1.00 91.25 170 GLY A N 1
ATOM 1264 C CA . GLY A 1 170 ? 0.086 16.875 0.185 1.00 91.25 170 GLY A CA 1
ATOM 1265 C C . GLY A 1 170 ? -1.426 16.716 0.107 1.00 91.25 170 GLY A C 1
ATOM 1266 O O . GLY A 1 170 ? -2.093 16.748 1.141 1.00 91.25 170 GLY A O 1
ATOM 1267 N N . GLY A 1 171 ? -1.967 16.583 -1.108 1.00 93.81 171 GLY A N 1
ATOM 1268 C CA . GLY A 1 171 ? -3.403 16.367 -1.321 1.00 93.81 171 GLY A CA 1
ATOM 1269 C C . GLY A 1 171 ? -3.907 15.201 -0.477 1.00 93.81 171 GLY A C 1
ATOM 1270 O O . GLY A 1 171 ? -4.810 15.371 0.340 1.00 93.81 171 GLY A O 1
ATOM 1271 N N . GLY A 1 172 ? -3.211 14.066 -0.559 1.00 97.38 172 GLY A N 1
ATOM 1272 C CA . GLY A 1 172 ? -3.383 12.932 0.346 1.00 97.38 172 GLY A CA 1
ATOM 1273 C C . GLY A 1 172 ? -2.712 13.163 1.699 1.00 97.38 172 GLY A C 1
ATOM 1274 O O . GLY A 1 172 ? -3.385 13.315 2.716 1.00 97.38 172 GLY A O 1
ATOM 1275 N N . ILE A 1 173 ? -1.379 13.195 1.732 1.00 97.75 173 ILE A N 1
ATOM 1276 C CA . ILE A 1 173 ? -0.588 13.283 2.964 1.00 97.75 173 ILE A CA 1
ATOM 1277 C C . ILE A 1 173 ? 0.387 14.456 2.914 1.00 97.75 173 ILE A C 1
ATOM 1279 O O . ILE A 1 173 ? 1.208 14.576 2.006 1.00 97.75 173 ILE A O 1
ATOM 1283 N N . PHE A 1 174 ? 0.374 15.266 3.968 1.00 95.44 174 PHE A N 1
ATOM 1284 C CA . PHE A 1 174 ? 1.455 16.188 4.296 1.00 95.44 174 PHE A CA 1
ATOM 1285 C C . PHE A 1 174 ? 2.241 15.648 5.498 1.00 95.44 174 PHE A C 1
ATOM 1287 O O . PHE A 1 174 ? 1.724 15.637 6.617 1.00 95.44 174 PHE A O 1
ATOM 1294 N N . ALA A 1 175 ? 3.473 15.194 5.265 1.00 94.06 175 ALA A N 1
ATOM 1295 C CA . ALA A 1 175 ? 4.339 14.519 6.233 1.00 94.06 175 ALA A CA 1
ATOM 1296 C C . ALA A 1 175 ? 5.593 15.347 6.542 1.00 94.06 175 ALA A C 1
ATOM 1298 O O . ALA A 1 175 ? 6.701 15.061 6.083 1.00 94.06 175 ALA A O 1
ATOM 1299 N N . ASN A 1 176 ? 5.431 16.385 7.359 1.00 90.19 176 ASN A N 1
ATOM 1300 C CA . ASN A 1 176 ? 6.548 17.256 7.713 1.00 90.19 176 ASN A CA 1
ATOM 1301 C C . ASN A 1 176 ? 7.562 16.567 8.640 1.00 90.19 176 ASN A C 1
ATOM 1303 O O . ASN A 1 176 ? 8.721 16.937 8.605 1.00 90.19 176 ASN A O 1
ATOM 1307 N N . GLY A 1 177 ? 7.168 15.562 9.432 1.00 87.81 177 GLY A N 1
ATOM 1308 C CA . GLY A 1 177 ? 8.090 14.782 10.275 1.00 87.81 177 GLY A CA 1
ATOM 1309 C C . GLY A 1 177 ? 8.793 13.615 9.568 1.00 87.81 177 GLY A C 1
ATOM 1310 O O . GLY A 1 177 ? 9.587 12.933 10.205 1.00 87.81 177 GLY A O 1
ATOM 1311 N N . GLY A 1 178 ? 8.515 13.384 8.280 1.00 90.62 178 GLY A N 1
ATOM 1312 C CA . GLY A 1 178 ? 8.990 12.222 7.520 1.00 90.62 178 GLY A CA 1
ATOM 1313 C C . GLY A 1 178 ? 7.940 11.116 7.396 1.00 90.62 178 GLY A C 1
ATOM 1314 O O . GLY A 1 178 ? 6.913 11.119 8.085 1.00 90.62 178 GLY A O 1
ATOM 1315 N N . ILE A 1 179 ? 8.177 10.186 6.474 1.00 94.62 179 ILE A N 1
ATOM 1316 C CA . ILE A 1 179 ? 7.253 9.095 6.158 1.00 94.62 179 ILE A CA 1
ATOM 1317 C C . ILE A 1 179 ? 7.990 7.832 5.706 1.00 94.62 179 ILE A C 1
ATOM 1319 O O . ILE A 1 179 ? 8.922 7.886 4.911 1.00 94.62 179 ILE A O 1
ATOM 1323 N N . SER A 1 180 ? 7.518 6.680 6.167 1.00 95.31 180 SER A N 1
ATOM 1324 C CA . SER A 1 180 ? 7.820 5.371 5.600 1.00 95.31 180 SER A CA 1
ATOM 1325 C C . SER A 1 180 ? 6.508 4.709 5.206 1.00 95.31 180 SER A C 1
ATOM 1327 O O . SER A 1 180 ? 5.684 4.391 6.063 1.00 95.31 180 SER A O 1
ATOM 1329 N N . ALA A 1 181 ? 6.292 4.549 3.908 1.00 95.81 181 ALA A N 1
ATOM 1330 C CA . ALA A 1 181 ? 5.120 3.918 3.339 1.00 95.81 181 ALA A CA 1
ATOM 1331 C C . ALA A 1 181 ? 5.502 2.584 2.712 1.00 95.81 181 ALA A C 1
ATOM 1333 O O . ALA A 1 181 ? 6.447 2.495 1.927 1.00 95.81 181 ALA A O 1
ATOM 1334 N N . SER A 1 182 ? 4.743 1.549 3.037 1.00 90.62 182 SER A N 1
ATOM 1335 C CA . SER A 1 182 ? 4.873 0.248 2.402 1.00 90.62 182 SER A CA 1
ATOM 1336 C C . SER A 1 182 ? 3.516 -0.252 1.962 1.00 90.62 182 SER A C 1
ATOM 1338 O O . SER A 1 182 ? 2.524 0.015 2.639 1.00 90.62 182 SER A O 1
ATOM 1340 N N . ARG A 1 183 ? 3.456 -0.977 0.848 1.00 88.06 183 ARG A N 1
ATOM 1341 C CA . ARG A 1 183 ? 2.249 -1.709 0.460 1.00 88.06 183 ARG A CA 1
ATOM 1342 C C . ARG A 1 183 ? 0.974 -0.852 0.512 1.00 88.06 183 ARG A C 1
ATOM 1344 O O . ARG A 1 183 ? -0.007 -1.212 1.141 1.00 88.06 183 ARG A O 1
ATOM 1351 N N . SER A 1 184 ? 1.041 0.365 -0.017 1.00 92.94 184 SER A N 1
ATOM 1352 C CA . SER A 1 184 ? -0.011 1.375 0.156 1.00 92.94 184 SER A CA 1
ATOM 1353 C C . SER A 1 184 ? -0.393 2.000 -1.179 1.00 92.94 184 SER A C 1
ATOM 1355 O O . SER A 1 184 ? 0.434 2.112 -2.088 1.00 92.94 184 SER A O 1
ATOM 1357 N N . THR A 1 185 ? -1.651 2.423 -1.295 1.00 93.25 185 THR A N 1
ATOM 1358 C CA . THR A 1 185 ? -2.202 3.001 -2.527 1.00 93.25 185 THR A CA 1
ATOM 1359 C C . THR A 1 185 ? -2.595 4.457 -2.323 1.00 93.25 185 THR A C 1
ATOM 1361 O O . THR A 1 185 ? -3.324 4.794 -1.393 1.00 93.25 185 THR A O 1
ATOM 1364 N N . PHE A 1 186 ? -2.174 5.312 -3.247 1.00 96.62 186 PHE A N 1
ATOM 1365 C CA . PHE A 1 186 ? -2.511 6.726 -3.306 1.00 96.62 186 PHE A CA 1
ATOM 1366 C C . PHE A 1 186 ? -3.191 7.011 -4.637 1.00 96.62 186 PHE A C 1
ATOM 1368 O O . PHE A 1 186 ? -2.529 7.005 -5.680 1.00 96.62 186 PHE A O 1
ATOM 1375 N N . TYR A 1 187 ? -4.501 7.248 -4.615 1.00 92.50 187 TYR A N 1
ATOM 1376 C CA . TYR A 1 187 ? -5.257 7.430 -5.851 1.00 92.50 187 TYR A CA 1
ATOM 1377 C C . TYR A 1 187 ? -6.107 8.699 -5.856 1.00 92.50 187 TYR A C 1
ATOM 1379 O O . TYR A 1 187 ? -6.732 9.046 -4.857 1.00 92.50 187 TYR A O 1
ATOM 1387 N N . SER A 1 188 ? -6.127 9.391 -6.997 1.00 93.94 188 SER A N 1
ATOM 1388 C CA . SER A 1 188 ? -6.968 10.576 -7.232 1.00 93.94 188 SER A CA 1
ATOM 1389 C C . SER A 1 188 ? -6.781 11.721 -6.226 1.00 93.94 188 SER A C 1
ATOM 1391 O O . SER A 1 188 ? -7.687 12.527 -6.021 1.00 93.94 188 SER A O 1
ATOM 1393 N N . ASN A 1 189 ? -5.607 11.838 -5.600 1.00 96.31 189 ASN A N 1
ATOM 1394 C CA . ASN A 1 189 ? -5.341 12.937 -4.675 1.00 96.31 189 ASN A CA 1
ATOM 1395 C C . ASN A 1 189 ? -4.893 14.188 -5.432 1.00 96.31 189 ASN A C 1
ATOM 1397 O O . ASN A 1 189 ? -4.099 14.110 -6.373 1.00 96.31 189 ASN A O 1
ATOM 1401 N N . ASN A 1 190 ? -5.373 15.352 -5.005 1.00 92.94 190 ASN A N 1
ATOM 1402 C CA . ASN A 1 190 ? -5.089 16.624 -5.651 1.00 92.94 190 ASN A CA 1
ATOM 1403 C C . ASN A 1 190 ? -4.469 17.619 -4.669 1.00 92.94 190 ASN A C 1
ATOM 1405 O O . ASN A 1 190 ? -5.034 17.923 -3.620 1.00 92.94 190 ASN A O 1
ATOM 1409 N N . ALA A 1 191 ? -3.330 18.186 -5.045 1.00 90.69 191 ALA A N 1
ATOM 1410 C CA . ALA A 1 191 ? -2.790 19.374 -4.403 1.00 90.69 191 ALA A CA 1
ATOM 1411 C C . ALA A 1 191 ? -2.794 20.502 -5.426 1.00 90.69 191 ALA A C 1
ATOM 1413 O O . ALA A 1 191 ? -2.134 20.376 -6.450 1.00 90.69 191 ALA A O 1
ATOM 1414 N N . ASN A 1 192 ? -3.502 21.607 -5.185 1.00 84.50 192 ASN A N 1
ATOM 1415 C CA . ASN A 1 192 ? -3.470 22.730 -6.132 1.00 84.50 192 ASN A CA 1
ATOM 1416 C C . ASN A 1 192 ? -2.073 23.363 -6.212 1.00 84.50 192 ASN A C 1
ATOM 1418 O O . ASN A 1 192 ? -1.681 23.866 -7.268 1.00 84.50 192 ASN A O 1
ATOM 1422 N N . GLY A 1 193 ? -1.310 23.286 -5.120 1.00 67.62 193 GLY A N 1
ATOM 1423 C CA . GLY A 1 193 ? -0.028 23.949 -4.998 1.00 67.62 193 GLY A CA 1
ATOM 1424 C C . GLY A 1 193 ? -0.188 25.463 -4.905 1.00 67.62 193 GLY A C 1
ATOM 1425 O O . GLY A 1 193 ? -1.138 26.069 -5.399 1.00 67.62 193 GLY A O 1
ATOM 1426 N N . SER A 1 194 ? 0.778 26.118 -4.276 1.00 58.81 194 SER A N 1
ATOM 1427 C CA . SER A 1 194 ? 0.830 27.576 -4.281 1.00 58.81 194 SER A CA 1
ATOM 1428 C C . SER A 1 194 ? 1.817 28.034 -5.345 1.00 58.81 194 SER A C 1
ATOM 1430 O O . SER A 1 194 ? 2.939 27.542 -5.403 1.00 58.81 194 SER A O 1
ATOM 1432 N N . THR A 1 195 ? 1.489 29.079 -6.110 1.00 52.22 195 THR A N 1
ATOM 1433 C CA . THR A 1 195 ? 2.478 29.760 -6.973 1.00 52.22 195 THR A CA 1
ATOM 1434 C C . THR A 1 195 ? 3.629 30.395 -6.175 1.00 52.22 195 THR A C 1
ATOM 1436 O O . THR A 1 195 ? 4.560 30.937 -6.763 1.00 52.22 195 THR A O 1
ATOM 1439 N N . SER A 1 196 ? 3.547 30.381 -4.838 1.00 48.72 196 SER A N 1
ATOM 1440 C CA . SER A 1 196 ? 4.526 30.956 -3.910 1.00 48.72 196 SER A CA 1
ATOM 1441 C C . SER A 1 196 ? 5.136 29.959 -2.915 1.00 48.72 196 SER A C 1
ATOM 1443 O O . SER A 1 196 ? 6.096 30.328 -2.246 1.00 48.72 196 SER A O 1
ATOM 1445 N N . HIS A 1 197 ? 4.594 28.740 -2.790 1.00 50.72 197 HIS A N 1
ATOM 1446 C CA . HIS A 1 197 ? 5.056 27.720 -1.836 1.00 50.72 197 HIS A CA 1
ATOM 1447 C C . HIS A 1 197 ? 5.217 26.370 -2.536 1.00 50.72 197 HIS A C 1
ATOM 1449 O O . HIS A 1 197 ? 4.349 25.923 -3.281 1.00 50.72 197 HIS A O 1
ATOM 1455 N N . PHE A 1 198 ? 6.365 25.752 -2.289 1.00 58.09 198 PHE A N 1
ATOM 1456 C CA . PHE A 1 198 ? 7.036 24.805 -3.174 1.00 58.09 198 PHE A CA 1
ATOM 1457 C C . PHE A 1 198 ? 6.656 23.335 -2.924 1.00 58.09 198 PHE A C 1
ATOM 1459 O O . PHE A 1 198 ? 7.228 22.445 -3.536 1.00 58.09 198 PHE A O 1
ATOM 1466 N N . ASP A 1 199 ? 5.639 23.094 -2.095 1.00 59.31 199 ASP A N 1
ATOM 1467 C CA . ASP A 1 199 ? 5.343 21.795 -1.471 1.00 59.31 199 ASP A CA 1
ATOM 1468 C C . ASP A 1 199 ? 4.291 20.983 -2.241 1.00 59.31 199 ASP A C 1
ATOM 1470 O O . ASP A 1 199 ? 3.405 20.357 -1.663 1.00 59.31 199 ASP A O 1
ATOM 1474 N N . SER A 1 200 ? 4.288 21.061 -3.570 1.00 67.38 200 SER A N 1
ATOM 1475 C CA . SER A 1 200 ? 3.119 20.652 -4.362 1.00 67.38 200 SER A CA 1
ATOM 1476 C C . SER A 1 200 ? 3.132 19.150 -4.665 1.00 67.38 200 SER A C 1
ATOM 1478 O O . SER A 1 200 ? 3.181 18.774 -5.829 1.00 67.38 200 SER A O 1
ATOM 1480 N N . GLY A 1 201 ? 3.145 18.305 -3.630 1.00 73.50 201 GLY A N 1
ATOM 1481 C CA . GLY A 1 201 ? 2.910 16.861 -3.724 1.00 73.50 201 GLY A CA 1
ATOM 1482 C C . GLY A 1 201 ? 1.415 16.544 -3.840 1.00 73.50 201 GLY A C 1
ATOM 1483 O O . GLY A 1 201 ? 0.684 16.801 -2.883 1.00 73.50 201 GLY A O 1
ATOM 1484 N N . GLY A 1 202 ? 0.949 16.002 -4.970 1.00 86.75 202 GLY A N 1
ATOM 1485 C CA . GLY A 1 202 ? -0.464 15.659 -5.190 1.00 86.75 202 GLY A CA 1
ATOM 1486 C C . GLY A 1 202 ? -0.942 14.530 -4.277 1.00 86.75 202 GLY A C 1
ATOM 1487 O O . GLY A 1 202 ? -1.935 14.686 -3.569 1.00 86.75 202 GLY A O 1
ATOM 1488 N N . ALA A 1 203 ? -0.179 13.437 -4.197 1.00 94.81 203 ALA A N 1
ATOM 1489 C CA . ALA A 1 203 ? -0.406 12.385 -3.208 1.00 94.81 203 ALA A CA 1
ATOM 1490 C C . ALA A 1 203 ? 0.281 12.708 -1.884 1.00 94.81 203 ALA A C 1
ATOM 1492 O O . ALA A 1 203 ? -0.381 12.803 -0.853 1.00 94.81 203 ALA A O 1
ATOM 1493 N N . VAL A 1 204 ? 1.604 12.879 -1.907 1.00 95.62 204 VAL A N 1
ATOM 1494 C CA . VAL A 1 204 ? 2.424 13.018 -0.702 1.00 95.62 204 VAL A CA 1
ATOM 1495 C C . VAL A 1 204 ? 3.389 14.183 -0.850 1.00 95.62 204 VAL A C 1
ATOM 1497 O O . VAL A 1 204 ? 4.116 14.286 -1.835 1.00 95.62 204 VAL A O 1
ATOM 1500 N N . SER A 1 205 ? 3.424 15.039 0.167 1.00 92.75 205 SER A N 1
ATOM 1501 C CA . SER A 1 205 ? 4.463 16.048 0.357 1.00 92.75 205 SER A CA 1
ATOM 1502 C C . SER A 1 205 ? 5.187 15.776 1.670 1.00 92.75 205 SER A C 1
ATOM 1504 O O . SER A 1 205 ? 4.549 15.773 2.725 1.00 92.75 205 SER A O 1
ATOM 1506 N N . ALA A 1 206 ? 6.502 15.578 1.621 1.00 91.25 206 ALA A N 1
ATOM 1507 C CA . ALA A 1 206 ? 7.337 15.292 2.786 1.00 91.25 206 ALA A CA 1
ATOM 1508 C C . ALA A 1 206 ? 8.528 16.259 2.890 1.00 91.25 206 ALA A C 1
ATOM 1510 O O . ALA A 1 206 ? 9.045 16.723 1.877 1.00 91.25 206 ALA A O 1
ATOM 1511 N N . SER A 1 207 ? 8.959 16.558 4.118 1.00 85.56 207 SER A N 1
ATOM 1512 C CA . SER A 1 207 ? 10.026 17.545 4.400 1.00 85.56 207 SER A CA 1
ATOM 1513 C C . SER A 1 207 ? 11.214 16.976 5.197 1.00 85.56 207 SER A C 1
ATOM 1515 O O . SER A 1 207 ? 12.059 17.725 5.680 1.00 85.56 207 SER A O 1
ATOM 1517 N N . HIS A 1 208 ? 11.249 15.654 5.373 1.00 84.94 208 HIS A N 1
ATOM 1518 C CA . HIS A 1 208 ? 12.299 14.866 6.034 1.00 84.94 208 HIS A CA 1
ATOM 1519 C C . HIS A 1 208 ? 12.385 13.496 5.335 1.00 84.94 208 HIS A C 1
ATOM 1521 O O . HIS A 1 208 ? 11.777 13.320 4.277 1.00 84.94 208 HIS A O 1
ATOM 1527 N N . ASP A 1 209 ? 13.110 12.534 5.923 1.00 84.44 209 ASP A N 1
ATOM 1528 C CA . ASP A 1 209 ? 13.235 11.154 5.435 1.00 84.44 209 ASP A CA 1
ATOM 1529 C C . ASP A 1 209 ? 11.906 10.612 4.894 1.00 84.44 209 ASP A C 1
ATOM 1531 O O . ASP A 1 209 ? 10.896 10.558 5.605 1.00 84.44 209 ASP A O 1
ATOM 1535 N N . ALA A 1 210 ? 11.927 10.212 3.625 1.00 90.62 210 ALA A N 1
ATOM 1536 C CA . ALA A 1 210 ? 10.781 9.663 2.924 1.00 90.62 210 ALA A CA 1
ATOM 1537 C C . ALA A 1 210 ? 11.174 8.331 2.280 1.00 90.62 210 ALA A C 1
ATOM 1539 O O . ALA A 1 210 ? 12.152 8.255 1.537 1.00 90.62 210 ALA A O 1
ATOM 1540 N N . SER A 1 211 ? 10.431 7.275 2.576 1.00 92.56 211 SER A N 1
ATOM 1541 C CA . SER A 1 211 ? 10.628 5.955 1.988 1.00 92.56 211 SER A CA 1
ATOM 1542 C C . SER A 1 211 ? 9.296 5.423 1.494 1.00 92.56 211 SER A C 1
ATOM 1544 O O . SER A 1 211 ? 8.304 5.472 2.218 1.00 92.56 211 SER A O 1
ATOM 1546 N N . PHE A 1 212 ? 9.275 4.920 0.269 1.00 93.38 212 PHE A N 1
ATOM 1547 C CA . PHE A 1 212 ? 8.112 4.311 -0.356 1.00 93.38 212 PHE A CA 1
ATOM 1548 C C . PHE A 1 212 ? 8.540 2.971 -0.928 1.00 93.38 212 PHE A C 1
ATOM 1550 O O . PHE A 1 212 ? 9.443 2.913 -1.761 1.00 93.38 212 PHE A O 1
ATOM 1557 N N . ILE A 1 213 ? 7.915 1.897 -0.460 1.00 89.88 213 ILE A N 1
ATOM 1558 C CA . ILE A 1 213 ? 8.248 0.532 -0.861 1.00 89.88 213 ILE A CA 1
ATOM 1559 C C . ILE A 1 213 ? 6.974 -0.156 -1.323 1.00 89.88 213 ILE A C 1
ATOM 1561 O O . ILE A 1 213 ? 6.018 -0.268 -0.558 1.00 89.88 213 ILE A O 1
ATOM 1565 N N . ASN A 1 214 ? 6.961 -0.633 -2.562 1.00 87.12 214 ASN A N 1
ATOM 1566 C CA . ASN A 1 214 ? 5.822 -1.339 -3.137 1.00 87.12 214 ASN A CA 1
ATOM 1567 C C . ASN A 1 214 ? 4.510 -0.553 -2.961 1.00 87.12 214 ASN A C 1
ATOM 1569 O O . ASN A 1 214 ? 3.579 -0.988 -2.293 1.00 87.12 214 ASN A O 1
ATOM 1573 N N . CYS A 1 215 ? 4.497 0.684 -3.450 1.00 91.44 215 CYS A N 1
ATOM 1574 C CA . CYS A 1 215 ? 3.337 1.571 -3.361 1.00 91.44 215 CYS A CA 1
ATOM 1575 C C . CYS A 1 215 ? 2.819 1.913 -4.758 1.00 91.44 215 CYS A C 1
ATOM 1577 O O . CYS A 1 215 ? 3.611 2.076 -5.691 1.00 91.44 215 CYS A O 1
ATOM 1579 N N . LEU A 1 216 ? 1.503 2.084 -4.875 1.00 91.62 216 LEU A N 1
ATOM 1580 C CA . LEU A 1 216 ? 0.834 2.511 -6.101 1.00 91.62 216 LEU A CA 1
ATOM 1581 C C . LEU A 1 216 ? 0.424 3.984 -6.002 1.00 91.62 216 LEU A C 1
ATOM 1583 O O . LEU A 1 216 ? -0.290 4.372 -5.081 1.00 91.62 216 LEU A O 1
ATOM 1587 N N . PHE A 1 217 ? 0.824 4.784 -6.985 1.00 94.25 217 PHE A N 1
ATOM 1588 C CA . PHE A 1 217 ? 0.441 6.184 -7.144 1.00 94.25 217 PHE A CA 1
ATOM 1589 C C . PHE A 1 217 ? -0.281 6.371 -8.474 1.00 94.25 217 PHE A C 1
ATOM 1591 O O . PHE A 1 217 ? 0.347 6.361 -9.535 1.00 94.25 217 PHE A O 1
ATOM 1598 N N . GLU A 1 218 ? -1.595 6.561 -8.426 1.00 92.00 218 GLU A N 1
ATOM 1599 C CA . GLU A 1 218 ? -2.413 6.636 -9.632 1.00 92.00 218 GLU A CA 1
ATOM 1600 C C . GLU A 1 218 ? -3.317 7.866 -9.687 1.00 92.00 218 GLU A C 1
ATOM 1602 O O . GLU A 1 218 ? -4.042 8.173 -8.745 1.00 92.00 218 GLU A O 1
ATOM 1607 N N . GLY A 1 219 ? -3.337 8.553 -10.830 1.00 90.69 219 GLY A N 1
ATOM 1608 C CA . GLY A 1 219 ? -4.301 9.631 -11.067 1.00 90.69 219 GLY A CA 1
ATOM 1609 C C . GLY A 1 219 ? -4.146 10.831 -10.130 1.00 90.69 219 GLY A C 1
ATOM 1610 O O . GLY A 1 219 ? -5.051 11.659 -10.047 1.00 90.69 219 GLY A O 1
ATOM 1611 N N . ASN A 1 220 ? -3.027 10.937 -9.410 1.00 93.56 220 ASN A N 1
ATOM 1612 C CA . ASN A 1 220 ? -2.774 12.060 -8.518 1.00 93.56 220 ASN A CA 1
ATOM 1613 C C . ASN A 1 220 ? -2.413 13.296 -9.335 1.00 93.56 220 ASN A C 1
ATOM 1615 O O . ASN A 1 220 ? -1.894 13.201 -10.449 1.00 93.56 220 ASN A O 1
ATOM 1619 N N . LYS A 1 221 ? -2.709 14.474 -8.802 1.00 90.38 221 LYS A N 1
ATOM 1620 C CA . LYS A 1 221 ? -2.586 15.721 -9.542 1.00 90.38 221 LYS A CA 1
ATOM 1621 C C . LYS A 1 221 ? -1.915 16.794 -8.710 1.00 90.38 221 LYS A C 1
ATOM 1623 O O . LYS A 1 221 ? -2.260 17.025 -7.552 1.00 90.38 221 LYS A O 1
ATOM 1628 N N . SER A 1 222 ? -1.002 17.498 -9.367 1.00 86.00 222 SER A N 1
ATOM 1629 C CA . SER A 1 222 ? -0.442 18.738 -8.860 1.00 86.00 222 SER A CA 1
ATOM 1630 C C . SER A 1 222 ? -0.199 19.712 -10.012 1.00 86.00 222 SER A C 1
ATOM 1632 O O . SER A 1 222 ? 0.657 19.455 -10.859 1.00 86.00 222 SER A O 1
ATOM 1634 N N . PRO A 1 223 ? -0.944 20.830 -10.109 1.00 72.50 223 PRO A N 1
ATOM 1635 C CA . PRO A 1 223 ? -0.613 21.890 -11.047 1.00 72.50 223 PRO A CA 1
ATOM 1636 C C . PRO A 1 223 ? 0.571 22.747 -10.565 1.00 72.50 223 PRO A C 1
ATOM 1638 O O . PRO A 1 223 ? 1.174 23.445 -11.384 1.00 72.50 223 PRO A O 1
ATOM 1641 N N . GLY A 1 224 ? 0.891 22.717 -9.265 1.00 64.44 224 GLY A N 1
ATOM 1642 C CA . GLY A 1 224 ? 1.844 23.614 -8.616 1.00 64.44 224 GLY A CA 1
ATOM 1643 C C . GLY A 1 224 ? 3.309 23.282 -8.887 1.00 64.44 224 GLY A C 1
ATOM 1644 O O . GLY A 1 224 ? 3.748 22.156 -8.704 1.00 64.44 224 GLY A O 1
ATOM 1645 N N . GLY A 1 225 ? 4.082 24.289 -9.287 1.00 62.00 225 GLY A N 1
ATOM 1646 C CA . GLY A 1 225 ? 5.517 24.205 -9.554 1.00 62.00 225 GLY A CA 1
ATOM 1647 C C . GLY A 1 225 ? 6.035 25.528 -10.124 1.00 62.00 225 GLY A C 1
ATOM 1648 O O . GLY A 1 225 ? 5.257 26.418 -10.471 1.00 62.00 225 GLY A O 1
ATOM 1649 N N . SER A 1 226 ? 7.351 25.682 -10.208 1.00 64.56 226 SER A N 1
ATOM 1650 C CA . SER A 1 226 ? 8.022 26.879 -10.727 1.00 64.56 226 SER A CA 1
ATOM 1651 C C . SER A 1 226 ? 9.165 26.475 -11.661 1.00 64.56 226 SER A C 1
ATOM 1653 O O . SER A 1 226 ? 9.754 25.416 -11.450 1.00 64.56 226 SER A O 1
ATOM 1655 N N . PRO A 1 227 ? 9.579 27.332 -12.619 1.00 60.16 227 PRO A N 1
ATOM 1656 C CA . PRO A 1 227 ? 10.795 27.121 -13.409 1.00 60.16 227 PRO A CA 1
ATOM 1657 C C . PRO A 1 227 ? 12.053 26.777 -12.594 1.00 60.16 227 PRO A C 1
ATOM 1659 O O . PRO A 1 227 ? 12.988 26.206 -13.141 1.00 60.16 227 PRO A O 1
ATOM 1662 N N . THR A 1 228 ? 12.095 27.144 -11.309 1.00 59.09 228 THR A N 1
ATOM 1663 C CA . THR A 1 228 ? 13.236 26.901 -10.412 1.00 59.09 228 THR A CA 1
ATOM 1664 C C . THR A 1 228 ? 13.027 25.749 -9.420 1.00 59.09 228 THR A C 1
ATOM 1666 O O . THR A 1 228 ? 13.996 25.284 -8.817 1.00 59.09 228 THR A O 1
ATOM 1669 N N . ARG A 1 229 ? 11.789 25.274 -9.224 1.00 68.38 229 ARG A N 1
ATOM 1670 C CA . ARG A 1 229 ? 11.426 24.240 -8.235 1.00 68.38 229 ARG A CA 1
ATOM 1671 C C . ARG A 1 229 ? 10.270 23.396 -8.757 1.00 68.38 229 ARG A C 1
ATOM 1673 O O . ARG A 1 229 ? 9.144 23.889 -8.847 1.00 68.38 229 ARG A O 1
ATOM 1680 N N . ASN A 1 230 ? 10.553 22.137 -9.077 1.00 68.12 230 ASN A N 1
ATOM 1681 C CA . ASN A 1 230 ? 9.543 21.235 -9.611 1.00 68.12 230 ASN A CA 1
ATOM 1682 C C . ASN A 1 230 ? 8.660 20.679 -8.486 1.00 68.12 230 ASN A C 1
ATOM 1684 O O . ASN A 1 230 ? 9.179 20.158 -7.499 1.00 68.12 230 ASN A O 1
ATOM 1688 N N . GLY A 1 231 ? 7.340 20.758 -8.641 1.00 75.62 231 GLY A N 1
ATOM 1689 C CA . GLY A 1 231 ? 6.396 20.060 -7.765 1.00 75.62 231 GLY A CA 1
ATOM 1690 C C . GLY A 1 231 ? 6.302 18.565 -8.092 1.00 75.62 231 GLY A C 1
ATOM 1691 O O . GLY A 1 231 ? 6.872 18.095 -9.079 1.00 75.62 231 GLY A O 1
ATOM 1692 N N . GLY A 1 232 ? 5.574 17.811 -7.270 1.00 78.19 232 GLY A N 1
ATOM 1693 C CA . GLY A 1 232 ? 5.357 16.375 -7.446 1.00 78.19 232 GLY A CA 1
ATOM 1694 C C . GLY A 1 232 ? 3.888 16.058 -7.719 1.00 78.19 232 GLY A C 1
ATOM 1695 O O . GLY A 1 232 ? 3.054 16.225 -6.840 1.00 78.19 232 GLY A O 1
ATOM 1696 N N . ALA A 1 233 ? 3.528 15.563 -8.899 1.00 83.94 233 ALA A N 1
ATOM 1697 C CA . ALA A 1 233 ? 2.163 15.111 -9.166 1.00 83.94 233 ALA A CA 1
ATOM 1698 C C . ALA A 1 233 ? 1.754 13.955 -8.242 1.00 83.94 233 ALA A C 1
ATOM 1700 O O . ALA A 1 233 ? 0.628 13.950 -7.749 1.00 83.94 233 ALA A O 1
ATOM 1701 N N . ALA A 1 234 ? 2.681 13.044 -7.927 1.00 91.19 234 ALA A N 1
ATOM 1702 C CA . ALA A 1 234 ? 2.502 12.056 -6.870 1.00 91.19 234 ALA A CA 1
ATOM 1703 C C . ALA A 1 234 ? 3.308 12.434 -5.620 1.00 91.19 234 ALA A C 1
ATOM 1705 O O . ALA A 1 234 ? 2.719 12.796 -4.600 1.00 91.19 234 ALA A O 1
ATOM 1706 N N . ILE A 1 235 ? 4.639 12.395 -5.698 1.00 92.25 235 ILE A N 1
ATOM 1707 C CA . ILE A 1 235 ? 5.533 12.559 -4.548 1.00 92.25 235 ILE A CA 1
ATOM 1708 C C . ILE A 1 235 ? 6.356 13.836 -4.700 1.00 92.25 235 ILE A C 1
ATOM 1710 O O . ILE A 1 235 ? 7.060 14.019 -5.693 1.00 92.25 235 ILE A O 1
ATOM 1714 N N . TYR A 1 236 ? 6.321 14.685 -3.677 1.00 90.25 236 TYR A N 1
ATOM 1715 C CA . TYR A 1 236 ? 7.288 15.760 -3.472 1.00 90.25 236 TYR A CA 1
ATOM 1716 C C . TYR A 1 236 ? 8.050 15.526 -2.167 1.00 90.25 236 TYR A C 1
ATOM 1718 O O . TYR A 1 236 ? 7.432 15.304 -1.121 1.00 90.25 236 TYR A O 1
ATOM 1726 N N . VAL A 1 237 ? 9.381 15.602 -2.219 1.00 87.81 237 VAL A N 1
ATOM 1727 C CA . VAL A 1 237 ? 10.234 15.488 -1.032 1.00 87.81 237 VAL A CA 1
ATOM 1728 C C . VAL A 1 237 ? 11.236 16.638 -0.966 1.00 87.81 237 VAL A C 1
ATOM 1730 O O . VAL A 1 237 ? 12.000 16.857 -1.906 1.00 87.81 237 VAL A O 1
ATOM 1733 N N . GLU A 1 238 ? 11.276 17.333 0.168 1.00 85.25 238 GLU A N 1
ATOM 1734 C CA . GLU A 1 238 ? 12.309 18.315 0.503 1.00 85.25 238 GLU A CA 1
ATOM 1735 C C . GLU A 1 238 ? 13.185 17.775 1.642 1.00 85.25 238 GLU A C 1
ATOM 1737 O O . GLU A 1 238 ? 12.697 17.605 2.752 1.00 85.25 238 GLU A O 1
ATOM 1742 N N . LEU A 1 239 ? 14.459 17.451 1.386 1.00 69.50 239 LEU A N 1
ATOM 1743 C CA . LEU A 1 239 ? 15.261 16.612 2.304 1.00 69.50 239 LEU A CA 1
ATOM 1744 C C . LEU A 1 239 ? 16.401 17.342 3.018 1.00 69.50 239 LEU A C 1
ATOM 1746 O O . LEU A 1 239 ? 16.953 16.831 3.996 1.00 69.50 239 LEU A O 1
ATOM 1750 N N . GLY A 1 240 ? 16.824 18.503 2.520 1.00 68.06 240 GLY A N 1
ATOM 1751 C CA . GLY A 1 240 ? 18.057 19.134 2.990 1.00 68.06 240 GLY A CA 1
ATOM 1752 C C . GLY A 1 240 ? 19.282 18.260 2.681 1.00 68.06 240 GLY A C 1
ATOM 1753 O O . GLY A 1 240 ? 19.743 18.240 1.544 1.00 68.06 240 GLY A O 1
ATOM 1754 N N . THR A 1 241 ? 19.832 17.560 3.683 1.00 59.44 241 THR A N 1
ATOM 1755 C CA . THR A 1 241 ? 20.998 16.654 3.544 1.00 59.44 241 THR A CA 1
ATOM 1756 C C . THR A 1 241 ? 20.643 15.164 3.594 1.00 59.44 241 THR A C 1
ATOM 1758 O O . THR A 1 241 ? 21.543 14.326 3.598 1.00 59.44 241 THR A O 1
ATOM 1761 N N . LEU A 1 242 ? 19.359 14.825 3.711 1.00 74.88 242 LEU A N 1
ATOM 1762 C CA . LEU A 1 242 ? 18.882 13.452 3.870 1.00 74.88 242 LEU A CA 1
ATOM 1763 C C . LEU A 1 242 ? 18.685 12.746 2.517 1.00 74.88 242 LEU A C 1
ATOM 1765 O O . LEU A 1 242 ? 18.811 13.355 1.450 1.00 74.88 242 LEU A O 1
ATOM 1769 N N . SER A 1 243 ? 18.408 11.440 2.571 1.00 78.88 243 SER A N 1
ATOM 1770 C CA . SER A 1 243 ? 18.134 10.609 1.394 1.00 78.88 243 SER A CA 1
ATOM 1771 C C . SER A 1 243 ? 16.720 10.041 1.440 1.00 78.88 243 SER A C 1
ATOM 1773 O O . SER A 1 243 ? 16.290 9.561 2.485 1.00 78.88 243 SER A O 1
ATOM 1775 N N . SER A 1 244 ? 16.022 10.046 0.306 1.00 86.44 244 SER A N 1
ATOM 1776 C CA . SER A 1 244 ? 14.737 9.359 0.150 1.00 86.44 244 SER A CA 1
ATOM 1777 C C . SER A 1 244 ? 14.843 8.142 -0.765 1.00 86.44 244 SER A C 1
ATOM 1779 O O . SER A 1 244 ? 15.748 8.053 -1.603 1.00 86.44 244 SER A O 1
ATOM 1781 N N . TRP A 1 245 ? 13.918 7.203 -0.584 1.00 89.75 245 TRP A N 1
ATOM 1782 C CA . TRP A 1 245 ? 13.876 5.940 -1.314 1.00 89.75 245 TRP A CA 1
ATOM 1783 C C . TRP A 1 245 ? 12.496 5.714 -1.924 1.00 89.75 245 TRP A C 1
ATOM 1785 O O . TRP A 1 245 ? 11.477 5.834 -1.249 1.00 89.75 245 TRP A O 1
ATOM 1795 N N . VAL A 1 246 ? 12.475 5.358 -3.203 1.00 91.69 246 VAL A N 1
ATOM 1796 C CA . VAL A 1 246 ? 11.287 4.905 -3.928 1.00 91.69 246 VAL A CA 1
ATOM 1797 C C . VAL A 1 246 ? 11.638 3.559 -4.538 1.00 91.69 246 VAL A C 1
ATOM 1799 O O . VAL A 1 246 ? 12.452 3.481 -5.455 1.00 91.69 246 VAL A O 1
ATOM 1802 N N . GLN A 1 247 ? 11.074 2.487 -4.005 1.00 88.81 247 GLN A N 1
ATOM 1803 C CA . GLN A 1 247 ? 11.442 1.125 -4.356 1.00 88.81 247 GLN A CA 1
ATOM 1804 C C . GLN A 1 247 ? 10.206 0.332 -4.756 1.00 88.81 247 GLN A C 1
ATOM 1806 O O . GLN A 1 247 ? 9.241 0.269 -4.002 1.00 88.81 247 GLN A O 1
ATOM 1811 N N . GLN A 1 248 ? 10.261 -0.331 -5.913 1.00 87.94 248 GLN A N 1
ATOM 1812 C CA . GLN A 1 248 ? 9.166 -1.184 -6.393 1.00 87.94 248 GLN A CA 1
ATOM 1813 C C . GLN A 1 248 ? 7.825 -0.442 -6.486 1.00 87.94 248 GLN A C 1
ATOM 1815 O O . GLN A 1 248 ? 6.765 -1.038 -6.355 1.00 87.94 248 GLN A O 1
ATOM 1820 N N . CYS A 1 249 ? 7.859 0.873 -6.690 1.00 91.44 249 CYS A N 1
ATOM 1821 C CA . CYS A 1 249 ? 6.652 1.677 -6.788 1.00 91.44 249 CYS A CA 1
ATOM 1822 C C . CYS A 1 249 ? 6.149 1.740 -8.229 1.00 91.44 249 CYS A C 1
ATOM 1824 O O . CYS A 1 249 ? 6.922 1.655 -9.188 1.00 91.44 249 CYS A O 1
ATOM 1826 N N . ILE A 1 250 ? 4.841 1.932 -8.368 1.00 91.94 250 ILE A N 1
ATOM 1827 C CA . ILE A 1 250 ? 4.159 2.056 -9.653 1.00 91.94 250 ILE A CA 1
ATOM 1828 C C . ILE A 1 250 ? 3.475 3.426 -9.713 1.00 91.94 250 ILE A C 1
ATOM 1830 O O . ILE A 1 250 ? 2.699 3.778 -8.827 1.00 91.94 250 ILE A O 1
ATOM 1834 N N . PHE A 1 251 ? 3.757 4.189 -10.767 1.00 92.56 251 PHE A N 1
ATOM 1835 C CA . PHE A 1 251 ? 3.212 5.518 -11.039 1.00 92.56 251 PHE A CA 1
ATOM 1836 C C . PHE A 1 251 ? 2.420 5.474 -12.342 1.00 92.56 251 PHE A 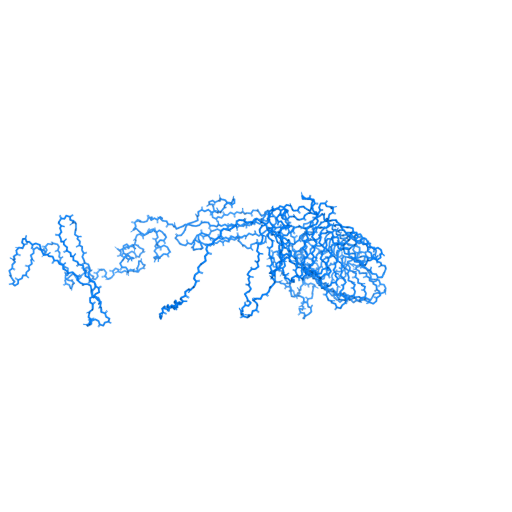C 1
ATOM 1838 O O . PHE A 1 251 ? 2.966 5.139 -13.393 1.00 92.56 251 PHE A O 1
ATOM 1845 N N . VAL A 1 252 ? 1.121 5.770 -12.277 1.00 89.44 252 VAL A N 1
ATOM 1846 C CA . VAL A 1 252 ? 0.203 5.586 -13.408 1.00 89.44 252 VAL A CA 1
ATOM 1847 C C . VAL A 1 252 ? -0.682 6.809 -13.572 1.00 89.44 252 VAL A C 1
ATOM 1849 O O . VAL A 1 252 ? -1.492 7.124 -12.702 1.00 89.44 252 VAL A O 1
ATOM 1852 N N . ARG A 1 253 ? -0.606 7.466 -14.733 1.00 86.44 253 ARG A N 1
ATOM 1853 C CA . ARG A 1 253 ? -1.537 8.544 -15.116 1.00 86.44 253 ARG A CA 1
ATOM 1854 C C . ARG A 1 253 ? -1.636 9.683 -14.093 1.00 86.44 253 ARG A C 1
ATOM 1856 O O . ARG A 1 253 ? -2.703 10.286 -13.962 1.00 86.44 253 ARG A O 1
ATOM 1863 N N . ASN A 1 254 ? -0.573 9.986 -13.347 1.00 89.06 254 ASN A N 1
ATOM 1864 C CA . ASN A 1 254 ? -0.585 11.198 -12.533 1.00 89.06 254 ASN A CA 1
ATOM 1865 C C . ASN A 1 254 ? -0.531 12.410 -13.472 1.00 89.06 254 ASN A C 1
ATOM 1867 O O . ASN A 1 254 ? 0.104 12.377 -14.519 1.00 89.06 254 ASN A O 1
ATOM 1871 N N . THR A 1 255 ? -1.267 13.464 -13.138 1.00 83.25 255 THR A N 1
ATOM 1872 C CA . THR A 1 255 ? -1.393 14.649 -13.986 1.00 83.25 255 THR A CA 1
ATOM 1873 C C . THR A 1 255 ? -0.353 15.682 -13.589 1.00 83.25 255 THR A C 1
ATOM 1875 O O . THR A 1 255 ? -0.483 16.333 -12.547 1.00 83.25 255 THR A O 1
ATOM 1878 N N . GLU A 1 256 ? 0.641 15.870 -14.450 1.00 77.12 256 GLU A N 1
ATOM 1879 C CA . GLU A 1 256 ? 1.720 16.830 -14.257 1.00 77.12 256 GLU A CA 1
ATOM 1880 C C . GLU A 1 256 ? 1.513 18.102 -15.096 1.00 77.12 256 GLU A C 1
ATOM 1882 O O . GLU A 1 256 ? 1.025 18.075 -16.228 1.00 77.12 256 GLU A O 1
ATOM 1887 N N . SER A 1 257 ? 1.907 19.249 -14.548 1.00 76.00 257 SER A N 1
ATOM 1888 C CA . SER A 1 257 ? 2.090 20.491 -15.293 1.00 76.00 257 SER A CA 1
ATOM 1889 C C . SER A 1 257 ? 3.502 20.582 -15.893 1.00 76.00 257 SER A C 1
ATOM 1891 O O . SER A 1 257 ? 4.339 19.693 -15.741 1.00 76.00 257 SER A O 1
ATOM 1893 N N . ALA A 1 258 ? 3.805 21.699 -16.564 1.00 69.38 258 ALA A N 1
ATOM 1894 C CA . ALA A 1 258 ? 5.133 21.952 -17.129 1.00 69.38 258 ALA A CA 1
ATOM 1895 C C . ALA A 1 258 ? 6.273 21.972 -16.087 1.00 69.38 258 ALA A C 1
ATOM 1897 O O . ALA A 1 258 ? 7.439 21.898 -16.481 1.00 69.38 258 ALA A O 1
ATOM 1898 N N . TYR A 1 259 ? 5.937 22.091 -14.798 1.00 73.69 259 TYR A N 1
ATOM 1899 C CA . TYR A 1 259 ? 6.872 22.231 -13.679 1.00 73.69 259 TYR A CA 1
ATOM 1900 C C . TYR A 1 259 ? 6.649 21.177 -12.592 1.00 73.69 259 TYR A C 1
ATOM 1902 O O . TYR A 1 259 ? 6.993 21.409 -11.436 1.00 73.69 259 TYR A O 1
ATOM 1910 N N . THR A 1 260 ? 6.047 20.038 -12.922 1.00 79.00 260 THR A N 1
ATOM 1911 C CA . THR A 1 260 ? 5.905 18.926 -11.977 1.00 79.00 260 THR A CA 1
ATOM 1912 C C . THR A 1 260 ? 6.330 17.616 -12.608 1.00 79.00 260 THR A C 1
ATOM 1914 O O . THR A 1 260 ? 6.337 17.494 -13.832 1.00 79.00 260 THR A O 1
ATOM 1917 N N . ALA A 1 261 ? 6.642 16.640 -11.764 1.00 87.69 261 ALA A N 1
ATOM 1918 C CA . ALA A 1 261 ? 6.936 15.271 -12.163 1.00 87.69 261 ALA A CA 1
ATOM 1919 C C . ALA A 1 261 ? 6.200 14.263 -11.272 1.00 87.69 261 ALA A C 1
ATOM 1921 O O . ALA A 1 261 ? 5.742 14.658 -10.204 1.00 87.69 261 ALA A O 1
ATOM 1922 N N . ASP A 1 262 ? 6.105 12.985 -11.649 1.00 89.81 262 ASP A N 1
ATOM 1923 C CA . ASP A 1 262 ? 5.579 11.942 -10.749 1.00 89.81 262 ASP A CA 1
ATOM 1924 C C . ASP A 1 262 ? 6.306 11.966 -9.401 1.00 89.81 262 ASP A C 1
ATOM 1926 O O . ASP A 1 262 ? 5.675 12.097 -8.350 1.00 89.81 262 ASP A O 1
ATOM 1930 N N . VAL A 1 263 ? 7.639 11.914 -9.444 1.00 90.38 263 VAL A N 1
ATOM 1931 C CA . VAL A 1 263 ? 8.509 12.023 -8.271 1.00 90.38 263 VAL A CA 1
ATOM 1932 C C . VAL A 1 263 ? 9.392 13.249 -8.423 1.00 90.38 263 VAL A C 1
ATOM 1934 O O . VAL A 1 263 ? 10.163 13.347 -9.378 1.00 90.38 263 VAL A O 1
ATOM 1937 N N . SER A 1 264 ? 9.307 14.171 -7.468 1.00 87.69 264 SER A N 1
ATOM 1938 C CA . SER A 1 264 ? 10.150 15.362 -7.423 1.00 87.69 264 SER A CA 1
ATOM 1939 C C . SER A 1 264 ? 10.908 15.471 -6.106 1.00 87.69 264 SER A C 1
ATOM 1941 O O . SER A 1 264 ? 10.326 15.333 -5.027 1.00 87.69 264 SER A O 1
ATOM 1943 N N . VAL A 1 265 ? 12.206 15.757 -6.202 1.00 85.44 265 VAL A N 1
ATOM 1944 C CA . VAL A 1 265 ? 13.081 16.023 -5.057 1.00 85.44 265 VAL A CA 1
ATOM 1945 C C . VAL A 1 265 ? 13.610 17.453 -5.089 1.00 85.44 265 VAL A C 1
ATOM 1947 O O . VAL A 1 265 ? 14.072 17.954 -6.117 1.00 85.44 265 VAL A O 1
ATOM 1950 N N . HIS A 1 266 ? 13.603 18.100 -3.929 1.00 83.69 266 HIS A N 1
ATOM 1951 C CA . HIS A 1 266 ? 14.273 19.369 -3.715 1.00 83.69 266 HIS A CA 1
ATOM 1952 C C . HIS A 1 266 ? 15.276 19.260 -2.566 1.00 83.69 266 HIS A C 1
ATOM 1954 O O . HIS A 1 266 ? 14.890 18.902 -1.458 1.00 83.69 266 HIS A O 1
ATOM 1960 N N . ARG A 1 267 ? 16.545 19.609 -2.817 1.00 82.06 267 ARG A N 1
ATOM 1961 C CA . ARG A 1 267 ? 17.672 19.528 -1.861 1.00 82.06 267 ARG A CA 1
ATOM 1962 C C . ARG A 1 267 ? 17.871 18.150 -1.230 1.00 82.06 267 ARG A C 1
ATOM 1964 O O . ARG A 1 267 ? 17.083 17.734 -0.394 1.00 82.06 267 ARG A O 1
ATOM 1971 N N . GLY A 1 268 ? 18.970 17.482 -1.566 1.00 84.06 268 GLY A N 1
ATOM 1972 C CA . GLY A 1 268 ? 19.339 16.181 -0.997 1.00 84.06 268 GLY A CA 1
ATOM 1973 C C . GLY A 1 268 ? 19.516 15.116 -2.072 1.00 84.06 268 GLY A C 1
ATOM 1974 O O . GLY A 1 268 ? 19.877 15.432 -3.209 1.00 84.06 268 GLY A O 1
ATOM 1975 N N . GLN A 1 269 ? 19.277 13.855 -1.713 1.00 85.06 269 GLN A N 1
ATOM 1976 C CA . GLN A 1 269 ? 19.391 12.722 -2.631 1.00 85.06 269 GLN A CA 1
ATOM 1977 C C . GLN A 1 269 ? 18.108 11.890 -2.649 1.00 85.06 269 GLN A C 1
ATOM 1979 O O . GLN A 1 269 ? 17.496 11.649 -1.615 1.00 85.06 269 GLN A O 1
ATOM 1984 N N . THR A 1 270 ? 17.696 11.427 -3.824 1.00 87.00 270 THR A N 1
ATOM 1985 C CA . THR A 1 270 ? 16.610 10.448 -3.958 1.00 87.00 270 THR A CA 1
ATOM 1986 C C . THR A 1 270 ? 17.071 9.276 -4.801 1.00 87.00 270 THR A C 1
ATOM 1988 O O . THR A 1 270 ? 17.682 9.458 -5.855 1.00 87.00 270 THR A O 1
ATOM 1991 N N . ASN A 1 271 ? 16.778 8.077 -4.315 1.00 88.88 271 ASN A N 1
ATOM 1992 C CA . ASN A 1 271 ? 17.111 6.818 -4.956 1.00 88.88 271 ASN A CA 1
ATOM 1993 C C . ASN A 1 271 ? 15.814 6.144 -5.404 1.00 88.88 271 ASN A C 1
ATOM 1995 O O . ASN A 1 271 ? 14.942 5.859 -4.583 1.00 88.88 271 ASN A O 1
ATOM 1999 N N . VAL A 1 272 ? 15.686 5.899 -6.705 1.00 90.81 272 VAL A N 1
ATOM 2000 C CA . VAL A 1 272 ? 14.554 5.188 -7.301 1.00 90.81 272 VAL A CA 1
ATOM 2001 C C . VAL A 1 272 ? 15.044 3.830 -7.776 1.00 90.81 272 VAL A C 1
ATOM 2003 O O . VAL A 1 272 ? 15.950 3.743 -8.600 1.00 90.81 272 VAL A O 1
ATOM 2006 N N . TYR A 1 273 ? 14.454 2.760 -7.271 1.00 88.75 273 TYR A N 1
ATOM 2007 C CA . TYR A 1 273 ? 14.863 1.402 -7.591 1.00 88.75 273 TYR A CA 1
ATOM 2008 C C . TYR A 1 273 ? 13.673 0.598 -8.092 1.00 88.75 273 TYR A C 1
ATOM 2010 O O . TYR A 1 273 ? 12.613 0.561 -7.461 1.00 88.75 273 TYR A O 1
ATOM 2018 N N . ASN A 1 274 ? 13.867 -0.073 -9.223 1.00 88.50 274 ASN A N 1
ATOM 2019 C CA . ASN A 1 274 ? 12.970 -1.102 -9.723 1.00 88.50 274 ASN A CA 1
ATOM 2020 C C . ASN A 1 274 ? 11.498 -0.670 -9.807 1.00 88.50 274 ASN A C 1
ATOM 2022 O O . ASN A 1 274 ? 10.608 -1.394 -9.374 1.00 88.50 274 ASN A O 1
ATOM 2026 N N . SER A 1 275 ? 11.261 0.553 -10.280 1.00 91.62 275 SER A N 1
ATOM 2027 C CA . SER A 1 275 ? 9.945 1.202 -10.282 1.00 91.62 275 SER A CA 1
ATOM 2028 C C . SER A 1 275 ? 9.414 1.389 -11.707 1.00 91.62 275 SER A C 1
ATOM 2030 O O . SER A 1 275 ? 10.172 1.339 -12.680 1.00 91.62 275 SER A O 1
ATOM 2032 N N . LEU A 1 276 ? 8.100 1.571 -11.839 1.00 93.00 276 LEU A N 1
ATOM 2033 C CA . LEU A 1 276 ? 7.394 1.687 -13.118 1.00 93.00 276 LEU A CA 1
ATOM 2034 C C . LEU A 1 276 ? 6.674 3.024 -13.222 1.00 93.00 276 LEU A C 1
ATOM 2036 O O . LEU A 1 276 ? 5.903 3.385 -12.340 1.00 93.00 276 LEU A O 1
ATOM 2040 N N . PHE A 1 277 ? 6.890 3.714 -14.334 1.00 92.38 277 PHE A N 1
ATOM 2041 C CA . PHE A 1 277 ? 6.272 4.989 -14.669 1.00 92.38 277 PHE A CA 1
ATOM 2042 C C . PHE A 1 277 ? 5.497 4.829 -15.979 1.00 92.38 277 PHE A C 1
ATOM 2044 O O . PHE A 1 277 ? 6.082 4.458 -17.006 1.00 92.38 277 PHE A O 1
ATOM 2051 N N . ILE A 1 278 ? 4.187 5.095 -15.957 1.00 89.06 278 ILE A N 1
ATOM 2052 C CA . ILE A 1 278 ? 3.277 4.906 -17.095 1.00 89.06 278 ILE A CA 1
ATOM 2053 C C . ILE A 1 278 ? 2.408 6.144 -17.332 1.00 89.06 278 ILE A C 1
ATOM 2055 O O . ILE A 1 278 ? 1.658 6.567 -16.450 1.00 89.06 278 ILE A O 1
ATOM 2059 N N . ASN A 1 279 ? 2.377 6.605 -18.587 1.00 81.19 279 ASN A N 1
ATOM 2060 C CA . ASN A 1 279 ? 1.416 7.599 -19.084 1.00 81.19 279 ASN A CA 1
ATOM 2061 C C . ASN A 1 279 ? 1.423 8.921 -18.292 1.00 81.19 279 ASN A C 1
ATOM 2063 O O . ASN A 1 279 ? 0.380 9.341 -17.793 1.00 81.19 279 ASN A O 1
ATOM 2067 N N . GLY A 1 280 ? 2.577 9.582 -18.214 1.00 76.25 280 GLY A N 1
ATOM 2068 C CA . GLY A 1 280 ? 2.716 10.923 -17.643 1.00 76.25 280 GLY A CA 1
ATOM 2069 C C . GLY A 1 280 ? 3.371 11.910 -18.610 1.00 76.25 280 GLY A C 1
ATOM 2070 O O . GLY A 1 280 ? 3.753 11.572 -19.730 1.00 76.25 280 GLY A O 1
ATOM 2071 N N . THR A 1 281 ? 3.504 13.160 -18.190 1.00 76.38 281 THR A N 1
ATOM 2072 C CA . THR A 1 281 ? 4.226 14.219 -18.906 1.00 76.38 281 THR A CA 1
ATOM 2073 C C . THR A 1 281 ? 5.692 14.245 -18.496 1.00 76.38 281 THR A C 1
ATOM 2075 O O . THR A 1 281 ? 6.553 14.383 -19.371 1.00 76.38 281 THR A O 1
ATOM 2078 N N . THR A 1 282 ? 5.967 14.098 -17.192 1.00 85.75 282 THR A N 1
ATOM 2079 C CA . THR A 1 282 ? 7.318 14.120 -16.620 1.00 85.75 282 THR A CA 1
ATOM 2080 C C . THR A 1 282 ? 7.455 13.093 -15.500 1.00 85.75 282 THR A C 1
ATOM 2082 O O . THR A 1 282 ? 6.829 13.240 -14.460 1.00 85.75 282 THR A O 1
ATOM 2085 N N . ALA A 1 283 ? 8.320 12.089 -15.656 1.00 88.62 283 ALA A N 1
ATOM 2086 C CA . ALA A 1 283 ? 8.460 11.051 -14.629 1.00 88.62 283 ALA A CA 1
ATOM 2087 C C . ALA A 1 283 ? 9.247 11.556 -13.411 1.00 88.62 283 ALA A C 1
ATOM 2089 O O . ALA A 1 283 ? 8.865 11.343 -12.262 1.00 88.62 283 ALA A O 1
ATOM 2090 N N . LEU A 1 284 ? 10.355 12.258 -13.655 1.00 88.31 284 LEU A N 1
ATOM 2091 C CA . LEU A 1 284 ? 11.312 12.596 -12.606 1.00 88.31 284 LEU A CA 1
ATOM 2092 C C . LEU A 1 284 ? 11.639 14.091 -12.570 1.00 88.31 284 LEU A C 1
ATOM 2094 O O . LEU A 1 284 ? 11.915 14.716 -13.595 1.00 88.31 284 LEU A O 1
ATOM 2098 N N . GLY A 1 285 ? 11.628 14.667 -11.373 1.00 84.12 285 GLY A N 1
ATOM 2099 C CA . GLY A 1 285 ? 11.951 16.060 -11.096 1.00 84.12 285 GLY A CA 1
ATOM 2100 C C . GLY A 1 285 ? 13.066 16.174 -10.063 1.00 84.12 285 GLY A C 1
ATOM 2101 O O . GLY A 1 285 ? 13.063 15.463 -9.062 1.00 84.12 285 GLY A O 1
ATOM 2102 N N . SER A 1 286 ? 14.022 17.075 -10.280 1.00 81.56 286 SER A N 1
ATOM 2103 C CA . SER A 1 286 ? 15.024 17.396 -9.259 1.00 81.56 286 SER A CA 1
ATOM 2104 C C . SER A 1 286 ? 15.429 18.873 -9.287 1.00 81.56 286 SER A C 1
ATOM 2106 O O . SER A 1 286 ? 15.552 19.476 -10.349 1.00 81.56 286 SER A O 1
ATOM 2108 N N . SER A 1 287 ? 15.613 19.492 -8.124 1.00 80.75 287 SER A N 1
ATOM 2109 C CA . SER A 1 287 ? 16.103 20.871 -7.996 1.00 80.75 287 SER A CA 1
ATOM 2110 C C . SER A 1 287 ? 17.058 20.980 -6.811 1.00 80.75 287 SER A C 1
ATOM 2112 O O . SER A 1 287 ? 16.689 20.619 -5.692 1.00 80.75 287 SER A O 1
ATOM 2114 N N . GLU A 1 288 ? 18.280 21.474 -7.045 1.00 82.31 288 GLU A N 1
ATOM 2115 C CA . GLU A 1 288 ? 19.362 21.496 -6.044 1.00 82.31 288 GLU A CA 1
ATOM 2116 C C . GLU A 1 288 ? 19.616 20.098 -5.422 1.00 82.31 288 GLU A C 1
ATOM 2118 O O . GLU A 1 288 ? 19.982 19.988 -4.252 1.00 82.31 288 GLU A O 1
ATOM 2123 N N . ALA A 1 289 ? 19.369 19.018 -6.174 1.00 83.50 289 ALA A N 1
ATOM 2124 C CA . ALA A 1 289 ? 19.372 17.647 -5.664 1.00 83.50 289 ALA A CA 1
ATOM 2125 C C . ALA A 1 289 ? 19.940 16.627 -6.662 1.00 83.50 289 ALA A C 1
ATOM 2127 O O . ALA A 1 289 ? 20.000 16.853 -7.877 1.00 83.50 289 ALA A O 1
ATOM 2128 N N . ASN A 1 290 ? 20.325 15.471 -6.122 1.00 85.06 290 ASN A N 1
ATOM 2129 C CA . ASN A 1 290 ? 20.812 14.328 -6.884 1.00 85.06 290 ASN A CA 1
ATOM 2130 C C . ASN A 1 290 ? 19.734 13.249 -6.960 1.00 85.06 290 ASN A C 1
ATOM 2132 O O . ASN A 1 290 ? 19.199 12.819 -5.937 1.00 85.06 290 ASN A O 1
ATOM 2136 N N . LEU A 1 291 ? 19.452 12.783 -8.171 1.00 87.38 291 LEU A N 1
ATOM 2137 C CA . LEU A 1 291 ? 18.518 11.692 -8.401 1.00 87.38 291 LEU A CA 1
ATOM 2138 C C . LEU A 1 291 ? 19.252 10.520 -9.037 1.00 87.38 291 LEU A C 1
ATOM 2140 O O . LEU A 1 291 ? 19.872 10.667 -10.092 1.00 87.38 291 LEU A O 1
ATOM 2144 N N . THR A 1 292 ? 19.146 9.356 -8.411 1.00 89.38 292 THR A N 1
ATOM 2145 C CA . THR A 1 292 ? 19.728 8.129 -8.947 1.00 89.38 292 THR A CA 1
ATOM 2146 C C . THR A 1 292 ? 18.644 7.088 -9.149 1.00 89.38 292 THR A C 1
ATOM 2148 O O . THR A 1 292 ? 17.823 6.869 -8.262 1.00 89.38 292 THR A O 1
ATOM 2151 N N . VAL A 1 293 ? 18.615 6.482 -10.331 1.00 90.38 293 VAL A N 1
ATOM 2152 C CA . VAL A 1 293 ? 17.567 5.552 -10.751 1.00 90.38 293 VAL A CA 1
ATOM 2153 C C . VAL A 1 293 ? 18.199 4.263 -11.248 1.00 90.38 293 VAL A C 1
ATOM 2155 O O . VAL A 1 293 ? 19.095 4.301 -12.090 1.00 90.38 293 VAL A O 1
ATOM 2158 N N . TRP A 1 294 ? 17.686 3.129 -10.790 1.00 88.94 294 TRP A N 1
ATOM 2159 C CA . TRP A 1 294 ? 18.137 1.805 -11.207 1.00 88.94 294 TRP A CA 1
ATOM 2160 C C . TRP A 1 294 ? 16.970 0.929 -11.640 1.00 88.94 294 TRP A C 1
ATOM 2162 O O . TRP A 1 294 ? 15.886 1.000 -11.050 1.00 88.94 294 TRP A O 1
ATOM 2172 N N . ASN A 1 295 ? 17.215 0.068 -12.630 1.00 88.81 295 ASN A N 1
ATOM 2173 C CA . ASN A 1 295 ? 16.334 -1.035 -13.033 1.00 88.81 295 ASN A CA 1
ATOM 2174 C C . ASN A 1 295 ? 14.867 -0.607 -13.227 1.00 88.81 295 ASN A C 1
ATOM 2176 O O . ASN A 1 295 ? 13.958 -1.361 -12.915 1.00 88.81 295 ASN A O 1
ATOM 2180 N N . SER A 1 296 ? 14.603 0.620 -13.681 1.00 91.38 296 SER A N 1
ATOM 2181 C CA . SER A 1 296 ? 13.240 1.172 -13.726 1.00 91.38 296 SER A CA 1
ATOM 2182 C C . SER A 1 296 ? 12.715 1.283 -15.155 1.00 91.38 296 SER A C 1
ATOM 2184 O O . SER A 1 296 ? 13.484 1.483 -16.099 1.00 91.38 296 SER A O 1
ATOM 2186 N N . ILE A 1 297 ? 11.398 1.152 -15.316 1.00 92.50 297 ILE A N 1
ATOM 2187 C CA . ILE A 1 297 ? 10.711 1.214 -16.611 1.00 92.50 297 ILE A CA 1
ATOM 2188 C C . ILE A 1 297 ? 9.990 2.550 -16.743 1.00 92.50 297 ILE A C 1
ATOM 2190 O O . ILE A 1 297 ? 9.185 2.918 -15.889 1.00 92.50 297 ILE A O 1
ATOM 2194 N N . PHE A 1 298 ? 10.202 3.217 -17.874 1.00 91.81 298 PHE A N 1
ATOM 2195 C CA . PHE A 1 298 ? 9.427 4.374 -18.301 1.00 91.81 298 PHE A CA 1
ATOM 2196 C C . PHE A 1 298 ? 8.695 4.032 -19.600 1.00 91.81 298 PHE A C 1
ATOM 2198 O O . PHE A 1 298 ? 9.310 3.593 -20.571 1.00 91.81 298 PHE A O 1
ATOM 2205 N N . THR A 1 299 ? 7.374 4.200 -19.640 1.00 89.38 299 THR A N 1
ATOM 2206 C CA . THR A 1 299 ? 6.569 3.865 -20.824 1.00 89.38 299 THR A CA 1
ATOM 2207 C C . THR A 1 299 ? 5.289 4.702 -20.915 1.00 89.38 299 THR A C 1
ATOM 2209 O O . THR A 1 299 ? 4.951 5.454 -20.004 1.00 89.38 299 THR A O 1
ATOM 2212 N N . GLY A 1 300 ? 4.571 4.614 -22.036 1.00 78.94 300 GLY A N 1
ATOM 2213 C CA . GLY A 1 300 ? 3.263 5.263 -22.169 1.00 78.94 300 GLY A CA 1
ATOM 2214 C C . GLY A 1 300 ? 3.283 6.759 -22.522 1.00 78.94 300 GLY A C 1
ATOM 2215 O O . GLY A 1 300 ? 2.320 7.470 -22.272 1.00 78.94 300 GLY A O 1
ATOM 2216 N N . GLY A 1 301 ? 4.354 7.271 -23.133 1.00 68.75 301 GLY A N 1
ATOM 2217 C CA . GLY A 1 301 ? 4.321 8.617 -23.729 1.00 68.75 301 GLY A CA 1
ATOM 2218 C C . GLY A 1 301 ? 4.789 9.770 -22.837 1.00 68.75 301 GLY A C 1
ATOM 2219 O O . GLY A 1 301 ? 4.340 10.899 -23.030 1.00 68.75 301 GLY A O 1
ATOM 2220 N N . TYR A 1 302 ? 5.735 9.522 -21.926 1.00 70.56 302 TYR A N 1
ATOM 2221 C CA . TYR A 1 302 ? 6.479 10.602 -21.270 1.00 70.56 302 TYR A CA 1
ATOM 2222 C C . TYR A 1 302 ? 7.171 11.498 -22.299 1.00 70.56 302 TYR A C 1
ATOM 2224 O O . TYR A 1 302 ? 8.132 11.097 -22.957 1.00 70.56 302 TYR A O 1
ATOM 2232 N N . ASN A 1 303 ? 6.678 12.734 -22.410 1.00 63.06 303 ASN A N 1
ATOM 2233 C CA . ASN A 1 303 ? 7.248 13.765 -23.280 1.00 63.06 303 ASN A CA 1
ATOM 2234 C C . ASN A 1 303 ? 8.580 14.292 -22.732 1.00 63.06 303 ASN A C 1
ATOM 2236 O O . ASN A 1 303 ? 9.449 14.707 -23.495 1.00 63.06 303 ASN A O 1
ATOM 2240 N N . LYS A 1 304 ? 8.744 14.279 -21.406 1.00 74.31 304 LYS A N 1
ATOM 2241 C CA . LYS A 1 304 ? 10.000 14.558 -20.714 1.00 74.31 304 LYS A CA 1
ATOM 2242 C C . LYS A 1 304 ? 10.252 13.419 -19.746 1.00 74.31 304 LYS A C 1
ATOM 2244 O O . LYS A 1 304 ? 9.441 13.146 -18.878 1.00 74.31 304 LYS A O 1
ATOM 2249 N N . LEU A 1 305 ? 11.383 12.739 -19.863 1.00 76.19 305 LEU A N 1
ATOM 2250 C CA . LEU A 1 305 ? 11.729 11.727 -18.865 1.00 76.19 305 LEU A CA 1
ATOM 2251 C C . LEU A 1 305 ? 12.064 12.399 -17.527 1.00 76.19 305 LEU A C 1
ATOM 2253 O O . LEU A 1 305 ? 11.731 11.909 -16.451 1.00 76.19 305 LEU A O 1
ATOM 2257 N N . VAL A 1 306 ? 12.727 13.549 -17.628 1.00 77.00 306 VAL A N 1
ATOM 2258 C CA . VAL A 1 306 ? 13.377 14.221 -16.519 1.00 77.00 306 VAL A CA 1
ATOM 2259 C C . VAL A 1 306 ? 13.216 15.736 -16.644 1.00 77.00 306 VAL A C 1
ATOM 2261 O O . VAL A 1 306 ? 13.297 16.298 -17.738 1.00 77.00 306 VAL A O 1
ATOM 2264 N N . SER A 1 307 ? 13.029 16.406 -15.512 1.00 77.94 307 SER A N 1
ATOM 2265 C CA . SER A 1 307 ? 12.999 17.861 -15.371 1.00 77.94 307 SER A CA 1
ATOM 2266 C C . SER A 1 307 ? 13.871 18.309 -14.201 1.00 77.94 307 SER A C 1
ATOM 2268 O O . SER A 1 307 ? 14.046 17.575 -13.227 1.00 77.94 307 SER A O 1
ATOM 2270 N N . GLY A 1 308 ? 14.396 19.534 -14.254 1.00 69.31 308 GLY A N 1
ATOM 2271 C CA . GLY A 1 308 ? 15.178 20.039 -13.135 1.00 69.31 308 GLY A CA 1
ATOM 2272 C C . GLY A 1 308 ? 15.671 21.473 -13.220 1.00 69.31 308 GLY A C 1
ATOM 2273 O O . GLY A 1 308 ? 15.643 22.102 -14.280 1.00 69.31 308 GLY A O 1
ATOM 2274 N N . GLY A 1 309 ? 16.071 21.978 -12.052 1.00 66.19 309 GLY A N 1
ATOM 2275 C CA . GLY A 1 309 ? 16.624 23.318 -11.844 1.00 66.19 309 GLY A CA 1
ATOM 2276 C C . GLY A 1 309 ? 18.153 23.325 -11.755 1.00 66.19 309 GLY A C 1
ATOM 2277 O O . GLY A 1 309 ? 18.805 22.295 -11.938 1.00 66.19 309 GLY A O 1
ATOM 2278 N N . ASP A 1 310 ? 18.731 24.485 -11.449 1.00 65.00 310 ASP A N 1
ATOM 2279 C CA . ASP A 1 310 ? 20.183 24.663 -11.340 1.00 65.00 310 ASP A CA 1
ATOM 2280 C C . ASP A 1 310 ? 20.824 23.673 -10.342 1.00 65.00 310 ASP A C 1
ATOM 2282 O O . ASP A 1 310 ? 20.252 23.348 -9.301 1.00 65.00 310 ASP A O 1
ATOM 2286 N N . SER A 1 311 ? 22.050 23.223 -10.639 1.00 72.12 311 SER A N 1
ATOM 2287 C CA . SER A 1 311 ? 22.849 22.310 -9.791 1.00 72.12 311 SER A CA 1
ATOM 2288 C C . SER A 1 311 ? 22.251 20.910 -9.571 1.00 72.12 311 SER A C 1
ATOM 2290 O O . SER A 1 311 ? 22.491 20.281 -8.543 1.00 72.12 311 SER A O 1
ATOM 2292 N N . THR A 1 312 ? 21.494 20.413 -10.548 1.00 77.81 312 THR A N 1
ATOM 2293 C CA . THR A 1 312 ? 20.869 19.084 -10.528 1.00 77.81 312 THR A CA 1
ATOM 2294 C C . THR A 1 312 ? 21.717 18.054 -11.279 1.00 77.81 312 THR A C 1
ATOM 2296 O O . THR A 1 312 ? 22.144 18.312 -12.410 1.00 77.81 312 THR A O 1
ATOM 2299 N N . SER A 1 313 ? 21.924 16.872 -10.685 1.00 82.62 313 SER A N 1
ATOM 2300 C CA . SER A 1 313 ? 22.545 15.722 -11.360 1.00 82.62 313 SER A CA 1
ATOM 2301 C C . SER A 1 313 ? 21.634 14.500 -11.336 1.00 82.62 313 SER A C 1
ATOM 2303 O O . SER A 1 313 ? 20.967 14.228 -10.333 1.00 82.62 313 SER A O 1
ATOM 2305 N N . ILE A 1 314 ? 21.556 13.795 -12.468 1.00 85.81 314 ILE A N 1
ATOM 2306 C CA . ILE A 1 314 ? 20.607 12.693 -12.651 1.00 85.81 314 ILE A CA 1
ATOM 2307 C C . ILE A 1 314 ? 21.307 11.506 -13.303 1.00 85.81 314 ILE A C 1
ATOM 2309 O O . ILE A 1 314 ? 21.852 11.620 -14.396 1.00 85.81 314 ILE A O 1
ATOM 2313 N N . SER A 1 315 ? 21.305 10.361 -12.630 1.00 88.50 315 SER A N 1
ATOM 2314 C CA . SER A 1 315 ? 21.980 9.151 -13.108 1.00 88.50 315 SER A CA 1
ATOM 2315 C C . SER A 1 315 ? 20.990 7.999 -13.232 1.00 88.50 315 SER A C 1
ATOM 2317 O O . SER A 1 315 ? 20.282 7.696 -12.275 1.00 88.50 315 SER A O 1
ATOM 2319 N N . LEU A 1 316 ? 20.926 7.372 -14.407 1.00 89.62 316 LEU A N 1
ATOM 2320 C CA . LEU A 1 316 ? 20.065 6.225 -14.691 1.00 89.62 316 LEU A CA 1
ATOM 2321 C C . LEU A 1 316 ? 20.929 5.013 -15.055 1.00 89.62 316 LEU A C 1
ATOM 2323 O O . LEU A 1 316 ? 21.825 5.108 -15.898 1.00 89.62 316 LEU A O 1
ATOM 2327 N N . TYR A 1 317 ? 20.620 3.874 -14.445 1.00 89.19 317 TYR A N 1
ATOM 2328 C CA . TYR A 1 317 ? 21.340 2.614 -14.594 1.00 89.19 317 TYR A CA 1
ATOM 2329 C C . TYR A 1 317 ? 20.368 1.493 -14.965 1.00 89.19 317 TYR A C 1
ATOM 2331 O O . TYR A 1 317 ? 19.415 1.241 -14.228 1.00 89.19 317 TYR A O 1
ATOM 2339 N N . ASN A 1 318 ? 20.620 0.783 -16.069 1.00 89.44 318 ASN A N 1
ATOM 2340 C CA . ASN A 1 318 ? 19.809 -0.365 -16.509 1.00 89.44 318 ASN A CA 1
ATOM 2341 C C . ASN A 1 318 ? 18.300 -0.055 -16.598 1.00 89.44 318 ASN A C 1
ATOM 2343 O O . ASN A 1 318 ? 17.456 -0.885 -16.272 1.00 89.44 318 ASN A O 1
ATOM 2347 N N . CYS A 1 319 ? 17.943 1.168 -16.991 1.00 91.06 319 CYS A N 1
ATOM 2348 C CA . CYS A 1 319 ? 16.548 1.574 -17.134 1.00 91.06 319 CYS A CA 1
ATOM 2349 C C . CYS A 1 319 ? 16.031 1.288 -18.548 1.00 91.06 319 CYS A C 1
ATOM 2351 O O . CYS A 1 319 ? 16.780 1.391 -19.522 1.00 91.06 319 CYS A O 1
ATOM 2353 N N . PHE A 1 320 ? 14.734 1.007 -18.669 1.00 92.62 320 PHE A N 1
ATOM 2354 C CA . PHE A 1 320 ? 14.035 0.997 -19.953 1.00 92.62 320 PHE A CA 1
ATOM 2355 C C . PHE A 1 320 ? 13.453 2.380 -20.239 1.00 92.62 320 PHE A C 1
ATOM 2357 O O . PHE A 1 320 ? 12.616 2.866 -19.478 1.00 92.62 320 PHE A O 1
ATOM 2364 N N . ILE A 1 321 ? 13.904 3.018 -21.318 1.00 90.62 321 ILE A N 1
ATOM 2365 C CA . ILE A 1 321 ? 13.608 4.417 -21.634 1.00 90.62 321 ILE A CA 1
ATOM 2366 C C . ILE A 1 321 ? 13.013 4.514 -23.051 1.00 90.62 321 ILE A C 1
ATOM 2368 O O . ILE A 1 321 ? 13.597 3.960 -23.984 1.00 90.62 321 ILE A O 1
ATOM 2372 N N . PRO A 1 322 ? 11.914 5.264 -23.263 1.00 88.38 322 PRO A N 1
ATOM 2373 C CA . PRO A 1 322 ? 11.377 5.511 -24.598 1.00 88.38 322 PRO A CA 1
ATOM 2374 C C . PRO A 1 322 ? 12.378 6.250 -25.495 1.00 88.38 322 PRO A C 1
ATOM 2376 O O . PRO A 1 322 ? 13.118 7.129 -25.040 1.00 88.38 322 PRO A O 1
ATOM 2379 N N . SER A 1 323 ? 12.376 5.975 -26.797 1.00 86.62 323 SER A N 1
ATOM 2380 C CA . SER A 1 323 ? 13.281 6.641 -27.751 1.00 86.62 323 SER A CA 1
ATOM 2381 C C . SER A 1 323 ? 12.951 8.125 -27.925 1.00 86.62 323 SER A C 1
ATOM 2383 O O . SER A 1 323 ? 13.822 8.910 -28.288 1.00 86.62 323 SER A O 1
ATOM 2385 N N . SER A 1 324 ? 11.713 8.526 -27.621 1.00 79.56 324 SER A N 1
ATOM 2386 C CA . SER A 1 324 ? 11.230 9.910 -27.671 1.00 79.56 324 SER A CA 1
ATOM 2387 C C . SER A 1 324 ? 11.621 10.774 -26.464 1.00 79.56 324 SER A C 1
ATOM 2389 O O . SER A 1 324 ? 11.079 11.866 -26.305 1.00 79.56 324 SER A O 1
ATOM 2391 N N . HIS A 1 325 ? 12.505 10.301 -25.583 1.00 78.12 325 HIS A N 1
ATOM 2392 C CA . HIS A 1 325 ? 12.901 11.056 -24.396 1.00 78.12 325 HIS A CA 1
ATOM 2393 C C . HIS A 1 325 ? 13.616 12.372 -24.752 1.00 78.12 325 HIS A C 1
ATOM 2395 O O . HIS A 1 325 ? 14.332 12.479 -25.746 1.00 78.12 325 HIS A O 1
ATOM 2401 N N . SER A 1 326 ? 13.477 13.370 -23.880 1.00 75.50 326 SER A N 1
ATOM 2402 C CA . SER A 1 326 ? 14.263 14.605 -23.927 1.00 75.50 326 SER A CA 1
ATOM 2403 C C . SER A 1 326 ? 14.848 14.915 -22.553 1.00 75.50 326 SER A C 1
ATOM 2405 O O . SER A 1 326 ? 14.126 14.816 -21.555 1.00 75.50 326 SER A O 1
ATOM 2407 N N . PHE A 1 327 ? 16.109 15.347 -22.516 1.00 73.81 327 PHE A N 1
ATOM 2408 C CA . PHE A 1 327 ? 16.748 15.916 -21.330 1.00 73.81 327 PHE A CA 1
ATOM 2409 C C . PHE A 1 327 ? 16.905 17.434 -21.505 1.00 73.81 327 PHE A C 1
ATOM 2411 O O . PHE A 1 327 ? 17.290 17.872 -22.590 1.00 73.81 327 PHE A O 1
ATOM 2418 N N . PRO A 1 328 ? 16.612 18.249 -20.479 1.00 71.19 328 PRO A N 1
ATOM 2419 C CA . PRO A 1 328 ? 16.905 19.680 -20.502 1.00 71.19 328 PRO A CA 1
ATOM 2420 C C . PRO A 1 328 ? 18.412 19.964 -20.623 1.00 71.19 328 PRO A C 1
ATOM 2422 O O . PRO A 1 328 ? 19.213 19.329 -19.939 1.00 71.19 328 PRO A O 1
ATOM 2425 N N . ASP A 1 329 ? 18.794 20.965 -21.425 1.00 65.62 329 ASP A N 1
ATOM 2426 C CA . ASP A 1 329 ? 20.204 21.341 -21.662 1.00 65.62 329 ASP A CA 1
ATOM 2427 C C . ASP A 1 329 ? 20.950 21.796 -20.390 1.00 65.62 329 ASP A C 1
ATOM 2429 O O . ASP A 1 329 ? 22.179 21.803 -20.347 1.00 65.62 329 ASP A O 1
ATOM 2433 N N . ASN A 1 330 ? 20.217 22.204 -19.351 1.00 70.62 330 ASN A N 1
ATOM 2434 C CA . ASN A 1 330 ? 20.756 22.723 -18.093 1.00 70.62 330 ASN A CA 1
ATOM 2435 C C . ASN A 1 330 ? 20.994 21.643 -17.020 1.00 70.62 330 ASN A C 1
ATOM 2437 O O . ASN A 1 330 ? 21.353 21.987 -15.894 1.00 70.62 330 ASN A O 1
ATOM 2441 N N . ILE A 1 331 ? 20.796 20.359 -17.340 1.00 73.44 331 ILE A N 1
ATOM 2442 C CA . ILE A 1 331 ? 20.946 19.245 -16.393 1.00 73.44 331 ILE A CA 1
ATOM 2443 C C . ILE A 1 331 ? 22.107 18.351 -16.815 1.00 73.44 331 ILE A C 1
ATOM 2445 O O . ILE A 1 331 ? 22.219 17.949 -17.972 1.00 73.44 331 ILE A O 1
ATOM 2449 N N . THR A 1 332 ? 22.953 17.982 -15.852 1.00 78.38 332 THR A N 1
ATOM 2450 C CA . THR A 1 332 ? 23.954 16.932 -16.070 1.00 78.38 332 THR A CA 1
ATOM 2451 C C . THR A 1 332 ? 23.292 15.572 -15.887 1.00 78.38 332 THR A C 1
ATOM 2453 O O . THR A 1 332 ? 22.789 15.279 -14.800 1.00 78.38 332 THR A O 1
ATOM 2456 N N . TYR A 1 333 ? 23.302 14.743 -16.931 1.00 83.88 333 TYR A N 1
ATOM 2457 C CA . TYR A 1 333 ? 22.767 13.386 -16.872 1.00 83.88 333 TYR A CA 1
ATOM 2458 C C . TYR A 1 333 ? 23.808 12.325 -17.237 1.00 83.88 333 TYR A C 1
ATOM 2460 O O . TYR A 1 333 ? 24.723 12.567 -18.026 1.00 83.88 333 TYR A O 1
ATOM 2468 N N . LEU A 1 334 ? 23.645 11.136 -16.660 1.00 87.75 334 LEU A N 1
ATOM 2469 C CA . LEU A 1 334 ? 24.454 9.952 -16.924 1.00 87.75 334 LEU A CA 1
ATOM 2470 C C . LEU A 1 334 ? 23.530 8.766 -17.206 1.00 87.75 334 LEU A C 1
ATOM 2472 O O . LEU A 1 334 ? 22.676 8.444 -16.384 1.00 87.75 334 LEU A O 1
ATOM 2476 N N . LEU A 1 335 ? 23.712 8.121 -18.359 1.00 89.31 335 LEU A N 1
ATOM 2477 C CA . LEU A 1 335 ? 23.014 6.888 -18.723 1.00 89.31 335 LEU A CA 1
ATOM 2478 C C . LEU A 1 335 ? 24.031 5.754 -18.802 1.00 89.31 335 LEU A C 1
ATOM 2480 O O . LEU A 1 335 ? 24.985 5.837 -19.578 1.00 89.31 335 LEU A O 1
ATOM 2484 N N . ILE A 1 336 ? 23.824 4.704 -18.016 1.00 89.06 336 ILE A N 1
ATOM 2485 C CA . ILE A 1 336 ? 24.669 3.507 -18.008 1.00 89.06 336 ILE A CA 1
ATOM 2486 C C . ILE A 1 336 ? 23.779 2.293 -18.249 1.00 89.06 336 ILE A C 1
ATOM 2488 O O . ILE A 1 336 ? 22.780 2.105 -17.557 1.00 89.06 336 ILE A O 1
ATOM 2492 N N . ASP A 1 337 ? 24.118 1.508 -19.272 1.00 88.00 337 ASP A N 1
ATOM 2493 C CA . ASP A 1 337 ? 23.450 0.250 -19.633 1.00 88.00 337 ASP A CA 1
ATOM 2494 C C . ASP A 1 337 ? 21.915 0.346 -19.785 1.00 88.00 337 ASP A C 1
ATOM 2496 O O . ASP A 1 337 ? 21.191 -0.637 -19.674 1.00 88.00 337 ASP A O 1
ATOM 2500 N N . CYS A 1 338 ? 21.391 1.544 -20.064 1.00 89.19 338 CYS A N 1
ATOM 2501 C CA . CYS A 1 338 ? 19.961 1.761 -20.272 1.00 89.19 338 CYS A CA 1
ATOM 2502 C C . CYS A 1 338 ? 19.522 1.269 -21.660 1.00 89.19 338 CYS A C 1
ATOM 2504 O O . CYS A 1 338 ? 20.174 1.548 -22.670 1.00 89.19 338 CYS A O 1
ATOM 2506 N N . LEU A 1 339 ? 18.372 0.594 -21.725 1.00 91.38 339 LEU A N 1
ATOM 2507 C CA . LEU A 1 339 ? 17.735 0.185 -22.972 1.00 91.38 339 LEU A CA 1
ATOM 2508 C C . LEU A 1 339 ? 16.835 1.314 -23.482 1.00 91.38 339 LEU A C 1
ATOM 2510 O O . LEU A 1 339 ? 15.740 1.523 -22.966 1.00 91.38 339 LEU A O 1
ATOM 2514 N N . ILE A 1 340 ? 17.295 2.019 -24.515 1.00 91.00 340 ILE A N 1
ATOM 2515 C CA . ILE A 1 340 ? 16.512 3.051 -25.204 1.00 91.00 340 ILE A CA 1
ATOM 2516 C C . ILE A 1 340 ? 15.768 2.394 -26.370 1.00 91.00 340 ILE A C 1
ATOM 2518 O O . ILE A 1 340 ? 16.403 1.930 -27.320 1.00 91.00 340 ILE A O 1
ATOM 2522 N N . SER A 1 341 ? 14.441 2.298 -26.285 1.00 89.12 341 SER A N 1
ATOM 2523 C CA . SER A 1 341 ? 13.619 1.600 -27.280 1.00 89.12 341 SER A CA 1
ATOM 2524 C C . SER A 1 341 ? 12.141 1.984 -27.175 1.00 89.12 341 SER A C 1
ATOM 2526 O O . SER A 1 341 ? 11.646 2.290 -26.095 1.00 89.12 341 SER A O 1
ATOM 2528 N N . ASP A 1 342 ? 11.416 1.905 -28.294 1.00 86.44 342 ASP A N 1
ATOM 2529 C CA . ASP A 1 342 ? 9.949 2.058 -28.343 1.00 86.44 342 ASP A CA 1
ATOM 2530 C C . ASP A 1 342 ? 9.216 0.705 -28.342 1.00 86.44 342 ASP A C 1
ATOM 2532 O O . ASP A 1 342 ? 8.016 0.625 -28.612 1.00 86.44 342 ASP A O 1
ATOM 2536 N N . GLN A 1 343 ? 9.935 -0.392 -28.084 1.00 89.81 343 GLN A N 1
ATOM 2537 C CA . GLN A 1 343 ? 9.320 -1.711 -27.957 1.00 89.81 343 GLN A CA 1
ATOM 2538 C C . GLN A 1 343 ? 8.368 -1.761 -26.761 1.00 89.81 343 GLN A C 1
ATOM 2540 O O . GLN A 1 343 ? 8.599 -1.144 -25.726 1.00 89.81 343 GLN A O 1
ATOM 2545 N N . SER A 1 344 ? 7.293 -2.538 -26.886 1.00 89.94 344 SER A N 1
ATOM 2546 C CA . SER A 1 344 ? 6.417 -2.783 -25.744 1.00 89.94 344 SER A CA 1
ATOM 2547 C C . SER A 1 344 ? 7.184 -3.526 -24.637 1.00 89.94 344 SER A C 1
ATOM 2549 O O . SER A 1 344 ? 7.866 -4.506 -24.947 1.00 89.94 344 SER A O 1
ATOM 2551 N N . PRO A 1 345 ? 7.028 -3.127 -23.359 1.00 91.06 345 PRO A N 1
ATOM 2552 C CA . PRO A 1 345 ? 7.498 -3.910 -22.215 1.00 91.06 345 PRO A CA 1
ATOM 2553 C C . PRO A 1 345 ? 6.877 -5.312 -22.119 1.00 91.06 345 PRO A C 1
ATOM 2555 O O . PRO A 1 345 ? 7.456 -6.174 -21.467 1.00 91.06 345 PRO A O 1
ATOM 2558 N N . LEU A 1 346 ? 5.731 -5.552 -22.776 1.00 91.88 346 LEU A N 1
ATOM 2559 C CA . LEU A 1 346 ? 4.967 -6.806 -22.724 1.00 91.88 346 LEU A CA 1
ATOM 2560 C C . LEU A 1 346 ? 4.601 -7.216 -21.288 1.00 91.88 346 LEU A C 1
ATOM 2562 O O . LEU A 1 346 ? 5.048 -8.248 -20.795 1.00 91.88 346 LEU A O 1
ATOM 2566 N N . PHE A 1 347 ? 3.779 -6.405 -20.620 1.00 89.38 347 PHE A N 1
ATOM 2567 C CA . PHE A 1 347 ? 3.190 -6.759 -19.324 1.00 89.38 347 PHE A CA 1
ATOM 2568 C C . PHE A 1 347 ? 2.084 -7.813 -19.469 1.00 89.38 347 PHE A C 1
ATOM 2570 O O . PHE A 1 347 ? 1.441 -7.882 -20.519 1.00 89.38 347 PHE A O 1
ATOM 2577 N N . VAL A 1 348 ? 1.856 -8.624 -18.434 1.00 85.81 348 VAL A N 1
ATOM 2578 C CA . VAL A 1 348 ? 0.847 -9.697 -18.426 1.00 85.81 348 VAL A CA 1
ATOM 2579 C C . VAL A 1 348 ? -0.562 -9.138 -18.633 1.00 85.81 348 VAL A C 1
ATOM 2581 O O . VAL A 1 348 ? -1.237 -9.568 -19.566 1.00 85.81 348 VAL A O 1
ATOM 2584 N N . ASP A 1 349 ? -0.982 -8.164 -17.821 1.00 80.31 349 ASP A N 1
ATOM 2585 C CA . ASP A 1 349 ? -2.306 -7.540 -17.917 1.00 80.31 349 ASP A CA 1
ATOM 2586 C C . ASP A 1 349 ? -2.316 -6.147 -17.264 1.00 80.31 349 ASP A C 1
ATOM 2588 O O . ASP A 1 349 ? -2.635 -5.967 -16.088 1.00 80.31 349 ASP A O 1
ATOM 2592 N N . MET A 1 350 ? -1.986 -5.123 -18.052 1.00 80.06 350 MET A N 1
ATOM 2593 C CA . MET A 1 350 ? -1.972 -3.738 -17.564 1.00 80.06 350 MET A CA 1
ATOM 2594 C C . MET A 1 350 ? -3.351 -3.235 -17.123 1.00 80.06 350 MET A C 1
ATOM 2596 O O . MET A 1 350 ? -3.429 -2.344 -16.279 1.00 80.06 350 MET A O 1
ATOM 2600 N N . GLU A 1 351 ? -4.432 -3.752 -17.711 1.00 76.19 351 GLU A N 1
ATOM 2601 C CA . GLU A 1 351 ? -5.791 -3.263 -17.463 1.00 76.19 351 GLU A CA 1
ATOM 2602 C C . GLU A 1 351 ? -6.237 -3.624 -16.039 1.00 76.19 351 GLU A C 1
ATOM 2604 O O . GLU A 1 351 ? -6.891 -2.826 -15.364 1.00 76.19 351 GLU A O 1
ATOM 2609 N N . ASN A 1 352 ? -5.755 -4.767 -15.542 1.00 73.38 352 ASN A N 1
ATOM 2610 C CA . ASN A 1 352 ? -5.962 -5.254 -14.181 1.00 73.38 352 ASN A CA 1
ATOM 2611 C C . ASN A 1 352 ? -4.765 -5.022 -13.240 1.00 73.38 352 ASN A C 1
ATOM 2613 O O . ASN A 1 352 ? -4.694 -5.648 -12.184 1.00 73.38 352 ASN A O 1
ATOM 2617 N N . ARG A 1 353 ? -3.851 -4.099 -13.584 1.00 76.50 353 ARG A N 1
ATOM 2618 C CA . ARG A 1 353 ? -2.660 -3.739 -12.778 1.00 76.50 353 ARG A CA 1
ATOM 2619 C C . ARG A 1 353 ? -1.670 -4.891 -12.569 1.00 76.50 353 ARG A C 1
ATOM 2621 O O . ARG A 1 353 ? -0.878 -4.876 -11.629 1.00 76.50 353 ARG A O 1
ATOM 2628 N N . ASP A 1 354 ? -1.676 -5.866 -13.472 1.00 80.56 354 ASP A N 1
ATOM 2629 C CA . ASP A 1 354 ? -0.664 -6.909 -13.547 1.00 80.56 354 ASP A CA 1
ATOM 2630 C C . ASP A 1 354 ? 0.507 -6.470 -14.424 1.00 80.56 354 ASP A C 1
ATOM 2632 O O . ASP A 1 354 ? 0.551 -6.690 -15.640 1.00 80.56 354 ASP A O 1
ATOM 2636 N N . TYR A 1 355 ? 1.469 -5.820 -13.775 1.00 83.12 355 TYR A N 1
ATOM 2637 C CA . TYR A 1 355 ? 2.676 -5.311 -14.418 1.00 83.12 355 TYR A CA 1
ATOM 2638 C C . TYR A 1 355 ? 3.834 -6.310 -14.407 1.00 83.12 355 TYR A C 1
ATOM 2640 O O . TYR A 1 355 ? 4.966 -5.934 -14.714 1.00 83.12 355 TYR A O 1
ATOM 2648 N N . ARG A 1 356 ? 3.579 -7.588 -14.103 1.00 84.19 356 ARG A N 1
ATOM 2649 C CA . ARG A 1 356 ? 4.582 -8.634 -14.321 1.00 84.19 356 ARG A CA 1
ATOM 2650 C C . ARG A 1 356 ? 4.925 -8.712 -15.805 1.00 84.19 356 ARG A C 1
ATOM 2652 O O . ARG A 1 356 ? 4.076 -8.487 -16.671 1.00 84.19 356 ARG A O 1
ATOM 2659 N N . LEU A 1 357 ? 6.175 -9.037 -16.109 1.00 85.94 357 LEU A N 1
ATOM 2660 C CA . LEU A 1 357 ? 6.640 -9.188 -17.483 1.00 85.94 357 LEU A CA 1
ATOM 2661 C C . LEU A 1 357 ? 6.214 -10.548 -18.049 1.00 85.94 357 LEU A C 1
ATOM 2663 O O . LEU A 1 357 ? 6.313 -11.577 -17.383 1.00 85.94 357 LEU A O 1
ATOM 2667 N N . GLN A 1 358 ? 5.766 -10.563 -19.303 1.00 86.25 358 GLN A N 1
ATOM 2668 C CA . GLN A 1 358 ? 5.583 -11.801 -20.057 1.00 86.25 358 GLN A CA 1
ATOM 2669 C C . GLN A 1 358 ? 6.941 -12.455 -20.347 1.00 86.25 358 GLN A C 1
ATOM 2671 O O . GLN A 1 358 ? 7.954 -11.771 -20.476 1.00 86.25 358 GLN A O 1
ATOM 2676 N N . GLU A 1 359 ? 6.950 -13.772 -20.563 1.00 84.88 359 GLU A N 1
ATOM 2677 C CA . GLU A 1 359 ? 8.173 -14.537 -20.860 1.00 84.88 359 GLU A CA 1
ATOM 2678 C C . GLU A 1 359 ? 8.965 -13.981 -22.053 1.00 84.88 359 GLU A C 1
ATOM 2680 O O . GLU A 1 359 ? 10.190 -13.979 -22.057 1.00 84.88 359 GLU A O 1
ATOM 2685 N N . SER A 1 360 ? 8.263 -13.478 -23.069 1.00 89.25 360 SER A N 1
ATOM 2686 C CA . SER A 1 360 ? 8.865 -12.896 -24.270 1.00 89.25 360 SER A CA 1
ATOM 2687 C C . SER A 1 360 ? 9.255 -11.422 -24.122 1.00 89.25 360 SER A C 1
ATOM 2689 O O . SER A 1 360 ? 9.599 -10.789 -25.124 1.00 89.25 360 SER A O 1
ATOM 2691 N N . SER A 1 361 ? 9.140 -10.841 -22.925 1.00 91.44 361 SER A N 1
ATOM 2692 C CA . SER A 1 361 ? 9.464 -9.436 -22.690 1.00 91.44 361 SER A CA 1
ATOM 2693 C C . SER A 1 361 ? 10.926 -9.142 -23.035 1.00 91.44 361 SER A C 1
ATOM 2695 O O . SER A 1 361 ? 11.821 -9.880 -22.618 1.00 91.44 361 SER A O 1
ATOM 2697 N N . PRO A 1 362 ? 11.214 -8.028 -23.734 1.00 89.88 362 PRO A N 1
ATOM 2698 C CA . PRO A 1 362 ? 12.590 -7.602 -23.970 1.00 89.88 362 PRO A CA 1
ATOM 2699 C C . PRO A 1 362 ? 13.302 -7.133 -22.691 1.00 89.88 362 PRO A C 1
ATOM 2701 O O . PRO A 1 362 ? 14.497 -6.850 -22.755 1.00 89.88 362 PRO A O 1
ATOM 2704 N N . LEU A 1 363 ? 12.581 -6.998 -21.572 1.00 90.19 363 LEU A N 1
ATOM 2705 C CA . LEU A 1 363 ? 13.082 -6.466 -20.300 1.00 90.19 363 LEU A CA 1
ATOM 2706 C C . LEU A 1 363 ? 13.480 -7.559 -19.303 1.00 90.19 363 LEU A C 1
ATOM 2708 O O . LEU A 1 363 ? 14.074 -7.253 -18.267 1.00 90.19 363 LEU A O 1
ATOM 2712 N N . LYS A 1 364 ? 13.180 -8.817 -19.639 1.00 86.50 364 LYS A N 1
ATOM 2713 C CA . LYS A 1 364 ? 13.577 -9.987 -18.864 1.00 86.50 364 LYS A CA 1
ATOM 2714 C C . LYS A 1 364 ? 15.098 -10.171 -18.916 1.00 86.50 364 LYS A C 1
ATOM 2716 O O . LYS A 1 364 ? 15.691 -10.028 -19.987 1.00 86.50 364 LYS A O 1
ATOM 2721 N N . ASP A 1 365 ? 15.731 -10.444 -17.777 1.00 81.69 365 ASP A N 1
ATOM 2722 C CA . ASP A 1 365 ? 17.184 -10.616 -17.613 1.00 81.69 365 ASP A CA 1
ATOM 2723 C C . ASP A 1 365 ? 18.044 -9.440 -18.120 1.00 81.69 365 ASP A C 1
ATOM 2725 O O . ASP A 1 365 ? 19.177 -9.627 -18.577 1.00 81.69 365 ASP A O 1
ATOM 2729 N N . ARG A 1 366 ? 17.509 -8.212 -18.092 1.00 83.69 366 ARG A N 1
ATOM 2730 C CA . ARG A 1 366 ? 18.199 -6.999 -18.583 1.00 83.69 366 ARG A CA 1
ATOM 2731 C C . ARG A 1 366 ? 18.637 -6.017 -17.505 1.00 83.69 366 ARG A C 1
ATOM 2733 O O . ARG A 1 366 ? 19.335 -5.058 -17.822 1.00 83.69 366 ARG A O 1
ATOM 2740 N N . GLY A 1 367 ? 18.211 -6.221 -16.271 1.00 77.12 367 GLY A N 1
ATOM 2741 C CA . GLY A 1 367 ? 18.663 -5.466 -15.116 1.00 77.12 367 GLY A CA 1
ATOM 2742 C C . GLY A 1 367 ? 20.104 -5.807 -14.749 1.00 77.12 367 GLY A C 1
ATOM 2743 O O . GLY A 1 367 ? 20.784 -6.623 -15.379 1.00 77.12 367 GLY A O 1
ATOM 2744 N N . ARG A 1 368 ? 20.600 -5.163 -13.696 1.00 72.81 368 ARG A N 1
ATOM 2745 C CA . ARG A 1 368 ? 21.964 -5.401 -13.218 1.00 72.81 368 ARG A CA 1
ATOM 2746 C C . ARG A 1 368 ? 22.119 -6.822 -12.655 1.00 72.81 368 ARG A C 1
ATOM 2748 O O . ARG A 1 368 ? 21.221 -7.347 -11.997 1.00 72.81 368 ARG A O 1
ATOM 2755 N N . SER A 1 369 ? 23.287 -7.432 -12.868 1.00 59.06 369 SER A N 1
ATOM 2756 C CA . SER A 1 369 ? 23.609 -8.795 -12.412 1.00 59.06 369 SER A CA 1
ATOM 2757 C C . SER A 1 369 ? 24.332 -8.862 -11.056 1.00 59.06 369 SER A C 1
ATOM 2759 O O . SER A 1 369 ? 24.716 -9.947 -10.626 1.00 59.06 369 SER A O 1
ATOM 2761 N N . THR A 1 370 ? 24.596 -7.728 -10.393 1.00 55.94 370 THR A N 1
ATOM 2762 C CA . THR A 1 370 ? 25.383 -7.684 -9.147 1.00 55.94 370 THR A CA 1
ATOM 2763 C C . THR A 1 370 ? 24.726 -6.806 -8.088 1.00 55.94 370 THR A C 1
ATOM 2765 O O . THR A 1 370 ? 24.680 -5.591 -8.268 1.00 55.94 370 THR A O 1
ATOM 2768 N N . ASN A 1 371 ? 24.354 -7.400 -6.950 1.00 54.28 371 ASN A N 1
ATOM 2769 C CA . ASN A 1 371 ? 24.008 -6.678 -5.725 1.00 54.28 371 ASN A CA 1
ATOM 2770 C C . ASN A 1 371 ? 25.273 -5.992 -5.176 1.00 54.28 371 ASN A C 1
ATOM 2772 O O . ASN A 1 371 ? 25.999 -6.558 -4.357 1.00 54.28 371 ASN A O 1
ATOM 2776 N N . THR A 1 372 ? 25.609 -4.799 -5.664 1.00 54.16 372 THR A N 1
ATOM 2777 C CA . THR A 1 372 ? 26.581 -3.942 -4.968 1.00 54.16 372 THR A CA 1
ATOM 2778 C C . THR A 1 372 ? 25.967 -3.450 -3.655 1.00 54.16 372 THR A C 1
ATOM 2780 O O . THR A 1 372 ? 24.750 -3.336 -3.578 1.00 54.16 372 THR A O 1
ATOM 2783 N N . ASN A 1 373 ? 26.775 -3.097 -2.647 1.00 49.09 373 ASN A N 1
ATOM 2784 C CA . ASN A 1 373 ? 26.315 -2.636 -1.318 1.00 49.09 373 ASN A CA 1
ATOM 2785 C C . ASN A 1 373 ? 25.384 -1.392 -1.319 1.00 49.09 373 ASN A C 1
ATOM 2787 O O . ASN A 1 373 ? 24.983 -0.935 -0.254 1.00 49.09 373 ASN A O 1
ATOM 2791 N N . GLU A 1 374 ? 25.079 -0.828 -2.487 1.00 54.59 374 GLU A N 1
ATOM 2792 C CA . GLU A 1 374 ? 24.199 0.326 -2.692 1.00 54.59 374 GLU A CA 1
ATOM 2793 C C . GLU A 1 374 ? 22.804 -0.067 -3.224 1.00 54.59 374 GLU A C 1
ATOM 2795 O O . GLU A 1 374 ? 21.910 0.776 -3.247 1.00 54.59 374 GLU A O 1
ATOM 2800 N N . GLU A 1 375 ? 22.591 -1.328 -3.634 1.00 58.66 375 GLU A N 1
ATOM 2801 C CA . GLU A 1 375 ? 21.319 -1.806 -4.196 1.00 58.66 375 GLU A CA 1
ATOM 2802 C C . GLU A 1 375 ? 20.502 -2.620 -3.177 1.00 58.66 375 GLU A C 1
ATOM 2804 O O . GLU A 1 375 ? 21.059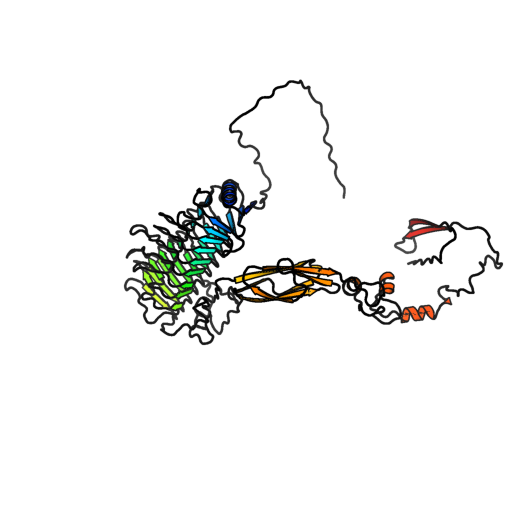 -3.481 -2.487 1.00 58.66 375 GLU A O 1
ATOM 2809 N N . PRO A 1 376 ? 19.175 -2.408 -3.094 1.00 59.22 376 PRO A N 1
ATOM 2810 C CA . PRO A 1 376 ? 18.299 -3.278 -2.321 1.00 59.22 376 PRO A CA 1
ATOM 2811 C C . PRO A 1 376 ? 18.298 -4.700 -2.895 1.00 59.22 376 PRO A C 1
ATOM 2813 O O . PRO A 1 376 ? 18.101 -4.897 -4.092 1.00 59.22 376 PRO A O 1
ATOM 2816 N N . ILE A 1 377 ? 18.476 -5.707 -2.037 1.00 60.91 377 ILE A N 1
ATOM 2817 C CA . ILE A 1 377 ? 18.369 -7.116 -2.435 1.00 60.91 377 ILE A CA 1
ATOM 2818 C C . ILE A 1 377 ? 16.904 -7.413 -2.782 1.00 60.91 377 ILE A C 1
ATOM 2820 O O . ILE A 1 377 ? 16.026 -7.307 -1.923 1.00 60.91 377 ILE A O 1
ATOM 2824 N N . LEU A 1 378 ? 16.640 -7.805 -4.031 1.00 65.25 378 LEU A N 1
ATOM 2825 C CA . LEU A 1 378 ? 15.342 -8.344 -4.434 1.00 65.25 378 LEU A CA 1
ATOM 2826 C C . LEU A 1 378 ? 15.131 -9.714 -3.769 1.00 65.25 378 LEU A C 1
ATOM 2828 O O . LEU A 1 378 ? 16.006 -10.574 -3.805 1.00 65.25 378 LEU A O 1
ATOM 2832 N N . GLN A 1 379 ? 13.964 -9.914 -3.159 1.00 67.94 379 GLN A N 1
ATOM 2833 C CA . GLN A 1 379 ? 13.556 -11.212 -2.601 1.00 67.94 379 GLN A CA 1
ATOM 2834 C C . GLN A 1 379 ? 13.327 -12.260 -3.715 1.00 67.94 379 GLN A C 1
ATOM 2836 O O . GLN A 1 379 ? 13.114 -11.906 -4.873 1.00 67.94 379 GLN A O 1
ATOM 2841 N N . GLU A 1 380 ? 13.337 -13.551 -3.386 1.00 68.06 380 GLU A N 1
ATOM 2842 C CA . GLU A 1 380 ? 13.113 -14.629 -4.371 1.00 68.06 380 GLU A CA 1
ATOM 2843 C C . GLU A 1 380 ? 11.654 -14.731 -4.846 1.00 68.06 380 GLU A C 1
ATOM 2845 O O . GLU A 1 380 ? 11.381 -15.264 -5.919 1.00 68.06 380 GLU A O 1
ATOM 2850 N N . GLN A 1 381 ? 10.712 -14.199 -4.068 1.00 71.62 381 GLN A N 1
ATOM 2851 C CA . GLN A 1 381 ? 9.293 -14.110 -4.408 1.00 71.62 381 GLN A CA 1
ATOM 2852 C C . GLN A 1 381 ? 8.847 -12.647 -4.454 1.00 71.62 381 GLN A C 1
ATOM 2854 O O . GLN A 1 381 ? 9.453 -11.777 -3.814 1.00 71.62 381 GLN A O 1
ATOM 2859 N N . ASP A 1 382 ? 7.819 -12.374 -5.252 1.00 67.88 382 ASP A N 1
ATOM 2860 C CA . ASP A 1 382 ? 7.085 -11.116 -5.205 1.00 67.88 382 ASP A CA 1
ATOM 2861 C C . ASP A 1 382 ? 6.145 -11.051 -3.995 1.00 67.88 382 ASP A C 1
ATOM 2863 O O . ASP A 1 382 ? 5.997 -12.019 -3.243 1.00 67.88 382 ASP A O 1
ATOM 2867 N N . TYR A 1 383 ? 5.520 -9.896 -3.771 1.00 65.56 383 TYR A N 1
ATOM 2868 C CA . TYR A 1 383 ? 4.606 -9.732 -2.641 1.00 65.56 383 TYR A CA 1
ATOM 2869 C C . TYR A 1 383 ? 3.294 -10.518 -2.793 1.00 65.56 383 TYR A C 1
ATOM 2871 O O . TYR A 1 383 ? 2.572 -10.647 -1.810 1.00 65.56 383 TYR A O 1
ATOM 2879 N N . ALA A 1 384 ? 3.009 -11.094 -3.965 1.00 60.78 384 ALA A N 1
ATOM 2880 C CA . ALA A 1 384 ? 1.918 -12.043 -4.183 1.00 60.78 384 ALA A CA 1
ATOM 2881 C C . ALA A 1 384 ? 2.360 -13.514 -3.990 1.00 60.78 384 ALA A C 1
ATOM 2883 O O . ALA A 1 384 ? 1.588 -14.433 -4.262 1.00 60.78 384 ALA A O 1
ATOM 2884 N N . GLY A 1 385 ? 3.595 -13.756 -3.528 1.00 66.56 385 GLY A N 1
ATOM 2885 C CA . GLY A 1 385 ? 4.155 -15.092 -3.303 1.00 66.56 385 GLY A CA 1
ATOM 2886 C C . GLY A 1 385 ? 4.589 -15.813 -4.583 1.00 66.56 385 GLY A C 1
ATOM 2887 O O . GLY A 1 385 ? 4.969 -16.986 -4.539 1.00 66.56 385 GLY A O 1
ATOM 2888 N N . LEU A 1 386 ? 4.555 -15.139 -5.733 1.00 68.62 386 LEU A N 1
ATOM 2889 C CA . LEU A 1 386 ? 4.971 -15.705 -7.007 1.00 68.62 386 LEU A CA 1
ATOM 2890 C C . LEU A 1 386 ? 6.493 -15.651 -7.118 1.00 68.62 386 LEU A C 1
ATOM 2892 O O . LEU A 1 386 ? 7.134 -14.648 -6.809 1.00 68.62 386 LEU A O 1
ATOM 2896 N N . THR A 1 387 ? 7.096 -16.744 -7.576 1.00 68.75 387 THR A N 1
ATOM 2897 C CA . THR A 1 387 ? 8.550 -16.826 -7.735 1.00 68.75 387 THR A CA 1
ATOM 2898 C C . THR A 1 387 ? 9.047 -15.822 -8.771 1.00 68.75 387 THR A C 1
ATOM 2900 O O . THR A 1 387 ? 8.636 -15.857 -9.936 1.00 68.75 387 THR A O 1
ATOM 2903 N N . ARG A 1 388 ? 10.006 -14.982 -8.372 1.00 69.88 388 ARG A N 1
ATOM 2904 C CA . ARG A 1 388 ? 10.776 -14.160 -9.303 1.00 69.88 388 ARG A CA 1
ATOM 2905 C C . ARG A 1 388 ? 11.714 -15.086 -10.069 1.00 69.88 388 ARG A C 1
ATOM 2907 O O . ARG A 1 388 ? 12.664 -15.641 -9.523 1.00 69.88 388 ARG A O 1
ATOM 2914 N N . SER A 1 389 ? 11.395 -15.318 -11.336 1.00 62.94 389 SER A N 1
ATOM 2915 C CA . SER A 1 389 ? 12.199 -16.176 -12.203 1.00 62.94 389 SER A CA 1
ATOM 2916 C C . SER A 1 389 ? 13.330 -15.354 -12.805 1.00 62.94 389 SER A C 1
ATOM 2918 O O . SER A 1 389 ? 13.152 -14.753 -13.859 1.00 62.94 389 SER A O 1
ATOM 2920 N N . PHE A 1 390 ? 14.476 -15.324 -12.128 1.00 65.31 390 PHE A N 1
ATOM 2921 C CA . PHE A 1 390 ? 15.697 -14.734 -12.671 1.00 65.31 390 PHE A CA 1
ATOM 2922 C C . PHE A 1 390 ? 16.407 -15.745 -13.579 1.00 65.31 390 PHE A C 1
ATOM 2924 O O . PHE A 1 390 ? 16.592 -16.907 -13.209 1.00 65.31 390 PHE A O 1
ATOM 2931 N N . GLY A 1 391 ? 16.822 -15.311 -14.760 1.00 66.62 391 GLY A N 1
ATOM 2932 C CA . GLY A 1 391 ? 17.840 -15.968 -15.567 1.00 66.62 391 GLY A CA 1
ATOM 2933 C C . GLY A 1 391 ? 19.230 -15.507 -15.128 1.00 66.62 391 GLY A C 1
ATOM 2934 O O . GLY A 1 391 ? 19.631 -15.695 -13.981 1.00 66.62 391 GLY A O 1
ATOM 2935 N N . THR A 1 392 ? 20.021 -14.934 -16.038 1.00 68.31 392 THR A N 1
ATOM 2936 C CA . THR A 1 392 ? 21.406 -14.518 -15.729 1.00 68.31 392 THR A CA 1
ATOM 2937 C C . THR A 1 392 ? 21.520 -13.170 -15.009 1.00 68.31 392 THR A C 1
ATOM 2939 O O . THR A 1 392 ? 22.615 -12.817 -14.567 1.00 68.31 392 THR A O 1
ATOM 2942 N N . ALA A 1 393 ? 20.432 -12.402 -14.915 1.00 73.38 393 ALA A N 1
ATOM 2943 C CA . ALA A 1 393 ? 20.381 -11.098 -14.255 1.00 73.38 393 ALA A CA 1
ATOM 2944 C C . ALA A 1 393 ? 18.980 -10.832 -13.671 1.00 73.38 393 ALA A C 1
ATOM 2946 O O . ALA A 1 393 ? 18.069 -11.631 -13.855 1.00 73.38 393 ALA A O 1
ATOM 2947 N N . SER A 1 394 ? 18.808 -9.718 -12.952 1.00 76.81 394 SER A N 1
ATOM 2948 C CA . SER A 1 394 ? 17.466 -9.254 -12.573 1.00 76.81 394 SER A CA 1
ATOM 2949 C C . SER A 1 394 ? 16.706 -8.751 -13.806 1.00 76.81 394 SER A C 1
ATOM 2951 O O . SER A 1 394 ? 17.318 -8.220 -14.726 1.00 76.81 394 SER A O 1
ATOM 2953 N N . ASP A 1 395 ? 15.386 -8.895 -13.861 1.00 83.56 395 ASP A N 1
ATOM 2954 C CA . ASP A 1 395 ? 14.552 -8.145 -14.815 1.00 83.56 395 ASP A CA 1
ATOM 2955 C C . ASP A 1 395 ? 14.494 -6.654 -14.442 1.00 83.56 395 ASP A C 1
ATOM 2957 O O . ASP A 1 395 ? 14.681 -6.266 -13.287 1.00 83.56 395 ASP A O 1
ATOM 2961 N N . ILE A 1 396 ? 14.229 -5.809 -15.439 1.00 84.88 396 ILE A N 1
ATOM 2962 C CA . ILE A 1 396 ? 13.985 -4.376 -15.235 1.00 84.88 396 ILE A CA 1
ATOM 2963 C C . ILE A 1 396 ? 12.518 -4.186 -14.834 1.00 84.88 396 ILE A C 1
ATOM 2965 O O . ILE A 1 396 ? 11.632 -4.669 -15.533 1.00 84.88 396 ILE A O 1
ATOM 2969 N N . GLY A 1 397 ? 12.255 -3.394 -13.795 1.00 79.81 397 GLY A N 1
ATOM 2970 C CA . GLY A 1 397 ? 10.919 -2.950 -13.400 1.00 79.81 397 GLY A CA 1
ATOM 2971 C C . GLY A 1 397 ? 10.337 -3.697 -12.199 1.00 79.81 397 GLY A C 1
ATOM 2972 O O . GLY A 1 397 ? 10.861 -4.726 -11.776 1.00 79.81 397 GLY A O 1
ATOM 2973 N N . PRO A 1 398 ? 9.252 -3.172 -11.604 1.00 73.25 398 PRO A N 1
ATOM 2974 C CA . PRO A 1 398 ? 8.668 -3.745 -10.405 1.00 73.25 398 PRO A CA 1
ATOM 2975 C C . PRO A 1 398 ? 8.157 -5.149 -10.707 1.00 73.25 398 PRO A C 1
ATOM 2977 O O . PRO A 1 398 ? 7.402 -5.371 -11.648 1.00 73.25 398 PRO A O 1
ATOM 2980 N N . PHE A 1 399 ? 8.560 -6.090 -9.865 1.00 70.94 399 PHE A N 1
ATOM 2981 C CA . PHE A 1 399 ? 8.153 -7.488 -9.942 1.00 70.94 399 PHE A CA 1
ATOM 2982 C C . PHE A 1 399 ? 6.841 -7.732 -9.214 1.00 70.94 399 PHE A C 1
ATOM 2984 O O . PHE A 1 399 ? 6.702 -8.761 -8.580 1.00 70.94 399 PHE A O 1
ATOM 2991 N N . GLU A 1 400 ? 5.918 -6.780 -9.208 1.00 61.28 400 GLU A N 1
ATOM 2992 C CA . GLU A 1 400 ? 4.806 -6.820 -8.265 1.00 61.28 400 GLU A CA 1
ATOM 2993 C C . GLU A 1 400 ? 3.485 -6.963 -9.004 1.00 61.28 400 GLU A C 1
ATOM 2995 O O . GLU A 1 400 ? 3.077 -6.078 -9.761 1.00 61.28 400 GLU A O 1
ATOM 3000 N N . TYR A 1 401 ? 2.808 -8.089 -8.771 1.00 59.03 401 TYR A N 1
ATOM 3001 C CA . TYR A 1 401 ? 1.378 -8.182 -9.014 1.00 59.03 401 TYR A CA 1
ATOM 3002 C C . TYR A 1 401 ? 0.651 -7.515 -7.848 1.00 59.03 401 TYR A C 1
ATOM 3004 O O . TYR A 1 401 ? 0.674 -8.018 -6.726 1.00 59.03 401 TYR A O 1
ATOM 3012 N N . TRP A 1 402 ? 0.009 -6.378 -8.118 1.00 59.28 402 TRP A N 1
ATOM 3013 C CA . TRP A 1 402 ? -0.844 -5.690 -7.154 1.00 59.28 402 TRP A CA 1
ATOM 3014 C C . TRP A 1 402 ? -2.307 -5.863 -7.571 1.00 59.28 402 TRP A C 1
ATOM 3016 O O . TRP A 1 402 ? -2.877 -4.957 -8.193 1.00 59.28 402 TRP A O 1
ATOM 3026 N N . PRO A 1 403 ? -2.954 -7.011 -7.287 1.00 52.97 403 PRO A N 1
ATOM 3027 C CA . PRO A 1 403 ? -4.392 -7.059 -7.445 1.00 52.97 403 PRO A CA 1
ATOM 3028 C C . PRO A 1 403 ? -4.962 -6.058 -6.445 1.00 52.97 403 PRO A C 1
ATOM 3030 O O . PRO A 1 403 ? -4.538 -6.000 -5.294 1.00 52.97 403 PRO A O 1
ATOM 3033 N N . ASN A 1 404 ? -5.946 -5.272 -6.866 1.00 52.94 404 ASN A N 1
ATOM 3034 C CA . ASN A 1 404 ? -6.610 -4.294 -6.001 1.00 52.94 404 ASN A CA 1
ATOM 3035 C C . ASN A 1 404 ? -7.241 -4.884 -4.734 1.00 52.94 404 ASN A C 1
ATOM 3037 O O . ASN A 1 404 ? -7.784 -4.129 -3.944 1.00 52.94 404 ASN A O 1
ATOM 3041 N N . ASN A 1 405 ? -7.179 -6.198 -4.547 1.00 61.03 405 ASN A N 1
ATOM 3042 C CA . ASN A 1 405 ? -7.715 -6.916 -3.419 1.00 61.03 405 ASN A CA 1
ATOM 3043 C C . ASN A 1 405 ? -6.919 -8.217 -3.280 1.00 61.03 405 ASN A C 1
ATOM 3045 O O . ASN A 1 405 ? -7.137 -9.135 -4.063 1.00 61.03 405 ASN A O 1
ATOM 3049 N N . THR A 1 406 ? -5.989 -8.312 -2.335 1.00 59.78 406 THR A N 1
ATOM 3050 C CA . THR A 1 406 ? -5.534 -9.613 -1.830 1.00 59.78 406 THR A CA 1
ATOM 3051 C C . THR A 1 406 ? -6.179 -9.869 -0.481 1.00 59.78 406 THR A C 1
ATOM 3053 O O . THR A 1 406 ? -6.192 -8.978 0.365 1.00 59.78 406 THR A O 1
ATOM 3056 N N . TYR A 1 407 ? -6.677 -11.077 -0.256 1.00 68.06 407 TYR A N 1
ATOM 3057 C CA . TYR A 1 407 ? -7.271 -11.477 1.010 1.00 68.06 407 TYR A CA 1
ATOM 3058 C C . TYR A 1 407 ? -6.424 -12.544 1.688 1.00 68.06 407 TYR A C 1
ATOM 3060 O O . TYR A 1 407 ? -5.877 -13.426 1.025 1.00 68.06 407 TYR A O 1
ATOM 3068 N N . ASN A 1 408 ? -6.323 -12.448 3.011 1.00 75.06 408 ASN A N 1
ATOM 3069 C CA . ASN A 1 408 ? -5.651 -13.433 3.844 1.00 75.06 408 ASN A CA 1
ATOM 3070 C C . ASN A 1 408 ? -6.634 -14.527 4.276 1.00 75.06 408 ASN A C 1
ATOM 3072 O O . ASN A 1 408 ? -7.778 -14.239 4.641 1.00 75.06 408 ASN A O 1
ATOM 3076 N N . VAL A 1 409 ? -6.157 -15.769 4.295 1.00 80.81 409 VAL A N 1
ATOM 3077 C CA . VAL A 1 409 ? -6.876 -16.920 4.842 1.00 80.81 409 VAL A CA 1
ATOM 3078 C C . VAL A 1 409 ? -6.123 -17.430 6.067 1.00 80.81 409 VAL A C 1
ATOM 3080 O O . VAL A 1 409 ? -5.059 -18.028 5.945 1.00 80.81 409 VAL A O 1
ATOM 3083 N N . THR A 1 410 ? -6.663 -17.228 7.265 1.00 83.31 410 THR A N 1
ATOM 3084 C CA . THR A 1 410 ? -6.111 -17.805 8.501 1.00 83.31 410 THR A CA 1
ATOM 3085 C C . THR A 1 410 ? -6.904 -19.041 8.886 1.00 83.31 410 THR A C 1
ATOM 3087 O O . THR A 1 410 ? -8.125 -18.967 8.998 1.00 83.31 410 THR A O 1
ATOM 3090 N N . ILE A 1 411 ? -6.231 -20.168 9.114 1.00 92.06 411 ILE A N 1
ATOM 3091 C CA . ILE A 1 411 ? -6.891 -21.433 9.455 1.00 92.06 411 IL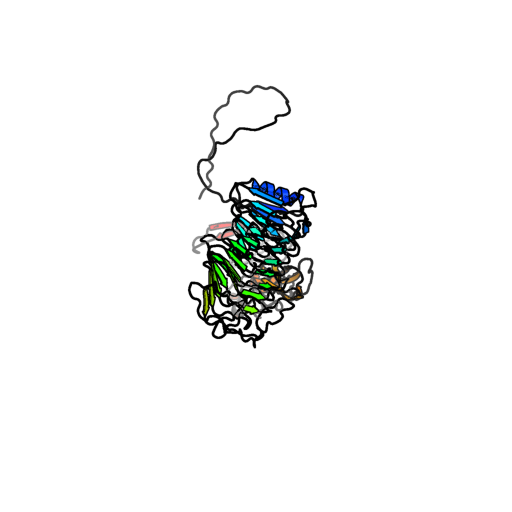E A CA 1
ATOM 3092 C C . ILE A 1 411 ? -6.232 -22.032 10.691 1.00 92.06 411 ILE A C 1
ATOM 3094 O O . ILE A 1 411 ? -5.007 -22.055 10.784 1.00 92.06 411 ILE A O 1
ATOM 3098 N N . SER A 1 412 ? -7.028 -22.540 11.631 1.00 93.31 412 SER A N 1
ATOM 3099 C CA . SER A 1 412 ? -6.517 -23.211 12.831 1.00 93.31 412 SER A CA 1
ATOM 3100 C C . SER A 1 412 ? -7.307 -24.478 13.186 1.00 93.31 412 SER A C 1
ATOM 3102 O O . SER A 1 412 ? -8.517 -24.527 12.966 1.00 93.31 412 SER A O 1
ATOM 3104 N N . PRO A 1 413 ? -6.655 -25.523 13.726 1.00 95.62 413 PRO A N 1
ATOM 3105 C CA . PRO A 1 413 ? -7.339 -26.689 14.277 1.00 95.62 413 PRO A CA 1
ATOM 3106 C C . PRO A 1 413 ? -7.810 -26.446 15.722 1.00 95.62 413 PRO A C 1
ATOM 3108 O O . PRO A 1 413 ? -7.111 -25.819 16.521 1.00 95.62 413 PRO A O 1
ATOM 3111 N N . SER A 1 414 ? -8.973 -26.991 16.084 1.00 93.94 414 SER A N 1
ATOM 3112 C CA . SER A 1 414 ? -9.511 -26.976 17.448 1.00 93.94 414 SER A CA 1
ATOM 3113 C C . SER A 1 414 ? -10.160 -28.324 17.808 1.00 93.94 414 SER A C 1
ATOM 3115 O O . SER A 1 414 ? -11.176 -28.679 17.213 1.00 93.94 414 SER A O 1
ATOM 3117 N N . PRO A 1 415 ? -9.620 -29.077 18.787 1.00 95.31 415 PRO A N 1
ATOM 3118 C CA . PRO A 1 415 ? -8.364 -28.825 19.496 1.00 95.31 415 PRO A CA 1
ATOM 3119 C C . PRO A 1 415 ? -7.144 -28.969 18.573 1.00 95.31 415 PRO A C 1
ATOM 3121 O O . PRO A 1 415 ? -7.204 -29.650 17.553 1.00 95.31 415 PRO A O 1
ATOM 3124 N N . ILE A 1 416 ? -6.006 -28.389 18.972 1.00 90.88 416 ILE A N 1
ATOM 3125 C CA . ILE A 1 416 ? -4.756 -28.451 18.189 1.00 90.88 416 ILE A CA 1
ATOM 3126 C C . ILE A 1 416 ? -4.298 -29.897 17.952 1.00 90.88 416 ILE A C 1
ATOM 3128 O O . ILE A 1 416 ? -3.805 -30.218 16.878 1.00 90.88 416 ILE A O 1
ATOM 3132 N N . ALA A 1 417 ? -4.494 -30.783 18.933 1.00 89.75 417 ALA A N 1
ATOM 3133 C CA . ALA A 1 417 ? -4.147 -32.199 18.807 1.00 89.75 417 ALA A CA 1
ATOM 3134 C C . ALA A 1 417 ? -5.073 -32.981 17.855 1.00 89.75 417 ALA A C 1
ATOM 3136 O O . ALA A 1 417 ? -4.757 -34.114 17.510 1.00 89.75 417 ALA A O 1
ATOM 3137 N N . GLY A 1 418 ? -6.210 -32.404 17.453 1.00 91.81 418 GLY A N 1
ATOM 3138 C CA . GLY A 1 418 ? -7.236 -33.116 16.696 1.00 91.81 418 GLY A CA 1
ATOM 3139 C C . GLY A 1 418 ? -6.949 -33.269 15.205 1.00 91.81 418 GLY A C 1
ATOM 3140 O O . GLY A 1 418 ? -7.558 -34.111 14.551 1.00 91.81 418 GLY A O 1
ATOM 3141 N N . GLY A 1 419 ? -6.020 -32.491 14.650 1.00 95.31 419 GLY A N 1
ATOM 3142 C CA . GLY A 1 419 ? -5.671 -32.588 13.239 1.00 95.31 419 GLY A CA 1
ATOM 3143 C C . GLY A 1 419 ? -4.806 -31.442 12.739 1.00 95.31 419 GLY A C 1
ATOM 3144 O O . GLY A 1 419 ? -4.409 -30.550 13.486 1.00 95.31 419 GLY A O 1
ATOM 3145 N N . ILE A 1 420 ? -4.536 -31.470 11.438 1.00 94.56 420 ILE A N 1
ATOM 3146 C CA . ILE A 1 420 ? -3.816 -30.421 10.714 1.00 94.56 420 ILE A CA 1
ATOM 3147 C C . ILE A 1 420 ? -4.728 -29.766 9.679 1.00 94.56 420 ILE A C 1
ATOM 3149 O O . ILE A 1 420 ? -5.680 -30.373 9.182 1.00 94.56 420 ILE A O 1
ATOM 3153 N N . VAL A 1 421 ? -4.417 -28.524 9.331 1.00 94.12 421 VAL A N 1
ATOM 3154 C CA . VAL A 1 421 ? -5.154 -27.732 8.341 1.00 94.12 421 VAL A CA 1
ATOM 3155 C C . VAL A 1 421 ? -4.209 -27.251 7.242 1.00 94.12 421 VAL A C 1
ATOM 3157 O O . VAL A 1 421 ? -3.022 -27.048 7.486 1.00 94.12 421 VAL A O 1
ATOM 3160 N N . ALA A 1 422 ? -4.727 -27.091 6.028 1.00 89.19 422 ALA A N 1
ATOM 3161 C CA . ALA A 1 422 ? -4.003 -26.606 4.858 1.00 89.19 422 ALA A CA 1
ATOM 3162 C C . ALA A 1 422 ? -4.863 -25.610 4.062 1.00 89.19 422 ALA A C 1
ATOM 3164 O O . ALA A 1 422 ? -6.093 -25.641 4.143 1.00 89.19 422 ALA A O 1
ATOM 3165 N N . GLY A 1 423 ? -4.199 -24.728 3.306 1.00 81.44 423 GLY A N 1
ATOM 3166 C CA . GLY A 1 423 ? -4.826 -23.593 2.610 1.00 81.44 423 GLY A CA 1
ATOM 3167 C C . GLY A 1 423 ? -4.832 -22.283 3.415 1.00 81.44 423 GLY A C 1
ATOM 3168 O O . GLY A 1 423 ? -5.414 -21.300 2.970 1.00 81.44 423 GLY A O 1
ATOM 3169 N N . GLY A 1 424 ? -4.203 -22.268 4.599 1.00 66.50 424 GLY A N 1
ATOM 3170 C CA . GLY A 1 424 ? -3.979 -21.061 5.402 1.00 66.50 424 GLY A CA 1
ATOM 3171 C C . GLY A 1 424 ? -2.698 -20.314 5.014 1.00 66.50 424 GLY A C 1
ATOM 3172 O O . GLY A 1 424 ? -1.880 -20.841 4.266 1.00 66.50 424 GLY A O 1
ATOM 3173 N N . GLU A 1 425 ? -2.545 -19.083 5.508 1.00 56.34 425 GLU A N 1
ATOM 3174 C CA . GLU A 1 425 ? -1.419 -18.159 5.252 1.00 56.34 425 GLU A CA 1
ATOM 3175 C C . GLU A 1 425 ? -1.249 -17.761 3.778 1.00 56.34 425 GLU A C 1
ATOM 3177 O O . GLU A 1 425 ? -0.204 -17.267 3.356 1.00 56.34 425 GLU A O 1
ATOM 3182 N N . THR A 1 426 ? -2.296 -17.959 2.977 1.00 60.78 426 THR A N 1
ATOM 3183 C CA . THR A 1 426 ? -2.292 -17.598 1.562 1.00 60.78 426 THR A CA 1
ATOM 3184 C C . THR A 1 426 ? -2.779 -16.165 1.405 1.00 60.78 426 THR A C 1
ATOM 3186 O O . THR A 1 426 ? -3.929 -15.859 1.722 1.00 60.78 426 THR A O 1
ATOM 3189 N N . LEU A 1 427 ? -1.906 -15.299 0.889 1.00 56.16 427 LEU A N 1
ATOM 3190 C CA . LEU A 1 427 ? -2.292 -14.007 0.340 1.00 56.16 427 LEU A CA 1
ATOM 3191 C C . LEU A 1 427 ? -2.708 -14.232 -1.116 1.00 56.16 427 LEU A C 1
ATOM 3193 O O . LEU A 1 427 ? -1.871 -14.554 -1.956 1.00 56.16 427 LEU A O 1
ATOM 3197 N N . ALA A 1 428 ? -3.998 -14.118 -1.416 1.00 63.97 428 ALA A N 1
ATOM 3198 C CA . ALA A 1 428 ? -4.504 -14.407 -2.755 1.00 63.97 428 ALA A CA 1
ATOM 3199 C C . ALA A 1 428 ? -5.430 -13.306 -3.265 1.00 63.97 428 ALA A C 1
ATOM 3201 O O . ALA A 1 428 ? -6.169 -12.688 -2.502 1.00 63.97 428 ALA A O 1
ATOM 3202 N N . ALA A 1 429 ? -5.362 -13.055 -4.572 1.00 61.94 429 ALA A N 1
ATOM 3203 C CA . ALA A 1 429 ? -6.149 -12.028 -5.240 1.00 61.94 429 ALA A CA 1
ATOM 3204 C C . ALA A 1 429 ? -7.662 -12.252 -5.069 1.00 61.94 429 ALA A C 1
ATOM 3206 O O . ALA A 1 429 ? -8.134 -13.378 -4.932 1.00 61.94 429 ALA A O 1
ATOM 3207 N N . GLN A 1 430 ? -8.453 -11.190 -5.150 1.00 65.69 430 GLN A N 1
ATOM 3208 C CA . GLN A 1 430 ? -9.903 -11.278 -5.207 1.00 65.69 430 GLN A CA 1
ATOM 3209 C C . GLN A 1 430 ? -10.340 -12.133 -6.386 1.00 65.69 430 GLN A C 1
ATOM 3211 O O . GLN A 1 430 ? -9.805 -12.033 -7.489 1.00 65.69 430 GLN A O 1
ATOM 3216 N N . GLY A 1 431 ? -11.339 -12.973 -6.144 1.00 62.72 431 GLY A N 1
ATOM 3217 C CA . GLY A 1 431 ? -11.818 -13.947 -7.110 1.00 62.72 431 GLY A CA 1
ATOM 3218 C C . GLY A 1 431 ? -10.902 -15.163 -7.256 1.00 62.72 431 GLY A C 1
ATOM 3219 O O . GLY A 1 431 ? -11.309 -16.127 -7.906 1.00 62.72 431 GLY A O 1
ATOM 3220 N N . ALA A 1 432 ? -9.711 -15.174 -6.641 1.00 74.56 432 ALA A N 1
ATOM 3221 C CA . ALA A 1 432 ? -8.903 -16.381 -6.562 1.00 74.56 432 ALA A CA 1
ATOM 3222 C C . ALA A 1 432 ? -9.655 -17.447 -5.768 1.00 74.56 432 ALA A C 1
ATOM 3224 O O . ALA A 1 432 ? -10.367 -17.160 -4.803 1.00 74.56 432 ALA A O 1
ATOM 3225 N N . THR A 1 433 ? -9.492 -18.687 -6.207 1.00 80.31 433 THR A N 1
ATOM 3226 C CA . THR A 1 433 ? -10.057 -19.852 -5.536 1.00 80.31 433 THR A CA 1
ATOM 3227 C C . THR A 1 433 ? -8.946 -20.531 -4.743 1.00 80.31 433 THR A C 1
ATOM 3229 O O . THR A 1 433 ? -7.891 -20.824 -5.305 1.00 80.31 433 THR A O 1
ATOM 3232 N N . VAL A 1 434 ? -9.164 -20.737 -3.445 1.00 84.25 434 VAL A N 1
ATOM 3233 C CA . VAL A 1 434 ? -8.229 -21.404 -2.532 1.00 84.25 434 VAL A CA 1
ATOM 3234 C C . VAL A 1 434 ? -8.831 -22.721 -2.058 1.00 84.25 434 VAL A C 1
ATOM 3236 O O . VAL A 1 434 ? -9.940 -22.741 -1.520 1.00 84.25 434 VAL A O 1
ATOM 3239 N N . SER A 1 435 ? -8.072 -23.807 -2.208 1.00 90.19 435 SER A N 1
ATOM 3240 C CA . SER A 1 435 ? -8.445 -25.123 -1.695 1.00 90.19 435 SER A CA 1
ATOM 3241 C C . SER A 1 435 ? -8.187 -25.201 -0.190 1.00 90.19 435 SER A C 1
ATOM 3243 O O . SER A 1 435 ? -7.040 -25.180 0.264 1.00 90.19 435 SER A O 1
ATOM 3245 N N . ILE A 1 436 ? -9.257 -25.329 0.587 1.00 93.31 436 ILE A N 1
ATOM 3246 C CA . ILE A 1 436 ? -9.224 -25.471 2.043 1.00 93.31 436 ILE A CA 1
ATOM 3247 C C . ILE A 1 436 ? -9.288 -26.950 2.407 1.00 93.31 436 ILE A C 1
ATOM 3249 O O . ILE A 1 436 ? -10.090 -27.696 1.842 1.00 93.31 436 ILE A O 1
ATOM 3253 N N . LYS A 1 437 ? -8.461 -27.385 3.366 1.00 94.62 437 LYS A N 1
ATOM 3254 C CA . LYS A 1 437 ? -8.439 -28.778 3.829 1.00 94.62 437 LYS A CA 1
ATOM 3255 C C . LYS A 1 437 ? -8.186 -28.907 5.329 1.00 94.62 437 LYS A C 1
ATOM 3257 O O . LYS A 1 437 ? -7.233 -28.340 5.852 1.00 94.62 437 LYS A O 1
ATOM 3262 N N . ALA A 1 438 ? -8.974 -29.748 5.988 1.00 96.56 438 ALA A N 1
ATOM 3263 C CA . ALA A 1 438 ? -8.753 -30.278 7.327 1.00 96.56 438 ALA A CA 1
ATOM 3264 C C . ALA A 1 438 ? -8.446 -31.780 7.237 1.00 96.56 438 ALA A C 1
ATOM 3266 O O . ALA A 1 438 ? -9.143 -32.532 6.556 1.00 96.56 438 ALA A O 1
ATOM 3267 N N . THR A 1 439 ? -7.393 -32.227 7.916 1.00 96.62 439 THR A N 1
ATOM 3268 C CA . THR A 1 439 ? -7.009 -33.643 7.998 1.00 96.62 439 THR A CA 1
ATOM 3269 C C . THR A 1 439 ? -6.991 -34.051 9.470 1.00 96.62 439 THR A C 1
ATOM 3271 O O . THR A 1 439 ? -6.140 -33.541 10.204 1.00 96.62 439 THR A O 1
ATOM 3274 N N . PRO A 1 440 ? -7.916 -34.920 9.921 1.00 96.81 440 PRO A N 1
ATOM 3275 C CA . PRO A 1 440 ? -7.907 -35.419 11.292 1.00 96.81 440 PRO A CA 1
ATOM 3276 C C . PRO A 1 440 ? -6.606 -36.150 11.628 1.00 96.81 440 PRO A C 1
ATOM 3278 O O . PRO A 1 440 ? -6.019 -36.818 10.774 1.00 96.81 440 PRO A O 1
ATOM 3281 N N . ALA A 1 441 ? -6.157 -36.015 12.872 1.00 95.81 441 ALA A N 1
ATOM 3282 C CA . ALA A 1 441 ? -5.104 -36.853 13.433 1.00 95.81 441 ALA A CA 1
ATOM 3283 C C . ALA A 1 441 ? -5.633 -38.285 13.679 1.00 95.81 441 ALA A C 1
ATOM 3285 O O . ALA A 1 441 ? -6.850 -38.469 13.769 1.00 95.81 441 ALA A O 1
ATOM 3286 N N . PRO A 1 442 ? -4.756 -39.301 13.810 1.00 93.88 442 PRO A N 1
ATOM 3287 C CA . PRO A 1 442 ? -5.172 -40.648 14.206 1.00 93.88 442 PRO A CA 1
ATOM 3288 C C . PRO A 1 442 ? -6.055 -40.620 15.462 1.00 93.88 442 PRO A C 1
ATOM 3290 O O . PRO A 1 442 ? -5.754 -39.896 16.412 1.00 93.88 442 PRO A O 1
ATOM 3293 N N . GLY A 1 443 ? -7.170 -41.352 15.434 1.00 93.56 443 GLY A N 1
ATOM 3294 C CA . GLY A 1 443 ? -8.149 -41.380 16.525 1.00 93.56 443 GLY A CA 1
ATOM 3295 C C . GLY A 1 443 ? -9.102 -40.178 16.592 1.00 93.56 443 GLY A C 1
ATOM 3296 O O . GLY A 1 443 ? -9.955 -40.122 17.474 1.00 93.56 443 GLY A O 1
ATOM 3297 N N . TYR A 1 444 ? -8.989 -39.199 15.693 1.00 96.56 444 TYR A N 1
ATOM 3298 C CA . TYR A 1 444 ? -9.905 -38.059 15.614 1.00 96.56 444 TYR A CA 1
ATOM 3299 C C . TYR A 1 444 ? -10.742 -38.094 14.341 1.00 96.56 444 TYR A C 1
ATOM 3301 O O . TYR A 1 444 ? -10.332 -38.608 13.302 1.00 96.56 444 TYR A O 1
ATOM 3309 N N . ARG A 1 445 ? -11.891 -37.421 14.398 1.00 95.31 445 ARG A N 1
ATOM 3310 C CA . ARG A 1 445 ? -12.733 -37.133 13.236 1.00 95.31 445 ARG A CA 1
ATOM 3311 C C . ARG A 1 445 ? -13.001 -35.639 13.103 1.00 95.31 445 ARG A C 1
ATOM 3313 O O . ARG A 1 445 ? -13.102 -34.913 14.093 1.00 95.31 445 ARG A O 1
ATOM 3320 N N . PHE A 1 446 ? -13.111 -35.186 11.858 1.00 96.56 446 PHE A N 1
ATOM 3321 C CA . PHE A 1 446 ? -13.527 -33.823 11.539 1.00 96.56 446 PHE A CA 1
ATOM 3322 C C . PHE A 1 446 ? -15.034 -33.674 11.764 1.00 96.56 446 PHE A C 1
ATOM 3324 O O . PHE A 1 446 ? -15.798 -34.562 11.389 1.00 96.56 446 PHE A O 1
ATOM 3331 N N . ILE A 1 447 ? -15.448 -32.558 12.362 1.00 95.12 447 ILE A N 1
ATOM 3332 C CA . ILE A 1 447 ? -16.850 -32.273 12.675 1.00 95.12 447 ILE A CA 1
ATOM 3333 C C . ILE A 1 447 ? -17.395 -31.175 11.772 1.00 95.12 447 ILE A C 1
ATOM 3335 O O . ILE A 1 447 ? -18.356 -31.405 11.043 1.00 95.12 447 ILE A O 1
ATOM 3339 N N . SER A 1 448 ? -16.805 -29.982 11.823 1.00 95.12 448 SER A N 1
ATOM 3340 C CA . SER A 1 448 ? -17.242 -28.851 11.007 1.00 95.12 448 SER A CA 1
ATOM 3341 C C . SER A 1 448 ? -16.211 -27.729 10.983 1.00 95.12 448 SER A C 1
ATOM 3343 O O . SER A 1 448 ? -15.292 -27.669 11.802 1.00 95.12 448 SER A O 1
ATOM 3345 N N . TRP A 1 449 ? -16.414 -26.785 10.072 1.00 94.06 449 TRP A N 1
ATOM 3346 C CA . TRP A 1 449 ? -15.817 -25.453 10.159 1.00 94.06 449 TRP A CA 1
ATOM 3347 C C . TRP A 1 449 ? -16.682 -24.519 11.030 1.00 94.06 449 TRP A C 1
ATOM 3349 O O . TRP A 1 449 ? -17.847 -24.823 11.311 1.00 94.06 449 TRP A O 1
ATOM 3359 N N . ASN A 1 450 ? -16.128 -23.389 11.477 1.00 91.00 450 ASN A N 1
ATOM 3360 C CA . ASN A 1 450 ? -16.867 -22.340 12.192 1.00 91.00 450 ASN A CA 1
ATOM 3361 C C . ASN A 1 450 ? -17.805 -21.539 11.268 1.00 91.00 450 ASN A C 1
ATOM 3363 O O . ASN A 1 450 ? -17.646 -21.512 10.049 1.00 91.00 450 ASN A O 1
ATOM 3367 N N . GLU A 1 451 ? -18.756 -20.817 11.870 1.00 78.25 451 GLU A N 1
ATOM 3368 C CA . GLU A 1 451 ? -19.555 -19.807 11.159 1.00 78.25 451 GLU A CA 1
ATOM 3369 C C . GLU A 1 451 ? -18.660 -18.732 10.516 1.00 78.25 451 GLU A C 1
ATOM 3371 O O . GLU A 1 451 ? -17.661 -18.338 11.127 1.00 78.25 451 GLU A O 1
ATOM 3376 N N . PRO A 1 452 ? -19.021 -18.206 9.330 1.00 73.00 452 PRO A N 1
ATOM 3377 C CA . PRO A 1 452 ? -20.225 -18.506 8.536 1.00 73.00 452 PRO A CA 1
ATOM 3378 C C . PRO A 1 452 ? -20.098 -19.737 7.613 1.00 73.00 452 PRO A C 1
ATOM 3380 O O . PRO A 1 452 ? -20.978 -20.004 6.799 1.00 73.00 452 PRO A O 1
ATOM 3383 N N . TYR A 1 453 ? -18.985 -20.468 7.685 1.00 77.81 453 TYR A N 1
ATOM 3384 C CA . TYR A 1 453 ? -18.593 -21.488 6.710 1.00 77.81 453 TYR A CA 1
ATOM 3385 C C . TYR A 1 453 ? -18.926 -22.913 7.163 1.00 77.81 453 TYR A C 1
ATOM 3387 O O . TYR A 1 453 ? -18.191 -23.828 6.808 1.00 77.81 453 TYR A O 1
ATOM 3395 N N . GLN A 1 454 ? -20.001 -23.111 7.941 1.00 76.00 454 GLN A N 1
ATOM 3396 C CA . GLN A 1 454 ? -20.415 -24.400 8.524 1.00 76.00 454 GLN A CA 1
ATOM 3397 C C . GLN A 1 454 ? -20.637 -25.506 7.474 1.00 76.00 454 GLN A C 1
ATOM 3399 O O . GLN A 1 454 ? -21.761 -25.843 7.105 1.00 76.00 454 GLN A O 1
ATOM 3404 N N . SER A 1 455 ? -19.545 -26.088 6.996 1.00 81.25 455 SER A N 1
ATOM 3405 C CA . SER A 1 455 ? -19.513 -27.237 6.106 1.00 81.25 455 SER A CA 1
ATOM 3406 C C . SER A 1 455 ? -19.078 -28.470 6.889 1.00 81.25 455 SER A C 1
ATOM 3408 O O . SER A 1 455 ? -18.193 -28.390 7.746 1.00 81.25 455 SER A O 1
ATOM 3410 N N . PHE A 1 456 ? -19.704 -29.603 6.570 1.00 85.50 456 PHE A N 1
ATOM 3411 C CA . PHE A 1 456 ? -19.328 -30.929 7.067 1.00 85.50 456 PHE A CA 1
ATOM 3412 C C . PHE A 1 456 ? -18.269 -31.596 6.182 1.00 85.50 456 PHE A C 1
ATOM 3414 O O . PHE A 1 456 ? -17.660 -32.584 6.587 1.00 85.50 456 PHE A O 1
ATOM 3421 N N . ASP A 1 457 ? -18.009 -31.038 4.996 1.00 91.31 457 ASP A N 1
ATOM 3422 C CA . ASP A 1 457 ? -16.909 -31.480 4.155 1.00 91.31 457 ASP A CA 1
ATOM 3423 C C . ASP A 1 457 ? -15.592 -30.929 4.716 1.00 91.31 457 ASP A C 1
ATOM 3425 O O . ASP A 1 457 ? -15.397 -29.716 4.863 1.00 91.31 457 ASP A O 1
ATOM 3429 N N . SER A 1 458 ? -14.649 -31.828 5.004 1.00 92.69 458 SER A N 1
ATOM 3430 C CA . SER A 1 458 ? -13.312 -31.459 5.488 1.00 92.69 458 SER A CA 1
ATOM 3431 C C . SER A 1 458 ? -12.469 -30.751 4.423 1.00 92.69 458 SER A C 1
ATOM 3433 O O . SER A 1 458 ? -11.407 -30.214 4.734 1.00 92.69 458 SER A O 1
ATOM 3435 N N . THR A 1 459 ? -12.938 -30.716 3.173 1.00 94.25 459 THR A N 1
ATOM 3436 C CA . THR A 1 459 ? -12.305 -30.017 2.054 1.00 94.25 459 THR A CA 1
ATOM 3437 C C . THR A 1 459 ? -13.324 -29.246 1.232 1.00 94.25 459 THR A C 1
ATOM 3439 O O . THR A 1 459 ? -14.355 -29.810 0.872 1.00 94.25 459 THR A O 1
ATOM 3442 N N . PHE A 1 460 ? -13.012 -28.006 0.863 1.00 91.19 460 PHE A N 1
ATOM 3443 C CA . PHE A 1 460 ? -13.829 -27.217 -0.060 1.00 91.19 460 PHE A CA 1
ATOM 3444 C C . PHE A 1 460 ? -12.998 -26.154 -0.788 1.00 91.19 460 PHE A C 1
ATOM 3446 O O . PHE A 1 460 ? -11.889 -25.823 -0.375 1.00 91.19 460 PHE A O 1
ATOM 3453 N N . GLU A 1 461 ? -13.552 -25.618 -1.873 1.00 89.56 461 GLU A N 1
ATOM 3454 C CA . GLU A 1 461 ? -12.963 -24.515 -2.634 1.00 89.56 461 GLU A CA 1
ATOM 3455 C C . GLU A 1 461 ? -13.585 -23.184 -2.201 1.00 89.56 461 GLU A C 1
ATOM 3457 O O . GLU A 1 461 ? -14.811 -23.041 -2.173 1.00 89.56 461 GLU A O 1
ATOM 3462 N N . LEU A 1 462 ? -12.746 -22.203 -1.874 1.00 85.94 462 LEU A N 1
ATOM 3463 C CA . LEU A 1 462 ? -13.161 -20.893 -1.381 1.00 85.94 462 LEU A CA 1
ATOM 3464 C C . LEU A 1 462 ? -12.787 -19.798 -2.379 1.00 85.94 462 LEU A C 1
ATOM 3466 O O . LEU A 1 462 ? -11.609 -19.568 -2.633 1.00 85.94 462 LEU A O 1
ATOM 3470 N N . VAL A 1 463 ? -13.782 -19.076 -2.898 1.00 82.88 463 VAL A N 1
ATOM 3471 C CA . VAL A 1 463 ? -13.544 -17.873 -3.708 1.00 82.88 463 VAL A CA 1
ATOM 3472 C C . VAL A 1 463 ? -13.352 -16.672 -2.787 1.00 82.88 463 VAL A C 1
ATOM 3474 O O . VAL A 1 463 ? -14.267 -16.292 -2.053 1.00 82.88 463 VAL A O 1
ATOM 3477 N N . LEU A 1 464 ? -12.176 -16.053 -2.842 1.00 76.69 464 LEU A N 1
ATOM 3478 C CA . LEU A 1 464 ? -11.814 -14.973 -1.933 1.00 76.69 464 LEU A CA 1
ATOM 3479 C C . LEU A 1 464 ? -12.393 -13.630 -2.370 1.00 76.69 464 LEU A C 1
ATOM 3481 O O . LEU A 1 464 ? -12.064 -13.102 -3.429 1.00 76.69 464 LEU A O 1
ATOM 3485 N N . ASN A 1 465 ? -13.243 -13.066 -1.515 1.00 73.06 465 ASN A N 1
ATOM 3486 C CA . ASN A 1 465 ? -13.822 -11.726 -1.671 1.00 73.06 465 ASN A CA 1
ATOM 3487 C C . ASN A 1 465 ? -13.685 -10.863 -0.399 1.00 73.06 465 ASN A C 1
ATOM 3489 O O . ASN A 1 465 ? -14.157 -9.731 -0.372 1.00 73.06 465 ASN A O 1
ATOM 3493 N N . SER A 1 466 ? -13.067 -11.405 0.652 1.00 71.69 466 SER A N 1
ATOM 3494 C CA . SER A 1 466 ? -12.738 -10.750 1.922 1.00 71.69 466 SER A CA 1
ATOM 3495 C C . SER A 1 466 ? -11.680 -11.586 2.652 1.00 71.69 466 SER A C 1
ATOM 3497 O O . SER A 1 466 ? -11.492 -12.755 2.309 1.00 71.69 466 SER A O 1
ATOM 3499 N N . ASN A 1 467 ? -11.032 -11.034 3.684 1.00 76.94 467 ASN A N 1
ATOM 3500 C CA . ASN A 1 467 ? -10.225 -11.834 4.614 1.00 76.94 467 ASN A CA 1
ATOM 3501 C C . ASN A 1 467 ? -11.094 -12.924 5.261 1.00 76.94 467 ASN A C 1
ATOM 3503 O O . ASN A 1 467 ? -12.274 -12.695 5.547 1.00 76.94 467 ASN A O 1
ATOM 3507 N N . VAL A 1 468 ? -10.520 -14.106 5.490 1.00 81.94 468 VAL A N 1
ATOM 3508 C CA . VAL A 1 468 ? -11.238 -15.272 6.015 1.00 81.94 468 VAL A CA 1
ATOM 3509 C C . VAL A 1 468 ? -10.479 -15.882 7.187 1.00 81.94 468 VAL A C 1
ATOM 3511 O O . VAL A 1 468 ? -9.294 -16.181 7.081 1.00 81.94 468 VAL A O 1
ATOM 3514 N N . SER A 1 469 ? -11.185 -16.101 8.299 1.00 87.69 469 SER A N 1
ATOM 3515 C CA . SER A 1 469 ? -10.678 -16.841 9.454 1.00 87.69 469 SER A CA 1
ATOM 3516 C C . SER A 1 469 ? -11.515 -18.092 9.697 1.00 87.69 469 SER A C 1
ATOM 3518 O O . SER A 1 469 ? -12.728 -18.009 9.907 1.00 87.69 469 SER A O 1
A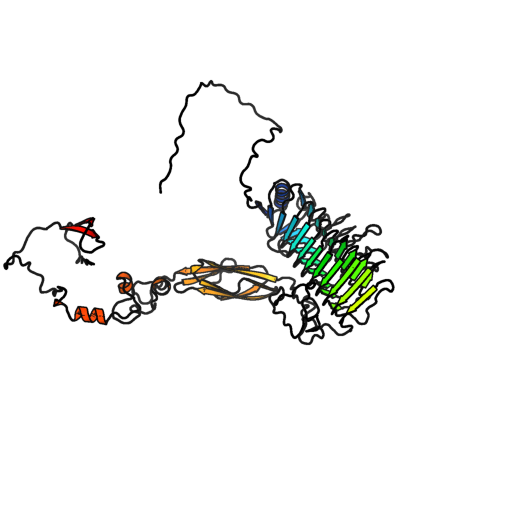TOM 3520 N N . LEU A 1 470 ? -10.856 -19.247 9.633 1.00 91.44 470 LEU A N 1
ATOM 3521 C CA . LEU A 1 470 ? -11.459 -20.568 9.731 1.00 91.44 470 LEU A CA 1
ATOM 3522 C C . LEU A 1 470 ? -10.890 -21.349 10.916 1.00 91.44 470 LEU A C 1
ATOM 3524 O O . LEU A 1 470 ? -9.687 -21.357 11.185 1.00 91.44 470 LEU A O 1
ATOM 3528 N N . VAL A 1 471 ? -11.769 -22.072 11.595 1.00 93.88 471 VAL A N 1
ATOM 3529 C CA . VAL A 1 471 ? -11.425 -23.025 12.646 1.00 93.88 471 VAL A CA 1
ATOM 3530 C C . VAL A 1 471 ? -11.984 -24.384 12.250 1.00 93.88 471 VAL A C 1
ATOM 3532 O O . VAL A 1 471 ? -13.193 -24.525 12.073 1.00 93.88 471 VAL A O 1
ATOM 3535 N N . ALA A 1 472 ? -11.107 -25.374 12.098 1.00 96.31 472 ALA A N 1
ATOM 3536 C CA . ALA A 1 472 ? -11.495 -26.766 11.900 1.00 96.31 472 ALA A CA 1
ATOM 3537 C C . ALA A 1 472 ? -11.779 -27.405 13.260 1.00 96.31 472 ALA A C 1
ATOM 3539 O O . ALA A 1 472 ? -10.871 -27.517 14.088 1.00 96.31 472 ALA A O 1
ATOM 3540 N N . HIS A 1 473 ? -13.018 -27.831 13.491 1.00 96.06 473 HIS A N 1
ATOM 3541 C CA . HIS A 1 473 ? -13.405 -28.529 14.709 1.00 96.06 473 HIS A CA 1
ATOM 3542 C C . HIS A 1 473 ? -13.216 -30.038 14.563 1.00 96.06 473 HIS A C 1
ATOM 3544 O O . HIS A 1 473 ? -13.718 -30.654 13.620 1.00 96.06 473 HIS A O 1
ATOM 3550 N N . PHE A 1 474 ? -12.507 -30.625 15.524 1.00 97.25 474 PHE A N 1
ATOM 3551 C CA . PHE A 1 474 ? -12.243 -32.057 15.615 1.00 97.25 474 PHE A CA 1
ATOM 3552 C C . PHE A 1 474 ? -12.732 -32.616 16.949 1.00 97.25 474 PHE A C 1
ATOM 3554 O O . PHE A 1 474 ? -12.710 -31.936 17.977 1.00 97.25 474 PHE A O 1
ATOM 3561 N N . GLU A 1 475 ? -13.100 -33.891 16.947 1.00 96.56 475 GLU A N 1
ATOM 3562 C CA . GLU A 1 475 ? -13.468 -34.648 18.143 1.00 96.56 475 GLU A CA 1
ATOM 3563 C C . GLU A 1 475 ? -12.791 -36.016 18.135 1.00 96.56 475 GLU A C 1
ATOM 3565 O O . GLU A 1 475 ? -12.421 -36.525 17.076 1.00 96.56 475 GLU A O 1
ATOM 3570 N N . ARG A 1 476 ? -12.635 -36.606 19.324 1.00 96.50 476 ARG A N 1
ATOM 3571 C CA . ARG A 1 476 ? -12.165 -37.988 19.464 1.00 96.50 476 ARG A CA 1
ATOM 3572 C C . ARG A 1 476 ? -13.180 -38.939 18.842 1.00 96.50 476 ARG A C 1
ATOM 3574 O O . ARG A 1 476 ? -14.384 -38.762 19.043 1.00 96.50 476 ARG A O 1
ATOM 3581 N N . ASP A 1 477 ? -12.693 -39.929 18.113 1.00 95.50 477 ASP A N 1
ATOM 3582 C CA . ASP A 1 477 ? -13.520 -40.996 17.580 1.00 95.50 477 ASP A CA 1
ATOM 3583 C C . ASP A 1 477 ? -13.764 -42.047 18.667 1.00 95.50 477 ASP A C 1
ATOM 3585 O O . ASP A 1 477 ? -12.840 -42.699 19.138 1.00 95.50 477 ASP A O 1
ATOM 3589 N N . LEU A 1 478 ? -15.014 -42.142 19.116 1.00 95.38 478 LEU A N 1
ATOM 3590 C CA . LEU A 1 478 ? -15.437 -43.052 20.184 1.00 95.38 478 LEU A CA 1
ATOM 3591 C C . LEU A 1 478 ? -16.148 -44.296 19.632 1.00 95.38 478 LEU A C 1
ATOM 3593 O O . LEU A 1 478 ? -16.898 -44.940 20.363 1.00 95.38 478 LEU A O 1
ATOM 3597 N N . SER A 1 479 ? -16.005 -44.568 18.333 1.00 93.62 479 SER A N 1
ATOM 3598 C CA . SER A 1 479 ? -16.424 -45.841 17.748 1.00 93.62 479 SER A CA 1
ATOM 3599 C C . SER A 1 479 ? -15.535 -46.978 18.251 1.00 93.62 479 SER A C 1
ATOM 3601 O O . SER A 1 479 ? -14.390 -46.748 18.620 1.00 93.62 479 SER A O 1
ATOM 3603 N N . ASP A 1 480 ? -16.104 -48.174 18.303 1.00 95.19 480 ASP A N 1
ATOM 3604 C CA . ASP A 1 480 ? -15.477 -49.431 18.719 1.00 95.19 480 ASP A CA 1
ATOM 3605 C C . ASP A 1 480 ? -16.057 -50.484 17.759 1.00 95.19 480 ASP A C 1
ATOM 3607 O O . ASP A 1 480 ? -17.194 -50.942 17.924 1.00 95.19 480 ASP A O 1
ATOM 3611 N N . GLU A 1 481 ? -15.388 -50.671 16.620 1.00 94.19 481 GLU A N 1
ATOM 3612 C CA . GLU A 1 481 ? -15.929 -51.424 15.479 1.00 94.19 481 GLU A CA 1
ATOM 3613 C C . GLU A 1 481 ? -15.755 -52.939 15.655 1.00 94.19 481 GLU A C 1
ATOM 3615 O O . GLU A 1 481 ? -16.616 -53.714 15.218 1.00 94.19 481 GLU A O 1
ATOM 3620 N N . ASP A 1 482 ? -14.686 -53.374 16.320 1.00 93.50 482 ASP A N 1
ATOM 3621 C CA . ASP A 1 482 ? -14.396 -54.781 16.606 1.00 93.50 482 ASP A CA 1
ATOM 3622 C C . ASP A 1 482 ? -14.876 -55.259 17.988 1.00 93.50 482 ASP A C 1
ATOM 3624 O O . ASP A 1 482 ? -14.958 -56.473 18.201 1.00 93.50 482 ASP A O 1
ATOM 3628 N N . GLN A 1 483 ? -15.348 -54.345 18.842 1.00 95.06 483 GLN A N 1
ATOM 3629 C CA . GLN A 1 483 ? -16.028 -54.610 20.113 1.00 95.06 483 GLN A CA 1
ATOM 3630 C C . GLN A 1 483 ? -15.136 -55.270 21.168 1.00 95.06 483 GLN A C 1
ATOM 3632 O O . GLN A 1 483 ? -15.632 -56.056 21.987 1.00 95.06 483 GLN A O 1
ATOM 3637 N N . ASP A 1 484 ? -13.843 -54.953 21.176 1.00 87.75 484 ASP A N 1
ATOM 3638 C CA . ASP A 1 484 ? -12.904 -55.391 22.216 1.00 87.75 484 ASP A CA 1
ATOM 3639 C C . ASP A 1 484 ? -12.932 -54.476 23.464 1.00 87.75 484 ASP A C 1
ATOM 3641 O O . ASP A 1 484 ? -12.517 -54.863 24.561 1.00 87.75 484 ASP A O 1
ATOM 3645 N N . GLY A 1 485 ? -13.535 -53.287 23.334 1.00 90.69 485 GLY A N 1
ATOM 3646 C CA . GLY A 1 485 ? -13.684 -52.299 24.396 1.00 90.69 485 GLY A CA 1
ATOM 3647 C C . GLY A 1 485 ? -12.621 -51.196 24.413 1.00 90.69 485 GLY A C 1
ATOM 3648 O O . GLY A 1 485 ? -12.622 -50.393 25.359 1.00 90.69 485 GLY A O 1
ATOM 3649 N N . LEU A 1 486 ? -11.735 -51.128 23.419 1.00 91.62 486 LEU A N 1
ATOM 3650 C CA . LEU A 1 486 ? -10.972 -49.937 23.058 1.00 91.62 486 LEU A CA 1
ATOM 3651 C C . LEU A 1 486 ? -11.762 -49.118 22.028 1.00 91.62 486 LEU A C 1
ATOM 3653 O O . LEU A 1 486 ? -12.439 -49.642 21.155 1.00 91.62 486 LEU A O 1
ATOM 3657 N N . THR A 1 487 ? -11.724 -47.789 22.147 1.00 95.94 487 THR A N 1
ATOM 3658 C CA . THR A 1 487 ? -12.268 -46.937 21.081 1.00 95.94 487 THR A CA 1
ATOM 3659 C C . THR A 1 487 ? -11.226 -46.711 19.995 1.00 95.94 487 THR A C 1
ATOM 3661 O O . THR A 1 487 ? -10.037 -46.681 20.296 1.00 95.94 487 THR A O 1
ATOM 3664 N N . ALA A 1 488 ? -11.644 -46.368 18.777 1.00 94.44 488 ALA A N 1
ATOM 3665 C CA . ALA A 1 488 ? -10.743 -45.988 17.690 1.00 94.44 488 ALA A CA 1
ATOM 3666 C C . ALA A 1 488 ? -9.759 -44.868 18.093 1.00 94.44 488 ALA A C 1
ATOM 3668 O O . ALA A 1 488 ? -8.635 -44.804 17.592 1.00 94.44 488 ALA A O 1
ATOM 3669 N N . TYR A 1 489 ? -10.155 -43.968 19.004 1.00 95.25 489 TYR A N 1
ATOM 3670 C CA . TYR A 1 489 ? -9.230 -43.018 19.620 1.00 95.25 489 TYR A CA 1
ATOM 3671 C C . TYR A 1 489 ? -8.178 -43.697 20.498 1.00 95.25 489 TYR A C 1
ATOM 3673 O O . TYR A 1 489 ? -6.998 -43.367 20.383 1.00 95.25 489 TYR A O 1
ATOM 3681 N N . ASP A 1 490 ? -8.586 -44.600 21.385 1.00 94.50 490 ASP A N 1
ATOM 3682 C CA . ASP A 1 490 ? -7.661 -45.317 22.260 1.00 94.50 490 ASP A CA 1
ATOM 3683 C C . ASP A 1 490 ? -6.684 -46.150 21.423 1.00 94.50 490 ASP A C 1
ATOM 3685 O O . ASP A 1 490 ? -5.473 -46.024 21.582 1.00 94.50 490 ASP A O 1
ATOM 3689 N N . GLU A 1 491 ? -7.183 -46.890 20.445 1.00 96.00 491 GLU A N 1
ATOM 3690 C CA . GLU A 1 491 ? -6.374 -47.739 19.577 1.00 96.00 491 GLU A CA 1
ATOM 3691 C C . GLU A 1 491 ? -5.385 -46.942 18.733 1.00 96.00 491 GLU A C 1
ATOM 3693 O O . GLU A 1 491 ? -4.182 -47.167 18.801 1.00 96.00 491 GLU A O 1
ATOM 3698 N N . LEU A 1 492 ? -5.843 -45.941 17.979 1.00 94.25 492 LEU A N 1
ATOM 3699 C CA . LEU A 1 492 ? -4.972 -45.234 17.038 1.00 94.25 492 LEU A CA 1
ATOM 3700 C C . LEU A 1 492 ? -4.073 -44.188 17.705 1.00 94.25 492 LEU A C 1
ATOM 3702 O O . LEU A 1 492 ? -2.992 -43.894 17.187 1.00 94.25 492 LEU A O 1
ATOM 3706 N N . ALA A 1 493 ? -4.527 -43.564 18.796 1.00 89.88 493 ALA A N 1
ATOM 3707 C CA . ALA A 1 493 ? -3.813 -42.455 19.429 1.00 89.88 493 ALA A CA 1
ATOM 3708 C C . ALA A 1 493 ? -3.061 -42.849 20.709 1.00 89.88 493 ALA A C 1
ATOM 3710 O O . ALA A 1 493 ? -2.169 -42.098 21.118 1.00 89.88 493 ALA A O 1
ATOM 3711 N N . ILE A 1 494 ? -3.406 -43.971 21.354 1.00 88.75 494 ILE A N 1
ATOM 3712 C CA . ILE A 1 494 ? -2.805 -44.401 22.628 1.00 88.75 494 ILE A CA 1
ATOM 3713 C C . ILE A 1 494 ? -2.071 -45.735 22.486 1.00 88.75 494 ILE A C 1
ATOM 3715 O O . ILE A 1 494 ? -0.903 -45.803 22.868 1.00 88.75 494 ILE A O 1
ATOM 3719 N N . VAL A 1 495 ? -2.741 -46.772 21.978 1.00 90.56 495 VAL A N 1
ATOM 3720 C CA . VAL A 1 49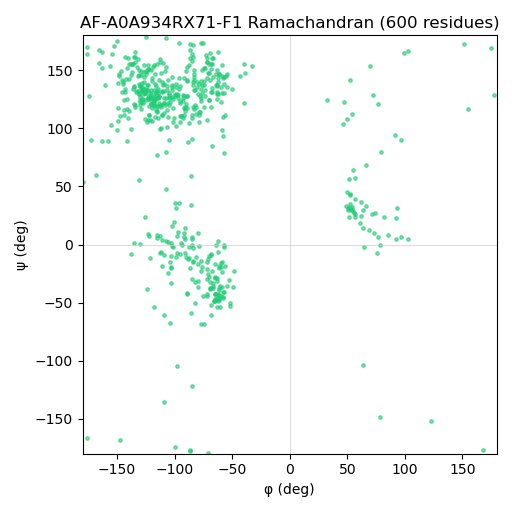5 ? -2.255 -48.161 22.030 1.00 90.56 495 VAL A CA 1
ATOM 3721 C C . VAL A 1 495 ? -1.383 -48.514 20.820 1.00 90.56 495 VAL A C 1
ATOM 3723 O O . VAL A 1 495 ? -0.313 -49.092 20.983 1.00 90.56 495 VAL A O 1
ATOM 3726 N N . GLY A 1 496 ? -1.776 -48.083 19.624 1.00 92.12 496 GLY A N 1
ATOM 3727 C CA . GLY A 1 496 ? -1.122 -48.397 18.352 1.00 92.12 496 GLY A CA 1
ATOM 3728 C C . GLY A 1 496 ? -1.674 -49.633 17.630 1.00 92.12 496 GLY A C 1
ATOM 3729 O O . GLY A 1 496 ? -0.946 -50.207 16.821 1.00 92.12 496 GLY A O 1
ATOM 3730 N N . THR A 1 497 ? -2.917 -50.028 17.911 1.00 94.31 497 THR A N 1
ATOM 3731 C CA . THR A 1 497 ? -3.593 -51.231 17.389 1.00 94.31 497 THR A CA 1
ATOM 3732 C C . THR A 1 497 ? -4.473 -50.950 16.162 1.00 94.31 497 THR A C 1
ATOM 3734 O O . THR A 1 497 ? -4.582 -49.802 15.715 1.00 94.31 497 THR A O 1
ATOM 3737 N N . ASP A 1 498 ? -5.013 -52.001 15.537 1.00 94.25 498 ASP A N 1
ATOM 3738 C CA . ASP A 1 498 ? -5.879 -51.942 14.351 1.00 94.25 498 ASP A CA 1
ATOM 3739 C C . ASP A 1 498 ? -7.370 -51.959 14.753 1.00 94.25 498 ASP A C 1
ATOM 3741 O O . ASP A 1 498 ? -7.853 -53.039 15.071 1.00 94.25 498 ASP A O 1
ATOM 3745 N N . PRO A 1 499 ? -8.135 -50.851 14.594 1.00 95.38 499 PRO A N 1
ATOM 3746 C CA . PRO A 1 499 ? -9.531 -50.714 15.065 1.00 95.38 499 PRO A CA 1
ATOM 3747 C C . PRO A 1 499 ? -10.588 -51.645 14.487 1.00 95.38 499 PRO A C 1
ATOM 3749 O O . PRO A 1 499 ? -11.790 -51.454 14.671 1.00 95.38 499 PRO A O 1
ATOM 3752 N N . LEU A 1 500 ? -10.160 -52.567 13.637 1.00 95.81 500 LEU A N 1
ATOM 3753 C CA . LEU A 1 500 ? -10.999 -53.557 12.985 1.00 95.81 500 LEU A CA 1
ATOM 3754 C C . LEU A 1 500 ? -10.633 -54.977 13.433 1.00 95.81 500 LEU A C 1
ATOM 3756 O O . LEU A 1 500 ? -11.109 -55.946 12.823 1.00 95.81 500 LEU A O 1
ATOM 3760 N N . LYS A 1 501 ? -9.759 -55.116 14.430 1.00 96.12 501 LYS A N 1
ATOM 3761 C CA . LYS A 1 501 ? -9.267 -56.377 14.959 1.00 96.12 501 LYS A CA 1
ATOM 3762 C C . LYS A 1 501 ? -9.150 -56.301 16.474 1.00 96.12 501 LYS A C 1
ATOM 3764 O O . LYS A 1 501 ? -8.158 -55.820 16.990 1.00 96.12 501 LYS A O 1
ATOM 3769 N N . ALA A 1 502 ? -10.056 -57.020 17.130 1.00 94.44 502 ALA A N 1
ATOM 3770 C CA . ALA A 1 502 ? -10.002 -57.207 18.572 1.00 94.44 502 ALA A CA 1
ATOM 3771 C C . ALA A 1 502 ? -8.679 -57.817 19.080 1.00 94.44 502 ALA A C 1
ATOM 3773 O O . ALA A 1 502 ? -8.429 -57.768 20.268 1.00 94.44 502 ALA A O 1
ATOM 3774 N N . ASP A 1 503 ? -7.887 -58.446 18.210 1.00 93.00 503 ASP A N 1
ATOM 3775 C CA . ASP A 1 503 ? -6.564 -59.014 18.487 1.00 93.00 503 ASP A CA 1
ATOM 3776 C C . ASP A 1 503 ? -5.674 -58.649 17.285 1.00 93.00 503 ASP A C 1
ATOM 3778 O O . ASP A 1 503 ? -5.793 -59.224 16.187 1.00 93.00 503 ASP A O 1
ATOM 3782 N N . THR A 1 504 ? -4.867 -57.601 17.447 1.00 95.12 504 THR A N 1
ATOM 3783 C CA . THR A 1 504 ? -4.100 -56.971 16.369 1.00 95.12 504 THR A CA 1
ATOM 3784 C C . THR A 1 504 ? -2.987 -57.880 15.854 1.00 95.12 504 THR A C 1
ATOM 3786 O O . THR A 1 504 ? -2.723 -57.905 14.638 1.00 95.12 504 THR A O 1
ATOM 3789 N N . ASP A 1 505 ? -2.339 -58.636 16.737 1.00 90.81 505 ASP A N 1
ATOM 3790 C CA . ASP A 1 505 ? -1.186 -59.482 16.415 1.00 90.81 505 ASP A CA 1
ATOM 3791 C C . ASP A 1 505 ? -1.506 -60.983 16.255 1.00 90.81 505 ASP A C 1
ATOM 3793 O O . ASP A 1 505 ? -0.646 -61.771 15.823 1.00 90.81 505 ASP A O 1
ATOM 3797 N N . ALA A 1 506 ? -2.771 -61.338 16.474 1.00 91.94 506 ALA A N 1
ATOM 3798 C CA . ALA A 1 506 ? -3.376 -62.647 16.303 1.00 91.94 506 ALA A CA 1
ATOM 3799 C C . ALA A 1 506 ? -2.771 -63.746 17.194 1.00 91.94 506 ALA A C 1
ATOM 3801 O O . ALA A 1 506 ? -2.621 -64.893 16.740 1.00 91.94 506 ALA A O 1
ATOM 3802 N N . ASP A 1 507 ? -2.391 -63.427 18.430 1.00 80.69 507 ASP A N 1
ATOM 3803 C CA . ASP A 1 507 ? -1.841 -64.387 19.390 1.00 80.69 507 ASP A CA 1
ATOM 3804 C C . ASP A 1 507 ? -2.893 -65.087 20.277 1.00 80.69 507 ASP A C 1
ATOM 3806 O O . ASP A 1 507 ? -2.597 -66.124 20.890 1.00 80.69 507 ASP A O 1
ATOM 3810 N N . GLY A 1 508 ? -4.138 -64.603 20.246 1.00 81.38 508 GLY A N 1
ATOM 3811 C CA . GLY A 1 508 ? -5.283 -65.139 20.972 1.00 81.38 508 GLY A CA 1
ATOM 3812 C C . GLY A 1 508 ? -5.688 -64.364 22.228 1.00 81.38 508 GLY A C 1
ATOM 3813 O O . GLY A 1 508 ? -6.594 -64.835 22.929 1.00 81.38 508 GLY A O 1
ATOM 3814 N N . ILE A 1 509 ? -5.054 -63.230 22.528 1.00 77.00 509 ILE A N 1
ATOM 3815 C CA . ILE A 1 509 ? -5.453 -62.277 23.569 1.00 77.00 509 ILE A CA 1
ATOM 3816 C C . ILE A 1 509 ? -5.958 -61.002 22.878 1.00 77.00 509 ILE A C 1
ATOM 3818 O O . ILE A 1 509 ? -5.400 -60.589 21.877 1.00 77.00 509 ILE A O 1
ATOM 3822 N N . ASP A 1 510 ? -7.061 -60.420 23.359 1.00 86.69 510 ASP A N 1
ATOM 3823 C CA . ASP A 1 510 ? -7.555 -59.165 22.782 1.00 86.69 510 ASP A CA 1
ATOM 3824 C C . ASP A 1 510 ? -6.735 -57.944 23.226 1.00 86.69 510 ASP A C 1
ATOM 3826 O O . ASP A 1 510 ? -6.235 -57.898 24.360 1.00 86.69 510 ASP A O 1
ATOM 3830 N N . ASP A 1 511 ? -6.669 -56.930 22.361 1.00 89.44 511 ASP A N 1
ATOM 3831 C CA . ASP A 1 511 ? -5.824 -55.746 22.526 1.00 89.44 511 ASP A CA 1
ATOM 3832 C C . ASP A 1 511 ? -6.146 -55.009 23.835 1.00 89.44 511 ASP A C 1
ATOM 3834 O O . ASP A 1 511 ? -5.254 -54.586 24.588 1.00 89.44 511 ASP A O 1
ATOM 3838 N N . LYS A 1 512 ? -7.440 -54.893 24.168 1.00 88.06 512 LYS A N 1
ATOM 3839 C CA . LYS A 1 512 ? -7.904 -54.331 25.441 1.00 88.06 512 LYS A CA 1
ATOM 3840 C C . LYS A 1 512 ? -7.358 -55.087 26.650 1.00 88.06 512 LYS A C 1
ATOM 3842 O O . LYS A 1 512 ? -6.939 -54.458 27.633 1.00 88.06 512 LYS A O 1
ATOM 3847 N N . THR A 1 513 ? -7.400 -56.417 26.624 1.00 83.75 513 THR A N 1
ATOM 3848 C CA . THR A 1 513 ? -6.917 -57.282 27.705 1.00 83.75 513 THR A CA 1
ATOM 3849 C C . THR A 1 513 ? -5.414 -57.147 27.873 1.00 83.75 513 THR A C 1
ATOM 3851 O O . THR A 1 513 ? -4.934 -57.044 29.008 1.00 83.75 513 THR A O 1
ATOM 3854 N N . GLU A 1 514 ? -4.665 -57.110 26.782 1.00 84.69 514 GLU A N 1
ATOM 3855 C CA . GLU A 1 514 ? -3.221 -56.906 26.810 1.00 84.69 514 GLU A CA 1
ATOM 3856 C C . GLU A 1 514 ? -2.862 -55.541 27.393 1.00 84.69 514 GLU A C 1
ATOM 3858 O O . GLU A 1 514 ? -2.093 -55.462 28.360 1.00 84.69 514 GLU A O 1
ATOM 3863 N N . PHE A 1 515 ? -3.510 -54.481 26.907 1.00 81.44 515 PHE A N 1
ATOM 3864 C CA . PHE A 1 515 ? -3.317 -53.120 27.395 1.00 81.44 515 PHE A CA 1
ATOM 3865 C C . PHE A 1 515 ? -3.614 -52.989 28.900 1.00 81.44 515 PHE A C 1
ATOM 3867 O O . PHE A 1 515 ? -2.807 -52.431 29.650 1.00 81.44 515 PHE A O 1
ATOM 3874 N N . ASP A 1 516 ? -4.722 -53.563 29.386 1.00 79.31 516 ASP A N 1
ATOM 3875 C CA . ASP A 1 516 ? -5.087 -53.552 30.813 1.00 79.31 516 ASP A CA 1
ATOM 3876 C C . ASP A 1 516 ? -4.104 -54.334 31.698 1.00 79.31 516 ASP A C 1
ATOM 3878 O O . ASP A 1 516 ? -3.945 -54.027 32.887 1.00 79.31 516 ASP A O 1
ATOM 3882 N N . ASN A 1 517 ? -3.445 -55.351 31.138 1.00 73.88 517 ASN A N 1
ATOM 3883 C CA . ASN A 1 517 ? -2.457 -56.170 31.839 1.00 73.88 517 ASN A CA 1
ATOM 3884 C C . ASN A 1 517 ? -1.011 -55.681 31.647 1.00 73.88 517 ASN A C 1
ATOM 3886 O O . ASN A 1 517 ? -0.104 -56.246 32.268 1.00 73.88 517 ASN A O 1
ATOM 3890 N N . GLY A 1 518 ? -0.799 -54.607 30.878 1.00 74.62 518 GLY A N 1
ATOM 3891 C CA . GLY A 1 518 ? 0.514 -54.023 30.600 1.00 74.62 518 GLY A CA 1
ATOM 3892 C C . GLY A 1 518 ? 1.386 -54.866 29.665 1.00 74.62 518 GLY A C 1
ATOM 3893 O O . GLY A 1 518 ? 2.612 -54.800 29.785 1.00 74.62 518 GLY A O 1
ATOM 3894 N N . LEU A 1 519 ? 0.761 -55.675 28.809 1.00 77.81 519 LEU A N 1
ATOM 3895 C CA . LEU A 1 519 ? 1.390 -56.347 27.668 1.00 77.81 519 LEU A CA 1
ATOM 3896 C C . LEU A 1 519 ? 1.430 -55.388 26.462 1.00 77.81 519 LEU A C 1
ATOM 3898 O O . LEU A 1 519 ? 0.906 -54.275 26.552 1.00 77.81 519 LEU A O 1
ATOM 3902 N N . ASP A 1 520 ? 2.122 -55.772 25.389 1.00 83.94 520 ASP A N 1
ATOM 3903 C CA . ASP A 1 520 ? 2.208 -54.992 24.145 1.00 83.94 520 ASP A CA 1
ATOM 3904 C C . ASP A 1 520 ? 1.251 -55.603 23.111 1.00 83.94 520 ASP A C 1
ATOM 3906 O O . ASP A 1 520 ? 1.625 -56.616 22.530 1.00 83.94 520 ASP A O 1
ATOM 3910 N N . PRO A 1 521 ? 0.091 -54.972 22.826 1.00 89.06 521 PRO A N 1
ATOM 3911 C CA . PRO A 1 521 ? -0.941 -55.518 21.926 1.00 89.06 521 PRO A CA 1
ATOM 3912 C C . PRO A 1 521 ? -0.528 -55.690 20.456 1.00 89.06 521 PRO A C 1
ATOM 3914 O O . PRO A 1 521 ? -1.318 -56.028 19.580 1.00 89.06 521 PRO A O 1
ATOM 3917 N N . THR A 1 522 ? 0.710 -55.327 20.126 1.00 91.81 522 THR A N 1
ATOM 3918 C CA . THR A 1 522 ? 1.271 -55.486 18.783 1.00 91.81 522 THR A CA 1
ATOM 3919 C C . THR A 1 522 ? 2.366 -56.552 18.738 1.00 91.81 522 THR A C 1
ATOM 3921 O O . THR A 1 522 ? 3.018 -56.731 17.697 1.00 91.81 522 THR A O 1
ATOM 3924 N N . HIS A 1 523 ? 2.611 -57.235 19.860 1.00 89.00 523 HIS A N 1
ATOM 3925 C CA . HIS A 1 523 ? 3.683 -58.196 20.037 1.00 89.00 523 HIS A CA 1
ATOM 3926 C C . HIS A 1 523 ? 3.202 -59.580 20.470 1.00 89.00 523 HIS A C 1
ATOM 3928 O O . HIS A 1 523 ? 2.965 -59.842 21.640 1.00 89.00 523 HIS A O 1
ATOM 3934 N N . ASN A 1 524 ? 3.268 -60.506 19.515 1.00 85.31 524 ASN A N 1
ATOM 3935 C CA . ASN A 1 524 ? 2.765 -61.857 19.702 1.00 85.31 524 ASN A CA 1
ATOM 3936 C C . ASN A 1 524 ? 3.422 -62.586 20.898 1.00 85.31 524 ASN A C 1
ATOM 3938 O O . ASN A 1 524 ? 4.579 -63.026 20.821 1.00 85.31 524 ASN A O 1
ATOM 3942 N N . ASP A 1 525 ? 2.648 -62.793 21.963 1.00 71.94 525 ASP A N 1
ATOM 3943 C CA . ASP A 1 525 ? 3.030 -63.402 23.239 1.00 71.94 525 ASP A CA 1
ATOM 3944 C C . ASP A 1 525 ? 2.642 -64.897 23.329 1.00 71.94 525 ASP A C 1
ATOM 3946 O O . ASP A 1 525 ? 2.859 -65.564 24.356 1.00 71.94 525 ASP A O 1
ATOM 3950 N N . SER A 1 526 ? 2.160 -65.485 22.225 1.00 70.31 526 SER A N 1
ATOM 3951 C CA . SER A 1 526 ? 1.688 -66.879 22.150 1.00 70.31 526 SER A CA 1
ATOM 3952 C C . SER A 1 526 ? 2.665 -67.908 22.741 1.00 70.31 526 SER A C 1
ATOM 3954 O O . SER A 1 526 ? 2.241 -68.853 23.408 1.00 70.31 526 SER A O 1
ATOM 3956 N N . GLN A 1 527 ? 3.986 -67.728 22.597 1.00 59.91 527 GLN A N 1
ATOM 3957 C CA . GLN A 1 527 ? 4.981 -68.647 23.175 1.00 59.91 527 GLN A CA 1
ATOM 3958 C C . GLN A 1 527 ? 5.001 -68.641 24.708 1.00 59.91 527 GLN A C 1
ATOM 3960 O O . GLN A 1 527 ? 5.240 -69.687 25.324 1.00 59.91 527 GLN A O 1
ATOM 3965 N N . ALA A 1 528 ? 4.773 -67.489 25.339 1.00 55.56 528 ALA A N 1
ATOM 3966 C CA . ALA A 1 528 ? 4.701 -67.385 26.791 1.00 55.56 528 ALA A CA 1
ATOM 3967 C C . ALA A 1 528 ? 3.407 -68.031 27.303 1.00 55.56 528 ALA A C 1
ATOM 3969 O O . ALA A 1 528 ? 3.445 -68.820 28.253 1.00 55.56 528 ALA A O 1
ATOM 3970 N N . PHE A 1 529 ? 2.288 -67.778 26.622 1.00 55.41 529 PHE A N 1
ATOM 3971 C CA . PHE A 1 529 ? 0.983 -68.341 26.958 1.00 55.41 529 PHE A CA 1
ATOM 3972 C C . PHE A 1 529 ? 0.942 -69.870 26.786 1.00 55.41 529 PHE A C 1
ATOM 3974 O O . PHE A 1 529 ? 0.559 -70.596 27.711 1.00 55.41 529 PHE A O 1
ATOM 3981 N N . GLU A 1 530 ? 1.447 -70.391 25.663 1.00 53.81 530 GLU A N 1
ATOM 3982 C CA . GLU A 1 530 ? 1.561 -71.833 25.412 1.00 53.81 530 GLU A CA 1
ATOM 3983 C C . GLU A 1 530 ? 2.471 -72.528 26.435 1.00 53.81 530 GLU A C 1
ATOM 3985 O O . GLU A 1 530 ? 2.151 -73.620 26.912 1.00 53.81 530 GLU A O 1
ATOM 3990 N N . SER A 1 531 ? 3.573 -71.891 26.843 1.00 46.88 531 SER A N 1
ATOM 3991 C CA . SER A 1 531 ? 4.495 -72.441 27.849 1.00 46.88 531 SER A CA 1
ATOM 3992 C C . SER A 1 531 ? 3.866 -72.536 29.247 1.00 46.88 531 SER A C 1
ATOM 3994 O O . SER A 1 531 ? 4.157 -73.475 30.001 1.00 46.88 531 SER A O 1
ATOM 3996 N N . ILE A 1 532 ? 2.976 -71.597 29.590 1.00 45.75 532 ILE A N 1
ATOM 3997 C CA . ILE A 1 532 ? 2.218 -71.582 30.850 1.00 45.75 532 ILE A CA 1
ATOM 3998 C C . ILE A 1 532 ? 1.149 -72.684 30.848 1.00 45.75 532 ILE A C 1
ATOM 4000 O O . ILE A 1 532 ? 1.047 -73.435 31.822 1.00 45.75 532 ILE A O 1
ATOM 4004 N N . ILE A 1 533 ? 0.405 -72.849 29.748 1.00 48.12 533 ILE A N 1
ATOM 4005 C CA . ILE A 1 533 ? -0.603 -73.914 29.598 1.00 48.12 533 ILE A CA 1
ATOM 4006 C C . ILE A 1 533 ? 0.048 -75.304 29.568 1.00 48.12 533 ILE A C 1
ATOM 4008 O O . ILE A 1 533 ? -0.487 -76.255 30.143 1.00 48.12 533 ILE A O 1
ATOM 4012 N N . ALA A 1 534 ? 1.222 -75.436 28.945 1.00 48.66 534 ALA A N 1
ATOM 4013 C CA . ALA A 1 534 ? 1.941 -76.703 28.838 1.00 48.66 534 ALA A CA 1
ATOM 4014 C C . ALA A 1 534 ? 2.574 -77.179 30.160 1.00 48.66 534 ALA A C 1
ATOM 4016 O O . ALA A 1 534 ? 2.917 -78.360 30.270 1.00 48.66 534 ALA A O 1
ATOM 4017 N N . THR A 1 535 ? 2.698 -76.315 31.183 1.00 43.69 535 THR A N 1
ATOM 4018 C CA . THR A 1 535 ? 3.390 -76.655 32.445 1.00 43.69 535 THR A CA 1
ATOM 4019 C C . THR A 1 535 ? 2.600 -76.321 33.735 1.00 43.69 535 THR A C 1
ATOM 4021 O O . THR A 1 535 ? 3.136 -75.663 34.633 1.00 43.69 535 THR A O 1
ATOM 4024 N N . PRO A 1 536 ? 1.357 -76.821 33.927 1.00 44.28 536 PRO A N 1
ATOM 4025 C CA . PRO A 1 536 ? 0.480 -76.399 35.036 1.00 44.28 536 PRO A CA 1
ATOM 4026 C C . PRO A 1 536 ? 1.032 -76.722 36.436 1.00 44.28 536 PRO A C 1
ATOM 4028 O O . PRO A 1 536 ? 0.805 -76.003 37.410 1.00 44.28 536 PRO A O 1
ATOM 4031 N N . SER A 1 537 ? 1.796 -77.812 36.542 1.00 41.94 537 SER A N 1
ATOM 4032 C CA . SER A 1 537 ? 2.274 -78.373 37.808 1.00 41.94 537 SER A CA 1
ATOM 4033 C C . SER A 1 537 ? 3.448 -77.622 38.447 1.00 41.94 537 SER A C 1
ATOM 4035 O O . SER A 1 537 ? 3.746 -77.865 39.613 1.00 41.94 537 SER A O 1
ATOM 4037 N N . VAL A 1 538 ? 4.128 -76.726 37.722 1.00 39.78 538 VAL A N 1
ATOM 4038 C CA . VAL A 1 538 ? 5.279 -75.960 38.253 1.00 39.78 538 VAL A CA 1
ATOM 4039 C C . VAL A 1 538 ? 4.830 -74.676 38.967 1.00 39.78 538 VAL A C 1
ATOM 4041 O O . VAL A 1 538 ? 5.551 -74.168 39.821 1.00 39.78 538 VAL A O 1
ATOM 4044 N N . LEU A 1 539 ? 3.612 -74.195 38.690 1.00 39.41 539 LEU A N 1
ATOM 4045 C CA . LEU A 1 539 ? 3.072 -72.930 39.210 1.00 39.41 539 LEU A CA 1
ATOM 4046 C C . LEU A 1 539 ? 1.897 -73.101 40.193 1.00 39.41 539 LEU A C 1
ATOM 4048 O O . LEU A 1 539 ? 1.304 -72.115 40.618 1.00 39.41 539 LEU A O 1
ATOM 4052 N N . GLY A 1 540 ? 1.579 -74.334 40.606 1.00 42.16 540 GLY A N 1
ATOM 4053 C CA . GLY A 1 540 ? 0.554 -74.594 41.626 1.00 42.16 540 GLY A CA 1
ATOM 4054 C C . GLY A 1 540 ? -0.894 -74.420 41.152 1.00 42.16 540 GLY A C 1
ATOM 4055 O O . GLY A 1 540 ? -1.764 -74.129 41.971 1.00 42.16 540 GLY A O 1
ATOM 4056 N N . LEU A 1 541 ? -1.173 -74.609 39.860 1.00 38.69 541 LEU A N 1
ATOM 4057 C CA . LEU A 1 541 ? -2.539 -74.609 39.335 1.00 38.69 541 LEU A CA 1
ATOM 4058 C C . LEU A 1 541 ? -3.118 -76.032 39.379 1.00 38.69 541 LEU A C 1
ATOM 4060 O O . LEU A 1 541 ? -2.571 -76.952 38.773 1.00 38.69 541 LEU A O 1
ATOM 4064 N N . PHE A 1 542 ? -4.226 -76.204 40.103 1.00 40.75 542 PHE A N 1
ATOM 4065 C CA . PHE A 1 542 ? -5.005 -77.447 40.154 1.00 40.75 542 PHE A CA 1
ATOM 4066 C C . PHE A 1 542 ? -6.318 -77.284 39.390 1.00 40.75 542 PHE A C 1
ATOM 4068 O O . PHE A 1 542 ? -6.863 -76.183 39.295 1.00 40.75 542 PHE A O 1
ATOM 4075 N N . SER A 1 543 ? -6.850 -78.389 38.870 1.00 41.22 543 SER A N 1
ATOM 4076 C CA . SER A 1 543 ? -8.155 -78.385 38.208 1.00 41.22 543 SER A CA 1
ATOM 4077 C C . SER A 1 543 ? -9.298 -78.220 39.222 1.00 41.22 543 SER A C 1
ATOM 4079 O O . SER A 1 543 ? -9.166 -78.561 40.400 1.00 41.22 543 SER A O 1
ATOM 4081 N N . SER A 1 544 ? -10.460 -77.738 38.771 1.00 37.75 544 SER A N 1
ATOM 4082 C CA . SER A 1 544 ? -11.643 -77.504 39.621 1.00 37.75 544 SER A CA 1
ATOM 4083 C C . SER A 1 544 ? -12.167 -78.751 40.353 1.00 37.75 544 SER A C 1
ATOM 4085 O O . SER A 1 544 ? -12.932 -78.620 41.306 1.00 37.75 544 SER A O 1
ATOM 4087 N N . GLN A 1 545 ? -11.746 -79.955 39.956 1.00 38.09 545 GLN A N 1
ATOM 4088 C CA . GLN A 1 545 ? -12.107 -81.216 40.614 1.00 38.09 545 GLN A CA 1
ATOM 4089 C C . GLN A 1 545 ? -11.227 -81.566 41.826 1.00 38.09 545 GLN A C 1
ATOM 4091 O O . GLN A 1 545 ? -11.607 -82.432 42.610 1.00 38.09 545 GLN A O 1
ATOM 4096 N N . GLU A 1 546 ? -10.080 -80.910 42.017 1.00 41.25 546 GLU A N 1
ATOM 4097 C CA . GLU A 1 546 ? -9.079 -81.304 43.025 1.00 41.25 546 GLU A CA 1
ATOM 4098 C C . GLU A 1 546 ? -9.098 -80.434 44.301 1.00 41.25 546 GLU A C 1
ATOM 4100 O O . GLU A 1 546 ? -8.373 -80.715 45.254 1.00 41.25 546 GLU A O 1
ATOM 4105 N N . ALA A 1 547 ? -9.963 -79.416 44.373 1.00 42.94 547 ALA A N 1
ATOM 4106 C CA . ALA A 1 547 ? -9.973 -78.404 45.435 1.00 42.94 547 ALA A CA 1
ATOM 4107 C C . ALA A 1 547 ? -11.143 -78.534 46.438 1.00 42.94 547 ALA A C 1
ATOM 4109 O O . ALA A 1 547 ? -11.805 -77.546 46.747 1.00 42.94 547 ALA A O 1
ATOM 4110 N N . THR A 1 548 ? -11.423 -79.731 46.969 1.00 36.03 548 THR A N 1
ATOM 4111 C CA . THR A 1 548 ? -12.503 -79.915 47.976 1.00 36.03 548 THR A CA 1
ATOM 4112 C C . THR A 1 548 ? -12.023 -80.350 49.364 1.00 36.03 548 THR A C 1
ATOM 4114 O O . THR A 1 548 ? -12.845 -80.567 50.245 1.00 36.03 548 THR A O 1
ATOM 4117 N N . TYR A 1 549 ? -10.716 -80.422 49.637 1.00 36.41 549 TYR A N 1
ATOM 4118 C CA . TYR A 1 549 ? -10.247 -80.702 50.998 1.00 36.41 549 TYR A CA 1
ATOM 4119 C C . TYR A 1 549 ? -8.955 -79.960 51.364 1.00 36.41 549 TYR A C 1
ATOM 4121 O O . TYR A 1 549 ? -8.004 -79.923 50.586 1.00 36.41 549 TYR A O 1
ATOM 4129 N N . LEU A 1 550 ? -8.890 -79.424 52.588 1.00 35.88 550 LEU A N 1
ATOM 4130 C CA . LEU A 1 550 ? -7.701 -78.770 53.141 1.00 35.88 550 LEU A CA 1
ATOM 4131 C C . LEU A 1 550 ? -6.908 -79.777 53.985 1.00 35.88 550 LEU A C 1
ATOM 4133 O O . LEU A 1 550 ? -7.439 -80.370 54.922 1.00 35.88 550 LEU A O 1
ATOM 4137 N N . LYS A 1 551 ? -5.639 -80.012 53.642 1.00 35.72 551 LYS A N 1
ATOM 4138 C CA . LYS A 1 551 ? -4.800 -81.016 54.312 1.00 35.72 551 LYS A CA 1
ATOM 4139 C C . LYS A 1 551 ? -3.975 -80.365 55.419 1.00 35.72 551 LYS A C 1
ATOM 4141 O O . LYS A 1 551 ? -3.019 -79.654 55.126 1.00 35.72 551 LYS A O 1
ATOM 4146 N N . ILE A 1 552 ? -4.278 -80.672 56.680 1.00 34.62 552 ILE A N 1
ATOM 4147 C CA . ILE A 1 552 ? -3.418 -80.315 57.818 1.00 34.62 552 ILE A CA 1
ATOM 4148 C C . ILE A 1 552 ? -3.002 -81.611 58.517 1.00 34.62 552 ILE A C 1
ATOM 4150 O O . ILE A 1 552 ? -3.832 -82.390 58.969 1.00 34.62 552 ILE A O 1
ATOM 4154 N N . ASN A 1 553 ? -1.695 -81.890 58.531 1.00 31.92 553 ASN A N 1
ATOM 4155 C CA . ASN A 1 553 ? -1.088 -83.102 59.107 1.00 31.92 553 ASN A CA 1
ATOM 4156 C C . ASN A 1 553 ? -1.689 -84.447 58.641 1.00 31.92 553 ASN A C 1
ATOM 4158 O O . ASN A 1 553 ? -1.665 -85.436 59.368 1.00 31.92 553 ASN A O 1
ATOM 4162 N N . GLY A 1 554 ? -2.174 -84.516 57.397 1.00 37.66 554 GLY A N 1
ATOM 4163 C CA . GLY A 1 554 ? -2.531 -85.784 56.750 1.00 37.66 554 GLY A CA 1
ATOM 4164 C C . GLY A 1 554 ? -3.936 -86.326 57.034 1.00 37.66 554 GLY A C 1
ATOM 4165 O O . GLY A 1 554 ? -4.239 -87.436 56.598 1.00 37.66 554 GLY A O 1
ATOM 4166 N N . GLN A 1 555 ? -4.804 -85.562 57.693 1.00 29.66 555 GLN A N 1
ATOM 4167 C CA . GLN A 1 555 ? -6.239 -85.845 57.791 1.00 29.66 555 GLN A CA 1
ATOM 4168 C C . GLN A 1 555 ? -7.026 -84.621 57.300 1.00 29.66 555 GLN A C 1
ATOM 4170 O O . GLN A 1 555 ? -6.537 -83.494 57.387 1.00 29.66 555 GLN A O 1
ATOM 4175 N N . PHE A 1 556 ? -8.208 -84.859 56.735 1.00 38.94 556 PHE A N 1
ATOM 4176 C CA . PHE A 1 556 ? -9.092 -83.820 56.213 1.00 38.94 556 PHE A CA 1
ATOM 4177 C C . PHE A 1 556 ? -10.230 -83.579 57.214 1.00 38.94 556 PHE A C 1
ATOM 4179 O O . PHE A 1 556 ? -10.902 -84.535 57.594 1.00 38.94 556 PHE A O 1
ATOM 4186 N N . GLU A 1 557 ? -10.445 -82.327 57.623 1.00 34.56 557 GLU A N 1
ATOM 4187 C CA . GLU A 1 557 ? -11.607 -81.907 58.421 1.00 34.56 557 GLU A CA 1
ATOM 4188 C C . GLU A 1 557 ? -12.323 -80.729 57.750 1.00 34.56 557 GLU A C 1
ATOM 4190 O O . GLU A 1 557 ? -11.696 -79.855 57.150 1.00 34.56 557 GLU A O 1
ATOM 4195 N N . GLU A 1 558 ? -13.649 -80.722 57.859 1.00 36.31 558 GLU A N 1
ATOM 4196 C CA . GLU A 1 558 ? -14.550 -79.696 57.336 1.00 36.31 558 GLU A CA 1
ATOM 4197 C C . GLU A 1 558 ? -14.812 -78.650 58.438 1.00 36.31 558 GLU A C 1
ATOM 4199 O O . GLU A 1 558 ? -15.166 -79.013 59.559 1.00 36.31 5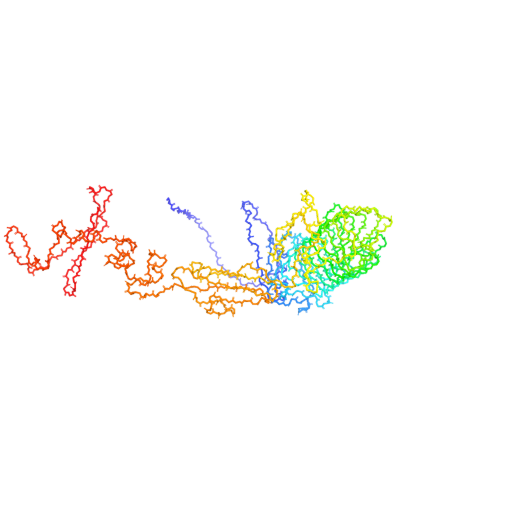58 GLU A O 1
ATOM 4204 N N . ILE A 1 559 ? -14.591 -77.356 58.164 1.00 41.34 559 ILE A N 1
ATOM 4205 C CA . ILE A 1 559 ? -14.699 -76.282 59.172 1.00 41.34 559 ILE A CA 1
ATOM 4206 C C . ILE A 1 559 ? -15.955 -75.437 58.906 1.00 41.34 559 ILE A C 1
ATOM 4208 O O . ILE A 1 559 ? -16.075 -74.804 57.861 1.00 41.34 559 ILE A O 1
ATOM 4212 N N . GLU A 1 560 ? -16.871 -75.391 59.880 1.00 42.09 560 GLU A N 1
ATOM 4213 C CA . GLU A 1 560 ? -18.215 -74.791 59.765 1.00 42.09 560 GLU A CA 1
ATOM 4214 C C . GLU A 1 560 ? -18.320 -73.277 60.070 1.00 42.09 560 GLU A C 1
ATOM 4216 O O . GLU A 1 560 ? -19.411 -72.720 59.933 1.00 42.09 560 GLU A O 1
ATOM 4221 N N . GLN A 1 561 ? -17.258 -72.556 60.469 1.00 41.66 561 GLN A N 1
ATOM 4222 C CA . GLN A 1 561 ? -17.360 -71.103 60.735 1.00 41.66 561 GLN A CA 1
ATOM 4223 C C . GLN A 1 561 ? -16.170 -70.264 60.240 1.00 41.66 561 GLN A C 1
ATOM 4225 O O . GLN A 1 561 ? -15.016 -70.681 60.271 1.00 41.66 561 GLN A O 1
ATOM 4230 N N . LYS A 1 562 ? -16.514 -69.063 59.751 1.00 48.97 562 LYS A N 1
ATOM 4231 C CA . LYS A 1 562 ? -15.762 -68.224 58.804 1.00 48.97 562 LYS A CA 1
ATOM 4232 C C . LYS A 1 562 ? -14.525 -67.532 59.413 1.00 48.97 562 LYS A C 1
ATOM 4234 O O . LYS A 1 562 ? -14.682 -66.804 60.392 1.00 48.97 562 LYS A O 1
ATOM 4239 N N . PRO A 1 563 ? -13.331 -67.650 58.809 1.00 43.28 563 PRO A N 1
ATOM 4240 C CA . PRO A 1 563 ? -12.170 -66.834 59.175 1.00 43.28 563 PRO A CA 1
ATOM 4241 C C . PRO A 1 563 ? -12.256 -65.404 58.603 1.00 43.28 563 PRO A C 1
ATOM 4243 O O . PRO A 1 563 ? -12.682 -65.206 57.465 1.00 43.28 563 PRO A O 1
ATOM 4246 N N . VAL A 1 564 ? -11.830 -64.410 59.392 1.00 41.72 564 VAL A N 1
ATOM 4247 C CA . VAL A 1 564 ? -11.562 -63.032 58.934 1.00 41.72 564 VAL A CA 1
ATOM 4248 C C . VAL A 1 564 ? -10.082 -62.937 58.575 1.00 41.72 564 VAL A C 1
ATOM 4250 O O . VAL A 1 564 ? -9.230 -63.319 59.381 1.00 41.72 564 VAL A O 1
ATOM 4253 N N . TYR A 1 565 ? -9.774 -62.445 57.374 1.00 48.06 565 TYR A N 1
ATOM 4254 C CA . TYR A 1 565 ? -8.403 -62.335 56.874 1.00 48.06 565 TYR A CA 1
ATOM 4255 C C . TYR A 1 565 ? -7.962 -60.868 56.807 1.00 48.06 565 TYR A C 1
ATOM 4257 O O . TYR A 1 565 ? -8.669 -60.015 56.270 1.00 48.06 565 TYR A O 1
ATOM 4265 N N . MET A 1 566 ? -6.764 -60.591 57.326 1.00 38.41 566 MET A N 1
ATOM 4266 C CA . MET A 1 566 ? -6.087 -59.294 57.230 1.00 38.41 566 MET A CA 1
ATOM 4267 C C . MET A 1 566 ? -4.967 -59.388 56.197 1.00 38.41 566 MET A C 1
ATOM 4269 O O . MET A 1 566 ? -4.041 -60.180 56.376 1.00 38.41 566 MET A O 1
ATOM 4273 N N . LEU A 1 567 ? -5.026 -58.572 55.142 1.00 45.94 567 LEU A N 1
ATOM 4274 C CA . LEU A 1 567 ? -3.963 -58.483 54.142 1.00 45.94 567 LEU A CA 1
ATOM 4275 C C . LEU A 1 567 ? -3.186 -57.174 54.333 1.00 45.94 567 LEU A C 1
ATOM 4277 O O . LEU A 1 567 ? -3.767 -56.091 54.279 1.00 45.94 567 LEU A O 1
ATOM 4281 N N . SER A 1 568 ? -1.873 -57.257 54.552 1.00 40.47 568 SER A N 1
ATOM 4282 C CA . SER A 1 568 ? -0.977 -56.093 54.592 1.00 40.47 568 SER A CA 1
ATOM 4283 C C . SER A 1 568 ? -0.191 -55.975 53.289 1.00 40.47 568 SER A C 1
ATOM 4285 O O . SER A 1 568 ? 0.400 -56.953 52.838 1.00 40.47 568 SER A O 1
ATOM 4287 N N . ILE A 1 569 ? -0.141 -54.773 52.721 1.00 45.97 569 ILE A N 1
ATOM 4288 C CA . ILE A 1 569 ? 0.669 -54.436 51.551 1.00 45.97 569 ILE A CA 1
ATOM 4289 C C . ILE A 1 569 ? 2.008 -53.901 52.049 1.00 45.97 569 ILE A C 1
ATOM 4291 O O . ILE A 1 569 ? 2.043 -52.910 52.782 1.00 45.97 569 ILE A O 1
ATOM 4295 N N . SER A 1 570 ? 3.100 -54.529 51.622 1.00 42.69 570 SER A N 1
ATOM 4296 C CA . SER A 1 570 ? 4.466 -54.108 51.933 1.00 42.69 570 SER A CA 1
ATOM 4297 C C . SER A 1 570 ? 5.247 -53.807 50.664 1.00 42.69 570 SER A C 1
ATOM 4299 O O . SER A 1 570 ? 5.012 -54.416 49.627 1.00 42.69 570 SER A O 1
ATOM 4301 N N . LYS A 1 571 ? 6.201 -52.882 50.758 1.00 38.94 571 LYS A N 1
ATOM 4302 C CA . LYS A 1 571 ? 7.138 -52.534 49.687 1.00 38.94 571 LYS A CA 1
ATOM 4303 C C . LYS A 1 571 ? 8.573 -52.791 50.145 1.00 38.94 571 LYS A C 1
ATOM 4305 O O . LYS A 1 571 ? 8.899 -52.527 51.304 1.00 38.94 571 LYS A O 1
ATOM 4310 N N . SER A 1 572 ? 9.417 -53.262 49.231 1.00 40.44 572 SER A N 1
ATOM 4311 C CA . SER A 1 572 ? 10.865 -53.397 49.413 1.00 40.44 572 SER A CA 1
ATOM 4312 C C . SER A 1 572 ? 11.614 -52.705 48.273 1.00 40.44 572 SER A C 1
ATOM 4314 O O . SER A 1 572 ? 11.066 -52.517 47.188 1.00 40.44 572 SER A O 1
ATOM 4316 N N . SER A 1 573 ? 12.851 -52.286 48.534 1.00 36.38 573 SER A N 1
ATOM 4317 C CA . SER A 1 573 ? 13.776 -51.771 47.517 1.00 36.38 573 SER A CA 1
ATOM 4318 C C . SER A 1 573 ? 14.977 -52.686 47.265 1.00 36.38 573 SER A C 1
ATOM 4320 O O . SER A 1 573 ? 15.768 -52.389 46.376 1.00 36.38 573 SER A O 1
ATOM 4322 N N . ASP A 1 574 ? 15.138 -53.754 48.050 1.00 42.28 574 ASP A N 1
ATOM 4323 C CA . ASP A 1 574 ? 16.275 -54.684 47.985 1.00 42.28 574 ASP A CA 1
ATOM 4324 C C . ASP A 1 574 ? 15.870 -56.167 48.050 1.00 42.28 574 ASP A C 1
ATOM 4326 O O . ASP A 1 574 ? 16.733 -57.037 48.005 1.00 42.28 574 ASP A O 1
ATOM 4330 N N . LEU A 1 575 ? 14.567 -56.449 48.132 1.00 37.69 575 LEU A N 1
ATOM 4331 C CA . LEU A 1 575 ? 13.940 -57.773 48.222 1.00 37.69 575 LEU A CA 1
ATOM 4332 C C . LEU A 1 575 ? 14.257 -58.576 49.495 1.00 37.69 575 LEU A C 1
ATOM 4334 O O . LEU A 1 575 ? 13.663 -59.631 49.717 1.00 37.69 575 LEU A O 1
ATOM 4338 N N . GLU A 1 576 ? 15.096 -58.057 50.391 1.00 43.22 576 GLU A N 1
ATOM 4339 C CA . GLU A 1 576 ? 15.398 -58.684 51.682 1.00 43.22 576 GLU A CA 1
ATOM 4340 C C . GLU A 1 576 ? 14.669 -57.988 52.840 1.00 43.22 576 GLU A C 1
ATOM 4342 O O . GLU A 1 576 ? 14.236 -58.646 53.790 1.00 43.22 576 GLU A O 1
ATOM 4347 N N . THR A 1 577 ? 14.466 -56.667 52.761 1.00 44.44 577 THR A N 1
ATOM 4348 C CA . THR A 1 577 ? 13.815 -55.878 53.817 1.00 44.44 577 THR A CA 1
ATOM 4349 C C . THR A 1 577 ? 12.500 -55.254 53.352 1.00 44.44 577 THR A C 1
ATOM 4351 O O . THR A 1 577 ? 12.430 -54.594 52.319 1.00 44.44 577 THR A O 1
ATOM 4354 N N . TRP A 1 578 ? 11.424 -55.456 54.120 1.00 52.12 578 TRP A N 1
ATOM 4355 C CA . TRP A 1 578 ? 10.055 -55.115 53.711 1.00 52.12 578 TRP A CA 1
ATOM 4356 C C . TRP A 1 578 ? 9.388 -54.155 54.701 1.00 52.12 578 TRP A C 1
ATOM 4358 O O . TRP A 1 578 ? 9.422 -54.381 55.911 1.00 52.12 578 TRP A O 1
ATOM 4368 N N . ILE A 1 579 ? 8.747 -53.097 54.192 1.00 45.38 579 ILE A N 1
ATOM 4369 C CA . ILE A 1 579 ? 8.023 -52.100 54.997 1.00 45.38 579 ILE A CA 1
ATOM 4370 C C . ILE A 1 579 ? 6.545 -52.116 54.614 1.00 45.38 579 ILE A C 1
ATOM 4372 O O . ILE A 1 579 ? 6.208 -51.933 53.446 1.00 45.38 579 ILE A O 1
ATOM 4376 N N . VAL A 1 580 ? 5.662 -52.296 55.600 1.00 50.41 580 VAL A N 1
ATOM 4377 C CA . VAL A 1 580 ? 4.206 -52.256 55.400 1.00 50.41 580 VAL A CA 1
ATOM 4378 C C . VAL A 1 580 ? 3.769 -50.822 55.100 1.00 50.41 580 VAL A C 1
ATOM 4380 O O . VAL A 1 580 ? 4.031 -49.910 55.883 1.00 50.41 580 VAL A O 1
ATOM 4383 N N . ILE A 1 581 ? 3.083 -50.634 53.978 1.00 40.91 581 ILE A N 1
ATOM 4384 C CA . ILE A 1 581 ? 2.589 -49.338 53.496 1.00 40.91 581 ILE A CA 1
ATOM 4385 C C . ILE A 1 581 ? 1.056 -49.233 53.508 1.00 40.91 581 ILE A C 1
ATOM 4387 O O . ILE A 1 581 ? 0.526 -48.143 53.313 1.00 40.91 581 ILE A O 1
ATOM 4391 N N . GLY A 1 582 ? 0.338 -50.326 53.791 1.00 41.88 582 GLY A N 1
ATOM 4392 C CA . GLY A 1 582 ? -1.113 -50.314 54.005 1.00 41.88 582 GLY A CA 1
ATOM 4393 C C . GLY A 1 582 ? -1.673 -51.680 54.411 1.00 41.88 582 GLY A C 1
ATOM 4394 O O . GLY A 1 582 ? -0.970 -52.684 54.342 1.00 41.88 582 GLY A O 1
ATOM 4395 N N . SER A 1 583 ? -2.940 -51.738 54.826 1.00 50.00 583 SER A N 1
ATOM 4396 C CA . SER A 1 583 ? -3.648 -53.002 55.083 1.00 50.00 583 SER A CA 1
ATOM 4397 C C . SER A 1 583 ? -5.140 -52.899 54.779 1.00 50.00 583 SER A C 1
ATOM 4399 O O . SER A 1 583 ? -5.735 -51.848 55.016 1.00 50.00 583 SER A O 1
ATOM 4401 N N . ILE A 1 584 ? -5.737 -53.997 54.311 1.00 42.62 584 ILE A N 1
ATOM 4402 C CA . ILE A 1 584 ? -7.177 -54.141 54.060 1.00 42.62 584 ILE A CA 1
ATOM 4403 C C . ILE A 1 584 ? -7.696 -55.375 54.813 1.00 42.62 584 ILE A C 1
ATOM 4405 O O . ILE A 1 584 ? -7.087 -56.446 54.771 1.00 42.62 584 ILE A O 1
ATOM 4409 N N . GLU A 1 585 ? -8.828 -55.216 55.498 1.00 44.06 585 GLU A N 1
ATOM 4410 C CA . GLU A 1 585 ? -9.545 -56.284 56.200 1.00 44.06 585 GLU A CA 1
ATOM 4411 C C . GLU A 1 585 ? -10.677 -56.813 55.311 1.00 44.06 585 GLU A C 1
ATOM 4413 O O . GLU A 1 585 ? -11.509 -56.036 54.835 1.00 44.06 585 GLU A O 1
ATOM 4418 N N . LEU A 1 586 ? -10.720 -58.126 55.070 1.00 43.88 586 LEU A N 1
ATOM 4419 C CA . LEU A 1 586 ? -11.745 -58.750 54.233 1.00 43.88 586 LEU A CA 1
ATOM 4420 C C . LEU A 1 586 ? -12.710 -59.574 55.094 1.00 43.88 586 LEU A C 1
ATOM 4422 O O . LEU A 1 586 ? -12.350 -60.615 55.644 1.00 43.88 586 LEU A O 1
ATOM 4426 N N . ASN A 1 587 ? -13.963 -59.115 55.166 1.00 45.34 587 ASN A N 1
ATOM 4427 C CA . ASN A 1 587 ? -15.068 -59.820 55.814 1.00 45.34 587 ASN A CA 1
ATOM 4428 C C . ASN A 1 587 ? -15.938 -60.518 54.760 1.00 45.34 587 ASN A C 1
ATOM 4430 O O . ASN A 1 587 ? -16.671 -59.868 54.016 1.00 45.34 587 ASN A O 1
ATOM 4434 N N . ALA A 1 588 ? -15.887 -61.851 54.700 1.00 45.66 588 ALA A N 1
ATOM 4435 C CA . ALA A 1 588 ? -16.668 -62.631 53.742 1.00 45.66 588 ALA A CA 1
ATOM 4436 C C . ALA A 1 588 ? -18.145 -62.781 54.181 1.00 45.66 588 ALA A C 1
ATOM 4438 O O . ALA A 1 588 ? -18.484 -63.591 55.056 1.00 45.66 588 ALA A O 1
ATOM 4439 N N . SER A 1 589 ? -19.060 -62.047 53.537 1.00 39.72 589 SER A N 1
ATOM 4440 C CA . SER A 1 589 ? -20.506 -62.323 53.595 1.00 39.72 589 SER A CA 1
ATOM 4441 C C . SER A 1 589 ? -21.017 -62.834 52.241 1.00 39.72 589 SER A C 1
ATOM 4443 O O . SER A 1 589 ? -20.542 -62.370 51.207 1.00 39.72 589 SER A O 1
ATOM 4445 N N . PRO A 1 590 ? -21.927 -63.827 52.219 1.00 44.94 590 PRO A N 1
ATOM 4446 C CA . PRO A 1 590 ? -22.120 -64.704 51.078 1.00 44.94 590 PRO A CA 1
ATOM 4447 C C . PRO A 1 590 ? -23.232 -64.172 50.178 1.00 44.94 590 PRO A C 1
ATOM 4449 O O . PRO A 1 590 ? -24.398 -64.180 50.565 1.00 44.94 590 PRO A O 1
ATOM 4452 N N . SER A 1 591 ? -22.878 -63.699 48.990 1.00 39.06 591 SER A N 1
ATOM 4453 C CA . SER A 1 591 ? -23.743 -63.737 47.799 1.00 39.06 591 SER A CA 1
ATOM 4454 C C . SER A 1 591 ? -23.034 -63.116 46.599 1.00 39.06 591 SER A C 1
ATOM 4456 O O . SER A 1 591 ? -23.584 -62.221 45.982 1.00 39.06 591 SER A O 1
ATOM 4458 N N . TYR A 1 592 ? -21.824 -63.571 46.257 1.00 36.12 592 TYR A N 1
ATOM 4459 C CA . TYR A 1 592 ? -21.235 -63.235 44.961 1.00 36.12 592 TYR A CA 1
ATOM 4460 C C . TYR A 1 592 ? -20.368 -64.355 44.397 1.00 36.12 592 TYR A C 1
ATOM 4462 O O . TYR A 1 592 ? -19.773 -65.153 45.124 1.00 36.12 592 TYR A O 1
ATOM 4470 N N . GLU A 1 593 ? -20.391 -64.354 43.069 1.00 35.50 593 GLU A N 1
ATOM 4471 C CA . GLU A 1 593 ? -19.456 -64.889 42.087 1.00 35.50 593 GLU A CA 1
ATOM 4472 C C . GLU A 1 593 ? -17.978 -64.832 42.533 1.00 35.50 593 GLU A C 1
ATOM 4474 O O . GLU A 1 593 ? -17.612 -64.010 43.376 1.00 35.50 593 GLU A O 1
ATOM 4479 N N . PRO A 1 594 ? -17.117 -65.726 42.008 1.00 37.69 594 PRO A N 1
ATOM 4480 C CA . PRO A 1 594 ? -15.747 -65.894 42.486 1.00 37.69 594 PRO A CA 1
ATOM 4481 C C . PRO A 1 594 ? -14.922 -64.605 42.366 1.00 37.69 594 PRO A C 1
ATOM 4483 O O . PRO A 1 594 ? -14.727 -64.069 41.280 1.00 37.69 594 PRO A O 1
ATOM 4486 N N . ILE A 1 595 ? -14.391 -64.141 43.500 1.00 35.22 595 ILE A N 1
ATOM 4487 C CA . ILE A 1 595 ? -13.399 -63.064 43.566 1.00 35.22 595 ILE A CA 1
ATOM 4488 C C . ILE A 1 595 ? -12.013 -63.716 43.519 1.00 35.22 595 ILE A C 1
ATOM 4490 O O . ILE A 1 595 ? -11.640 -64.454 44.433 1.00 35.22 595 ILE A O 1
ATOM 4494 N N . PHE A 1 596 ? -11.260 -63.456 42.452 1.00 36.09 596 PHE A N 1
ATOM 4495 C CA . PHE A 1 596 ? -9.883 -63.919 42.274 1.00 36.09 596 PHE A CA 1
ATOM 4496 C C . PHE A 1 596 ? -8.893 -62.867 42.793 1.00 36.09 596 PHE A C 1
ATOM 4498 O O . PHE A 1 596 ? -9.103 -61.669 42.620 1.00 36.09 596 PHE A O 1
ATOM 4505 N N . PHE A 1 597 ? -7.786 -63.311 43.393 1.00 34.66 597 PHE A N 1
ATOM 4506 C CA . PHE A 1 597 ? -6.666 -62.451 43.779 1.00 34.66 597 PHE A CA 1
ATOM 4507 C C . PHE A 1 597 ? -5.399 -62.907 43.049 1.00 34.66 597 PHE A C 1
ATOM 4509 O O . PHE A 1 597 ? -5.013 -64.070 43.147 1.00 34.66 597 PHE A O 1
ATOM 4516 N N . LYS A 1 598 ? -4.730 -61.977 42.362 1.00 32.62 598 LYS A N 1
ATOM 4517 C CA . LYS A 1 598 ? -3.365 -62.120 41.835 1.00 32.62 598 LYS A CA 1
ATOM 4518 C C . LYS A 1 598 ? -2.448 -61.300 42.739 1.00 32.62 598 LYS A C 1
ATOM 4520 O O . LYS A 1 598 ? -2.699 -60.117 42.951 1.00 32.62 598 LYS A O 1
ATOM 4525 N N . TYR A 1 599 ? -1.398 -61.906 43.279 1.00 35.12 599 TYR A N 1
ATOM 4526 C CA . TYR A 1 599 ? -0.293 -61.170 43.890 1.00 35.12 599 TYR A CA 1
ATOM 4527 C C . TYR A 1 599 ? 0.958 -61.384 43.043 1.00 35.12 599 TYR A C 1
ATOM 4529 O O . TYR A 1 599 ? 1.332 -62.513 42.737 1.00 35.12 599 TYR A O 1
ATOM 4537 N N . LYS A 1 600 ? 1.593 -60.278 42.654 1.00 29.69 600 LYS A N 1
ATOM 4538 C CA . LYS A 1 600 ? 2.961 -60.258 42.145 1.00 29.69 600 LYS A CA 1
ATOM 4539 C C . LYS A 1 600 ? 3.864 -60.031 43.355 1.00 29.69 600 LYS A C 1
ATOM 4541 O O . LYS A 1 600 ? 3.726 -59.009 44.022 1.00 29.69 600 LYS A O 1
ATOM 4546 N N . LEU A 1 601 ? 4.742 -60.984 43.653 1.00 24.66 601 LEU A N 1
ATOM 4547 C CA . LEU A 1 601 ? 5.975 -60.666 44.364 1.00 24.66 601 LEU A CA 1
ATOM 4548 C C . LEU A 1 601 ? 7.029 -60.493 43.268 1.00 24.66 601 LEU A C 1
ATOM 4550 O O . LEU A 1 601 ? 7.409 -61.472 42.629 1.00 24.66 601 LEU A O 1
ATOM 4554 N N . GLU A 1 602 ? 7.406 -59.249 42.996 1.00 38.19 602 GLU A N 1
ATOM 4555 C CA . GLU A 1 602 ? 8.817 -58.980 42.723 1.00 38.19 602 GLU A CA 1
ATOM 4556 C C . GLU A 1 602 ? 9.446 -58.615 44.057 1.00 38.19 602 GLU A C 1
ATOM 4558 O O . GLU A 1 602 ? 8.971 -57.630 44.676 1.00 38.19 602 GLU A O 1
#

Secondary structure (DSSP, 8-state):
-PPPP-PPPP---------------------------------PPPEEEEE-SHHHHHHHHHHHHHSSS-EEEEEPSEEEETTTTS--SEEEE-SS--EEEEEES-TTTEEEE-TTTS-SEEEESSEEEEEEEEEES-EESSS-SSEEESSPEEEEEEEEEES-EESSS-SSEEETT-EEEES-EEES-EE--BTTB---BSSEEESS-EEEES-EEES-EE---BTTB-EEEEEEEE-TT-EEEEES-EEES-EE-TTEEEEEEEEEEEEEES-EEES-SEEEEEEEEEEEEES-EEES--SEEEEE-TT-EEEEES-EE-TT----TTSEEEEES-EE--S---EEETTTTEEEEPTT-TTTT-S-S---TTSPPPPSB-TTS-B---SSSPPSS---B--S-EEEEEEEEESGGGEEEES-SEEEETT-EEEEEEEEPTTEEEEEEPTT---S-SEEEEE-SS-EEEEEEEEE----SS-SS--HHHIIIII---TT-SSSS-SSS-HHHHHHHT--TTS--HHHHHHHHH-GGGTT---TTS-S--EETTEE----SPPPEEEEEEE-SSSS--EEEEEEEE---S--S---------